Protein 7MSP (pdb70)

Radius of gyration: 28.39 Å; Cα contacts (8 Å, |Δi|>4): 1153; chains: 2; bounding box: 56×79×80 Å

Secondary structure (DSSP, 8-state):
-HHHHHHHHHS-TTSHHHHHHTTBS-GGG--S------HHHHHHHHHHS----EEEEEEESS-TTTHHHHHHHHTTS-SEEEEEE---SSSHHHHHHHH-TTSEEEE----S-HHHHHHHHHHH--SSEEEE--TTEEE-GGGTTHHHHHHHHHHHTT---EEEEEEEETT--EE-----EEE-SSSEEEE-SSS-EEEETTS----EEEEEEEEEE-TT-TTT--HHHHHHHHHHHHHHHHHHSTT-HHHHHHHHHHHHHTT-HHHHHHHHHHHHHHHTT-S--TTHHHHHHHHHHHHHHTT-HHHHHHHHHHHHHH-TT-TTHHHHHHTT-/-HHHHHHHHHTT-TTSHHHHHHTTBS-GGG-------S-HHHHHHHHHHSPPPPEEEEEEESS-TTTHHHHHHHHTTT-SEEEEEE---SSSHHHHHHHH-TTSEEEE-PPPS-HHHHHHHHHHH--SSEEEE--TTEEE-GGGTTHHHHHHHHHHHTT---EEEEEEEETT--EE-----EEE-SSSEEEE-SSS-EEEETTS----EEEEEEEEEE-TT-SSSSSHHHHHHHHHHHHHHHHHHSTT-HHHHHHHHHHHHHTT-HHHHHHHHHHHHHHHTT-S--TTHHHHHHHHHHHHHHTT-HHHHHHHHHHHHHH-TT-TTHHHHHHH-

GO terms:
  GO:0008194 UDP-glycosyltransferase activity (F, IDA)
  GO:0030152 bacteriocin biosynthetic process (P, IDA)

B-factor: mean 48.42, std 17.56, range [22.17, 143.44]

Foldseek 3Di:
DVVLLVCCVVVPVPQLLNVLVQQWDVPVPDDDDFPDDDVVCVSVVLVPFDQWAEEEEEEDAALVPFQVQACVQVVQAHPAYEYEYQPHPDCNVVVCVVPPVRHHYHYDHDPLAPLVSVVVVLVVDDTFKYFYDYSQKGWDPVCHPRVSSNVSSCVSRVAAAFEFEWEQEPVRDTDQPHRGMGGSPQFWGWDASAPIHIAGVVRHHGHYTGGHTYMYGDPCPPVVVCQLVVLVSVLVRLVVVCVVVVQALVSLQSNLVSCVSNVNNVVSLVSLVSSLVSLVPDDPCPCNLVSLVVNLVSCLVVVVVVVNVVSLVVNCVVCVPPPCSVVSVVSPD/DQVVLLVVCVPPVCPALLNVLVVQWDVSVPPDDDFDDPDSVCLRVVLVPFDFFAEEEEEEDAQLPVFQVQACVQVVPAHPAYEYEYQPHPDCNVVVCCVPPVRHHYHYDHDDLAPQVSVQVVLVVDDTFKYFYDYRQKHWDPVCHPNVRSNVSNCVSRVAAAFEFEWEQEPVGDTDQPHRGMGTSPPQWGWDFSAPIHIAGPVRHHGHYTYGHTYMYGDQCDDDPPNQLVVLVSRLVRLVVVCVVVVQALVSLQSNLVSCVSVVNNVVSLVSLVSSLVSLPPPDPCPCNLVSLLSNLVSCLVVVVVVVNVVSLVVNCVVPVPDPCSVVSVVSD

Solvent-accessible surface area: 32452 Å² total; per-residue (Å²): 16,30,95,0,51,102,84,0,119,169,20,94,34,146,13,58,1,41,62,0,0,41,17,8,62,19,14,164,108,16,148,102,148,32,129,91,119,43,16,106,61,31,21,60,32,0,86,181,29,92,74,3,45,1,0,0,0,0,18,5,116,56,31,38,152,28,0,92,51,1,0,33,8,0,109,90,31,24,100,23,16,0,0,1,1,12,120,24,112,52,67,0,19,86,29,0,120,102,65,18,110,140,16,75,32,68,88,38,148,81,114,89,22,29,5,58,5,7,20,37,0,35,129,85,16,113,12,72,4,0,2,1,2,46,4,11,9,5,1,2,84,115,3,131,38,49,2,26,73,0,0,30,0,0,36,55,19,87,10,89,12,0,0,0,2,51,22,48,23,102,67,38,98,92,81,41,64,15,12,31,0,1,89,43,57,62,90,22,106,2,51,16,76,5,56,24,27,0,20,44,146,114,114,48,72,11,38,19,0,27,0,73,3,58,2,16,27,26,2,63,33,90,54,33,105,46,62,77,75,27,4,141,109,18,20,96,13,0,100,87,20,17,150,99,78,74,107,19,1,41,8,2,7,17,17,0,85,4,7,47,59,26,118,105,38,123,84,0,25,100,68,0,76,78,0,2,96,32,1,81,202,64,154,35,61,75,56,1,51,57,0,0,31,26,0,0,40,1,4,16,95,98,92,53,80,118,45,0,52,100,21,0,65,52,0,66,109,80,55,76,202,17,135,51,10,35,53,5,67,1,5,52,53,89,0,12,83,6,44,91,88,0,126,165,70,62,54,132,10,90,0,40,60,5,0,40,20,4,65,19,15,144,109,20,126,133,124,29,143,58,190,46,20,100,54,22,26,58,32,0,68,170,34,130,76,5,47,3,0,0,0,0,19,6,112,52,26,29,173,57,0,94,54,1,0,32,10,1,88,116,43,25,101,22,12,2,0,4,1,12,118,22,116,55,71,0,19,90,30,0,123,102,66,13,107,131,16,88,31,79,96,30,134,92,98,98,20,28,6,66,6,7,20,40,0,38,126,87,18,109,13,87,3,0,2,0,2,43,5,12,9,4,4,3,68,118,2,163,34,49,1,24,88,0,0,37,0,1,40,60,19,88,11,89,13,0,0,0,2,48,21,50,20,111,77,39,102,92,81,38,66,14,11,30,1,1,88,41,60,75,95,20,113,2,53,16,80,5,58,24,22,0,25,41,172,104,124,48,77,9,52,18,0,28,0,66,4,60,2,11,29,34,1,74,37,69,77,148,56,29,66,63,63,29,4,140,108,17,23,84,8,0,97,69,26,16,153,100,82,74,106,24,2,34,8,4,2,12,21,0,66,7,12,46,80,24,110,103,40,101,92,0,18,95,73,0,78,80,0,11,109,29,1,146,188,63,151,36,63,80,48,4,52,50,0,0,34,24,0,0,39,1,5,15,79,116,91,49,80,119,45,0,53,102,24,0,62,66,0,68,111,76,55,76,205,14,133,52,10,36,52,4,67,2,3,69

Nearest PDB structures (foldseek):
  7msp-assembly2_B  TM=9.981E-01  e=2.864E-65  Bacillus subtilis subsp. subtilis str. 168
  7msn-assembly1_B  TM=9.906E-01  e=2.083E-60  Bacillus subtilis subsp. subtilis str. 168
  7msn-assembly1_A  TM=9.843E-01  e=7.993E-61  Bacillus subtilis subsp. subtilis str. 168
  7msk-assembly1_B  TM=9.210E-01  e=6.189E-41  Bacillus thuringiensis serovar andalousiensis BGSC 4AW1
  6egs-assembly2_B  TM=5.539E-01  e=5.080E-08  Homo sapiens

Structure (mmCIF, N/CA/C/O backbone):
data_7MSP
#
_entry.id   7MSP
#
_cell.length_a   58.850
_cell.length_b   101.920
_cell.length_c   135.830
_cell.angle_alpha   90.000
_cell.angle_beta   90.000
_cell.angle_gamma   90.000
#
_symmetry.space_group_name_H-M   'P 21 21 21'
#
loop_
_entity.id
_entity.type
_entity.pdbx_description
1 polymer 'SPbeta prophage-derived glycosyltransferase SunS'
2 non-polymer "URIDINE-5'-DIPHOSPHATE-GLUCOSE"
3 non-polymer 'MAGNESIUM ION'
4 water water
#
loop_
_atom_site.group_PDB
_atom_site.id
_atom_site.type_symbol
_atom_site.label_atom_id
_atom_site.label_alt_id
_atom_site.label_comp_id
_atom_site.label_asym_id
_atom_site.label_entity_id
_atom_site.label_seq_id
_atom_site.pdbx_PDB_ins_code
_atom_site.Cartn_x
_atom_site.Cartn_y
_atom_site.Cartn_z
_atom_site.occupancy
_atom_site.B_iso_or_equiv
_atom_site.auth_seq_id
_atom_site.auth_comp_id
_atom_site.auth_asym_id
_atom_site.auth_atom_id
_atom_site.pdbx_PDB_model_num
ATOM 1 N N . LEU A 1 3 ? -30.334 13.631 16.506 1.00 68.58 3 LEU A N 1
ATOM 2 C CA . LEU A 1 3 ? -28.910 13.503 16.191 1.00 67.73 3 LEU A CA 1
ATOM 3 C C . LEU A 1 3 ? -28.431 14.631 15.284 1.00 64.89 3 LEU A C 1
ATOM 4 O O . LEU A 1 3 ? -27.270 15.037 15.329 1.00 67.16 3 LEU A O 1
ATOM 9 N N . SER A 1 4 ? -29.320 15.133 14.431 1.00 66.00 4 SER A N 1
ATOM 10 C CA . SER A 1 4 ? -28.939 16.286 13.627 1.00 67.80 4 SER A CA 1
ATOM 11 C C . SER A 1 4 ? -28.695 17.498 14.521 1.00 73.49 4 SER A C 1
ATOM 12 O O . SER A 1 4 ? -27.772 18.282 14.271 1.00 73.12 4 SER A O 1
ATOM 15 N N . ASP A 1 5 ? -29.494 17.643 15.589 1.00 75.21 5 ASP A N 1
ATOM 16 C CA . ASP A 1 5 ? -29.233 18.679 16.586 1.00 75.55 5 ASP A CA 1
ATOM 17 C C . ASP A 1 5 ? -27.859 18.498 17.212 1.00 75.55 5 ASP A C 1
ATOM 18 O O . ASP A 1 5 ? -27.070 19.448 17.292 1.00 79.61 5 ASP A O 1
ATOM 23 N N . ILE A 1 6 ? -27.552 17.278 17.668 1.00 74.45 6 ILE A N 1
ATOM 24 C CA . ILE A 1 6 ? -26.248 17.047 18.285 1.00 71.49 6 ILE A CA 1
ATOM 25 C C . ILE A 1 6 ? -25.138 17.400 17.311 1.00 75.53 6 ILE A C 1
ATOM 26 O O . ILE A 1 6 ? -24.129 18.001 17.691 1.00 80.23 6 ILE A O 1
ATOM 31 N N . TYR A 1 7 ? -25.315 17.057 16.036 1.00 77.34 7 TYR A N 1
ATOM 32 C CA . TYR A 1 7 ? -24.292 17.362 15.040 1.00 74.66 7 TYR A CA 1
ATOM 33 C C . TYR A 1 7 ? -24.132 18.862 14.853 1.00 75.41 7 TYR A C 1
ATOM 34 O O . TYR A 1 7 ? -23.011 19.371 14.767 1.00 78.53 7 TYR A O 1
ATOM 43 N N . LEU A 1 8 ? -25.249 19.582 14.754 1.00 79.80 8 LEU A N 1
ATOM 44 C CA . LEU A 1 8 ? -25.185 21.022 14.528 1.00 82.64 8 LEU A CA 1
ATOM 45 C C . LEU A 1 8 ? -24.376 21.714 15.619 1.00 88.19 8 LEU A C 1
ATOM 46 O O . LEU A 1 8 ? -23.653 22.682 15.353 1.00 90.43 8 LEU A O 1
ATOM 51 N N . GLU A 1 9 ? -24.473 21.213 16.855 1.00 89.41 9 GLU A N 1
ATOM 52 C CA . GLU A 1 9 ? -23.722 21.778 17.974 1.00 92.81 9 GLU A CA 1
ATOM 53 C C . GLU A 1 9 ? -22.271 21.298 17.981 1.00 94.91 9 GLU A C 1
ATOM 54 O O . GLU A 1 9 ? -21.364 22.072 18.307 1.00 98.45 9 GLU A O 1
ATOM 60 N N . LEU A 1 10 ? -22.033 20.025 17.638 1.00 92.36 10 LEU A N 1
ATOM 61 C CA . LEU A 1 10 ? -20.662 19.540 17.500 1.00 89.76 10 LEU A CA 1
ATOM 62 C C . LEU A 1 10 ? -19.919 20.296 16.412 1.00 90.93 10 LEU A C 1
ATOM 63 O O . LEU A 1 10 ? -18.708 20.510 16.518 1.00 92.68 10 LEU A O 1
ATOM 68 N N . LYS A 1 11 ? -20.628 20.691 15.354 1.00 91.36 11 LYS A N 1
ATOM 69 C CA . LYS A 1 11 ? -20.041 21.552 14.334 1.00 91.76 11 LYS A CA 1
ATOM 70 C C . LYS A 1 11 ? -19.731 22.931 14.905 1.00 98.12 11 LYS A C 1
ATOM 71 O O . LYS A 1 11 ? -18.601 23.422 14.788 1.00 99.28 11 LYS A O 1
ATOM 77 N N . LYS A 1 12 ? -20.725 23.562 15.540 1.00 100.42 12 LYS A N 1
ATOM 78 C CA . LYS A 1 12 ? -20.550 24.860 16.191 1.00 104.02 12 LYS A CA 1
ATOM 79 C C . LYS A 1 12 ? -19.562 24.754 17.345 1.00 104.79 12 LYS A C 1
ATOM 80 O O . LYS A 1 12 ? -18.402 25.166 17.214 1.00 104.89 12 LYS A O 1
ATOM 86 N N . GLY A 1 13 ? -20.017 24.196 18.469 1.00 102.93 13 GLY A N 1
ATOM 87 C CA . GLY A 1 13 ? -19.190 24.025 19.649 1.00 105.76 13 GLY A CA 1
ATOM 88 C C . GLY A 1 13 ? -18.015 23.092 19.438 1.00 107.36 13 GLY A C 1
ATOM 89 O O . GLY A 1 13 ? -18.134 21.880 19.650 1.00 107.81 13 GLY A O 1
ATOM 90 N N . TYR A 1 14 ? -16.871 23.666 19.039 1.00 107.73 14 TYR A N 1
ATOM 91 C CA . TYR A 1 14 ? -15.616 22.965 18.752 1.00 104.71 14 TYR A CA 1
ATOM 92 C C . TYR A 1 14 ? -15.780 21.724 17.875 1.00 99.53 14 TYR A C 1
ATOM 93 O O . TYR A 1 14 ? -16.202 20.652 18.327 1.00 96.62 14 TYR A O 1
ATOM 102 N N . ALA A 1 15 ? -15.407 21.874 16.605 1.00 95.00 15 ALA A N 1
ATOM 103 C CA . ALA A 1 15 ? -15.566 20.848 15.582 1.00 90.51 15 ALA A CA 1
ATOM 104 C C . ALA A 1 15 ? -14.245 20.188 15.229 1.00 85.63 15 ALA A C 1
ATOM 105 O O . ALA A 1 15 ? -13.950 19.949 14.057 1.00 87.33 15 ALA A O 1
ATOM 107 N N . ASP A 1 16 ? -13.409 19.912 16.218 1.00 83.47 16 ASP A N 1
ATOM 108 C CA . ASP A 1 16 ? -12.231 19.085 16.003 1.00 83.79 16 ASP A CA 1
ATOM 109 C C . ASP A 1 16 ? -12.239 17.887 16.935 1.00 78.97 16 ASP A C 1
ATOM 110 O O . ASP A 1 16 ? -11.246 17.160 17.009 1.00 78.42 16 ASP A O 1
ATOM 115 N N . SER A 1 17 ? -13.338 17.664 17.642 1.00 76.58 17 SER A N 1
ATOM 116 C CA . SER A 1 17 ? -13.482 16.440 18.411 1.00 74.62 17 SER A CA 1
ATOM 117 C C . SER A 1 17 ? -13.501 15.222 17.494 1.00 73.70 17 SER A C 1
ATOM 118 O O . SER A 1 17 ? -14.115 15.234 16.420 1.00 70.16 17 SER A O 1
ATOM 121 N N . LEU A 1 18 ? -12.815 14.162 17.925 1.00 70.15 18 LEU A N 1
ATOM 122 C CA . LEU A 1 18 ? -12.954 12.880 17.243 1.00 71.79 18 LEU A CA 1
ATOM 123 C C . LEU A 1 18 ? -14.419 12.454 17.099 1.00 69.26 18 LEU A C 1
ATOM 124 O O . LEU A 1 18 ? -14.769 11.793 16.116 1.00 67.74 18 LEU A O 1
ATOM 129 N N . LEU A 1 19 ? -15.296 12.849 18.017 1.00 66.46 19 LEU A N 1
ATOM 130 C CA . LEU A 1 19 ? -16.715 12.601 17.773 1.00 69.37 19 LEU A CA 1
ATOM 131 C C . LEU A 1 19 ? -17.257 13.388 16.584 1.00 70.02 19 LEU A C 1
ATOM 132 O O . LEU A 1 19 ? -18.201 12.926 15.928 1.00 64.08 19 LEU A O 1
ATOM 137 N N . TYR A 1 20 ? -16.689 14.554 16.272 1.00 72.97 20 TYR A N 1
ATOM 138 C CA . TYR A 1 20 ? -17.196 15.308 15.126 1.00 70.09 20 TYR A CA 1
ATOM 139 C C . TYR A 1 20 ? -16.875 14.589 13.827 1.00 64.68 20 TYR A C 1
ATOM 140 O O . TYR A 1 20 ? -17.778 14.217 13.066 1.00 67.23 20 TYR A O 1
ATOM 149 N N . SER A 1 21 ? -15.585 14.406 13.552 1.00 66.00 21 SER A N 1
ATOM 150 C CA . SER A 1 21 ? -15.160 13.673 12.364 1.00 66.27 21 SER A CA 1
ATOM 151 C C . SER A 1 21 ? -15.978 12.404 12.171 1.00 60.02 21 SER A C 1
ATOM 152 O O . SER A 1 21 ? -16.623 12.216 11.133 1.00 61.70 21 SER A O 1
ATOM 155 N N . ASP A 1 22 ? -15.990 11.540 13.186 1.00 60.05 22 ASP A N 1
ATOM 156 C CA . ASP A 1 22 ? -16.531 10.201 13.003 1.00 57.83 22 ASP A CA 1
ATOM 157 C C . ASP A 1 22 ? -18.013 10.245 12.686 1.00 54.88 22 ASP A C 1
ATOM 158 O O . ASP A 1 22 ? -18.482 9.535 11.787 1.00 52.37 22 ASP A O 1
ATOM 163 N N . LEU A 1 23 ? -18.752 11.111 13.376 1.00 54.07 23 LEU A N 1
ATOM 164 C CA . LEU A 1 23 ? -20.151 11.331 13.037 1.00 55.58 23 LEU A CA 1
ATOM 165 C C . LEU A 1 23 ? -20.314 11.824 11.604 1.00 53.51 23 LEU A C 1
ATOM 166 O O . LEU A 1 23 ? -21.345 11.573 10.968 1.00 47.90 23 LEU A O 1
ATOM 171 N N . SER A 1 24 ? -19.326 12.540 11.083 1.00 52.85 24 SER A N 1
ATOM 172 C CA . SER A 1 24 ? -19.473 13.031 9.725 1.00 54.88 24 SER A CA 1
ATOM 173 C C . SER A 1 24 ? -19.335 11.922 8.680 1.00 52.95 24 SER A C 1
ATOM 174 O O . SER A 1 24 ? -19.539 12.189 7.488 1.00 52.05 24 SER A O 1
ATOM 177 N N . LEU A 1 25 ? -19.008 10.691 9.099 1.00 48.31 25 LEU A N 1
ATOM 178 C CA . LEU A 1 25 ? -19.048 9.573 8.175 1.00 47.11 25 LEU A CA 1
ATOM 179 C C . LEU A 1 25 ? -20.472 9.198 7.826 1.00 46.11 25 LEU A C 1
ATOM 180 O O . LEU A 1 25 ? -20.688 8.582 6.781 1.00 43.71 25 LEU A O 1
ATOM 185 N N . LEU A 1 26 ? -21.431 9.586 8.665 1.00 45.35 26 LEU A N 1
ATOM 186 C CA . LEU A 1 26 ? -22.840 9.319 8.459 1.00 45.31 26 LEU A CA 1
ATOM 187 C C . LEU A 1 26 ? -23.434 10.376 7.545 1.00 49.04 26 LEU A C 1
ATOM 188 O O . LEU A 1 26 ? -23.182 11.571 7.719 1.00 50.85 26 LEU A O 1
ATOM 193 N N . VAL A 1 27 ? -24.196 9.931 6.546 1.00 44.20 27 VAL A N 1
ATOM 194 C CA . VAL A 1 27 ? -24.680 10.812 5.489 1.00 45.62 27 VAL A CA 1
ATOM 195 C C . VAL A 1 27 ? -26.097 11.301 5.774 1.00 46.77 27 VAL A C 1
ATOM 196 O O . VAL A 1 27 ? -26.374 12.497 5.708 1.00 49.82 27 VAL A O 1
ATOM 200 N N . ASN A 1 28 ? -27.017 10.398 6.072 1.00 44.48 28 ASN A N 1
ATOM 201 C CA . ASN A 1 28 ? -28.412 10.816 6.159 1.00 48.23 28 ASN A CA 1
ATOM 202 C C . ASN A 1 28 ? -28.808 11.103 7.602 1.00 47.18 28 ASN A C 1
ATOM 203 O O . ASN A 1 28 ? -29.840 10.642 8.082 1.00 47.48 28 ASN A O 1
ATOM 208 N N . ILE A 1 29 ? -27.957 11.864 8.307 1.00 50.95 29 ILE A N 1
ATOM 209 C CA . ILE A 1 29 ? -28.198 12.183 9.719 1.00 50.01 29 ILE A CA 1
ATOM 210 C C . ILE A 1 29 ? -29.554 12.857 9.893 1.00 56.62 29 ILE A C 1
ATOM 211 O O . ILE A 1 29 ? -30.369 12.466 10.741 1.00 58.63 29 ILE A O 1
ATOM 216 N N . MET A 1 30 ? -29.814 13.877 9.079 1.00 55.53 30 MET A N 1
ATOM 217 C CA . MET A 1 30 ? -31.100 14.554 9.028 1.00 58.02 30 MET A CA 1
ATOM 218 C C . MET A 1 30 ? -32.280 13.588 9.069 1.00 57.64 30 MET A C 1
ATOM 219 O O . MET A 1 30 ? -33.368 13.966 9.510 1.00 59.58 30 MET A O 1
ATOM 224 N N . GLU A 1 31 ? -32.096 12.352 8.625 1.00 53.22 31 GLU A N 1
ATOM 225 C CA . GLU A 1 31 ? -33.204 11.420 8.503 1.00 51.65 31 GLU A CA 1
ATOM 226 C C . GLU A 1 31 ? -33.420 10.593 9.758 1.00 57.42 31 GLU A C 1
ATOM 227 O O . GLU A 1 31 ? -34.476 9.964 9.892 1.00 57.30 31 GLU A O 1
ATOM 233 N N . TYR A 1 32 ? -32.454 10.565 10.674 1.00 54.44 32 TYR A N 1
ATOM 234 C CA . TYR A 1 32 ? -32.568 9.729 11.862 1.00 56.70 32 TYR A CA 1
ATOM 235 C C . TYR A 1 32 ? -33.384 10.475 12.917 1.00 59.50 32 TYR A C 1
ATOM 236 O O . TYR A 1 32 ? -32.961 11.534 13.380 1.00 54.57 32 TYR A O 1
ATOM 245 N N . GLU A 1 33 ? -34.543 9.927 13.298 1.00 63.26 33 GLU A N 1
ATOM 246 C CA . GLU A 1 33 ? -35.530 10.663 14.085 1.00 70.48 33 GLU A CA 1
ATOM 247 C C . GLU A 1 33 ? -35.748 10.126 15.499 1.00 74.63 33 GLU A C 1
ATOM 248 O O . GLU A 1 33 ? -36.617 10.648 16.215 1.00 70.78 33 GLU A O 1
ATOM 254 N N . LYS A 1 34 ? -35.003 9.102 15.919 1.00 73.03 34 LYS A N 1
ATOM 255 C CA . LYS A 1 34 ? -35.109 8.603 17.286 1.00 73.89 34 LYS A CA 1
ATOM 256 C C . LYS A 1 34 ? -34.443 9.557 18.258 1.00 80.82 34 LYS A C 1
ATOM 257 O O . LYS A 1 34 ? -33.431 10.198 17.952 1.00 78.55 34 LYS A O 1
ATOM 263 N N . ASP A 1 35 ? -35.048 9.644 19.442 1.00 85.88 35 ASP A N 1
ATOM 264 C CA . ASP A 1 35 ? -34.723 10.668 20.426 1.00 88.12 35 ASP A CA 1
ATOM 265 C C . ASP A 1 35 ? -33.424 10.302 21.129 1.00 90.56 35 ASP A C 1
ATOM 266 O O . ASP A 1 35 ? -33.322 9.238 21.750 1.00 91.56 35 ASP A O 1
ATOM 271 N N . ILE A 1 36 ? -32.426 11.170 21.004 1.00 94.77 36 ILE A N 1
ATOM 272 C CA . ILE A 1 36 ? -31.166 11.037 21.723 1.00 97.56 36 ILE A CA 1
ATOM 273 C C . ILE A 1 36 ? -31.109 12.174 22.724 1.00 104.49 36 ILE A C 1
ATOM 274 O O . ILE A 1 36 ? -31.082 13.352 22.337 1.00 105.77 36 ILE A O 1
ATOM 279 N N . ASP A 1 37 ? -31.099 11.816 24.009 1.00 107.56 37 ASP A N 1
ATOM 280 C CA . ASP A 1 37 ? -31.155 12.795 25.089 1.00 112.04 37 ASP A CA 1
ATOM 281 C C . ASP A 1 37 ? -29.949 13.720 25.066 1.00 115.13 37 ASP A C 1
ATOM 282 O O . ASP A 1 37 ? -28.900 13.431 25.666 1.00 114.52 37 ASP A O 1
ATOM 287 N N . VAL A 1 38 ? -30.110 14.847 24.357 1.00 119.51 38 VAL A N 1
ATOM 288 C CA . VAL A 1 38 ? -29.087 15.893 24.304 1.00 120.07 38 VAL A CA 1
ATOM 289 C C . VAL A 1 38 ? -28.948 16.488 25.699 1.00 128.35 38 VAL A C 1
ATOM 290 O O . VAL A 1 38 ? -29.912 16.972 26.304 1.00 138.35 38 VAL A O 1
ATOM 294 N N . MET A 1 39 ? -27.742 16.416 26.224 1.00 127.64 39 MET A N 1
ATOM 295 C CA . MET A 1 39 ? -27.347 16.585 27.611 1.00 126.97 39 MET A CA 1
ATOM 296 C C . MET A 1 39 ? -26.302 17.690 27.793 1.00 125.64 39 MET A C 1
ATOM 297 O O . MET A 1 39 ? -26.536 18.666 28.518 1.00 126.16 39 MET A O 1
ATOM 302 N N . SER A 1 40 ? -25.168 17.559 27.099 1.00 122.62 40 SER A N 1
ATOM 303 C CA . SER A 1 40 ? -24.011 18.444 27.074 1.00 116.41 40 SER A CA 1
ATOM 304 C C . SER A 1 40 ? -22.970 17.859 26.130 1.00 111.23 40 SER A C 1
ATOM 305 O O . SER A 1 40 ? -22.445 16.775 26.421 1.00 108.56 40 SER A O 1
ATOM 308 N N . ILE A 1 41 ? -22.639 18.561 25.039 1.00 106.66 41 ILE A N 1
ATOM 309 C CA . ILE A 1 41 ? -21.685 18.040 24.068 1.00 105.52 41 ILE A CA 1
ATOM 310 C C . ILE A 1 41 ? -20.310 17.817 24.686 1.00 105.10 41 ILE A C 1
ATOM 311 O O . ILE A 1 41 ? -19.506 17.042 24.150 1.00 96.92 41 ILE A O 1
ATOM 316 N N . GLN A 1 42 ? -20.041 18.436 25.838 1.00 108.93 42 GLN A N 1
ATOM 317 C CA . GLN A 1 42 ? -18.746 18.270 26.485 1.00 107.50 42 GLN A CA 1
ATOM 318 C C . GLN A 1 42 ? -18.553 16.840 26.970 1.00 99.59 42 GLN A C 1
ATOM 319 O O . GLN A 1 42 ? -17.620 16.151 26.552 1.00 94.91 42 GLN A O 1
ATOM 325 N N . SER A 1 43 ? -19.421 16.372 27.853 1.00 99.30 43 SER A N 1
ATOM 326 C CA . SER A 1 43 ? -19.253 15.005 28.322 1.00 95.27 43 SER A CA 1
ATOM 327 C C . SER A 1 43 ? -19.502 13.993 27.205 1.00 92.61 43 SER A C 1
ATOM 328 O O . SER A 1 43 ? -19.024 12.853 27.279 1.00 87.73 43 SER A O 1
ATOM 331 N N . LEU A 1 44 ? -20.244 14.381 26.167 1.00 92.89 44 LEU A N 1
ATOM 332 C CA . LEU A 1 44 ? -20.376 13.494 25.020 1.00 86.12 44 LEU A CA 1
ATOM 333 C C . LEU A 1 44 ? -19.054 13.371 24.283 1.00 77.74 44 LEU A C 1
ATOM 334 O O . LEU A 1 44 ? -18.607 12.257 23.992 1.00 73.51 44 LEU A O 1
ATOM 339 N N . VAL A 1 45 ? -18.407 14.501 23.981 1.00 80.58 45 VAL A N 1
ATOM 340 C CA . VAL A 1 45 ? -17.104 14.448 23.318 1.00 79.34 45 VAL A CA 1
ATOM 341 C C . VAL A 1 45 ? -16.132 13.605 24.127 1.00 74.18 45 VAL A C 1
ATOM 342 O O . VAL A 1 45 ? -15.534 12.648 23.621 1.00 68.89 45 VAL A O 1
ATOM 346 N N . ALA A 1 46 ? -15.965 13.950 25.401 1.00 76.63 46 ALA A N 1
ATOM 347 C CA . ALA A 1 46 ? -15.010 13.242 26.240 1.00 72.46 46 ALA A CA 1
ATOM 348 C C . ALA A 1 46 ? -15.375 11.771 26.361 1.00 67.49 46 ALA A C 1
ATOM 349 O O . ALA A 1 46 ? -14.501 10.898 26.299 1.00 66.08 46 ALA A O 1
ATOM 351 N N . GLY A 1 47 ? -16.663 11.477 26.528 1.00 63.87 47 GLY A N 1
ATOM 352 C CA . GLY A 1 47 ? -17.079 10.092 26.675 1.00 67.70 47 GLY A CA 1
ATOM 353 C C . GLY A 1 47 ? -16.797 9.239 25.451 1.00 66.87 47 GLY A C 1
ATOM 354 O O . GLY A 1 47 ? -16.540 8.036 25.578 1.00 61.70 47 GLY A O 1
ATOM 355 N N . TYR A 1 48 ? -16.834 9.847 24.257 1.00 66.68 48 TYR A N 1
ATOM 356 C CA . TYR A 1 48 ? -16.549 9.109 23.028 1.00 63.81 48 TYR A CA 1
ATOM 357 C C . TYR A 1 48 ? -15.111 8.612 23.025 1.00 62.25 48 TYR A C 1
ATOM 358 O O . TYR A 1 48 ? -14.857 7.442 22.709 1.00 58.23 48 TYR A O 1
ATOM 367 N N . GLU A 1 49 ? -14.169 9.467 23.455 1.00 64.27 49 GLU A N 1
ATOM 368 C CA . GLU A 1 49 ? -12.744 9.130 23.480 1.00 59.36 49 GLU A CA 1
ATOM 369 C C . GLU A 1 49 ? -12.487 7.802 24.174 1.00 56.87 49 GLU A C 1
ATOM 370 O O . GLU A 1 49 ? -11.545 7.080 23.825 1.00 57.59 49 GLU A O 1
ATOM 376 N N . LYS A 1 50 ? -13.294 7.481 25.180 1.00 56.77 50 LYS A N 1
ATOM 377 C CA . LYS A 1 50 ? -13.135 6.244 25.930 1.00 57.22 50 LYS A CA 1
ATOM 378 C C . LYS A 1 50 ? -14.038 5.119 25.445 1.00 53.53 50 LYS A C 1
ATOM 379 O O . LYS A 1 50 ? -13.897 3.992 25.936 1.00 51.63 50 LYS A O 1
ATOM 385 N N . SER A 1 51 ? -14.939 5.374 24.489 1.00 53.12 51 SER A N 1
ATOM 386 C CA . SER A 1 51 ? -15.711 4.271 23.921 1.00 50.45 51 SER A CA 1
ATOM 387 C C . SER A 1 51 ? -14.782 3.261 23.253 1.00 42.49 51 SER A C 1
ATOM 388 O O . SER A 1 51 ? -13.691 3.591 22.791 1.00 43.10 51 SER A O 1
ATOM 391 N N . ASP A 1 52 ? -15.212 2.007 23.258 1.00 44.70 52 ASP A N 1
ATOM 392 C CA . ASP A 1 52 ? -14.502 0.921 22.596 1.00 47.61 52 ASP A CA 1
ATOM 393 C C . ASP A 1 52 ? -14.649 0.983 21.065 1.00 42.26 52 ASP A C 1
ATOM 394 O O . ASP A 1 52 ? -15.719 1.304 20.548 1.00 39.89 52 ASP A O 1
ATOM 399 N N . THR A 1 53 ? -13.562 0.672 20.345 1.00 43.85 53 THR A N 1
ATOM 400 C CA . THR A 1 53 ? -13.568 0.554 18.878 1.00 42.87 53 THR A CA 1
ATOM 401 C C . THR A 1 53 ? -13.980 -0.879 18.568 1.00 39.04 53 THR A C 1
ATOM 402 O O . THR A 1 53 ? -13.225 -1.823 18.835 1.00 36.07 53 THR A O 1
ATOM 406 N N . PRO A 1 54 ? -15.210 -1.077 18.101 1.00 37.11 54 PRO A N 1
ATOM 407 C CA . PRO A 1 54 ? -15.714 -2.433 17.852 1.00 37.57 54 PRO A CA 1
ATOM 408 C C . PRO A 1 54 ? -14.865 -3.182 16.842 1.00 34.46 54 PRO A C 1
ATOM 409 O O . PRO A 1 54 ? -14.252 -2.572 15.971 1.00 32.96 54 PRO A O 1
ATOM 413 N N . THR A 1 55 ? -14.871 -4.516 16.956 1.00 33.54 55 THR A N 1
ATOM 414 C CA . THR A 1 55 ? -14.312 -5.411 15.948 1.00 35.14 55 THR A CA 1
ATOM 415 C C . THR A 1 55 ? -15.346 -5.680 14.827 1.00 32.54 55 THR A C 1
ATOM 416 O O . THR A 1 55 ? -16.567 -5.658 15.051 1.00 28.79 55 THR A O 1
ATOM 420 N N . ILE A 1 56 ? -14.854 -5.939 13.610 1.00 33.11 56 ILE A N 1
ATOM 421 C CA . ILE A 1 56 ? -15.715 -6.096 12.418 1.00 27.59 56 ILE A CA 1
ATOM 422 C C . ILE A 1 56 ? -15.246 -7.356 11.717 1.00 29.87 56 ILE A C 1
ATOM 423 O O . ILE A 1 56 ? -14.061 -7.473 11.416 1.00 31.27 56 ILE A O 1
ATOM 428 N N . THR A 1 57 ? -16.141 -8.291 11.470 1.00 27.21 57 THR A N 1
ATOM 429 C CA . THR A 1 57 ? -15.861 -9.375 10.546 1.00 29.18 57 THR A CA 1
ATOM 430 C C . THR A 1 57 ? -16.287 -8.967 9.118 1.00 30.21 57 THR A C 1
ATOM 431 O O . THR A 1 57 ? -17.333 -8.336 8.918 1.00 26.18 57 THR A O 1
ATOM 435 N N . CYS A 1 58 ? -15.478 -9.319 8.118 1.00 26.86 58 CYS A N 1
ATOM 436 C CA . CYS A 1 58 ? -15.888 -9.165 6.726 1.00 30.60 58 CYS A CA 1
ATOM 437 C C . CYS A 1 58 ? -16.305 -10.540 6.235 1.00 30.80 58 CYS A C 1
ATOM 438 O O . CYS A 1 58 ? -15.539 -11.490 6.364 1.00 30.32 58 CYS A O 1
ATOM 441 N N . GLY A 1 59 ? -17.520 -10.663 5.695 1.00 29.73 59 GLY A N 1
ATOM 442 C CA . GLY A 1 59 ? -18.020 -11.944 5.194 1.00 29.72 59 GLY A CA 1
ATOM 443 C C . GLY A 1 59 ? -18.138 -11.945 3.676 1.00 29.55 59 GLY A C 1
ATOM 444 O O . GLY A 1 59 ? -18.646 -10.979 3.088 1.00 27.61 59 GLY A O 1
ATOM 445 N N . ILE A 1 60 ? -17.711 -13.046 3.044 1.00 31.14 60 ILE A N 1
ATOM 446 C CA . ILE A 1 60 ? -17.816 -13.202 1.589 1.00 30.53 60 ILE A CA 1
ATOM 447 C C . ILE A 1 60 ? -18.379 -14.582 1.298 1.00 34.98 60 ILE A C 1
ATOM 448 O O . ILE A 1 60 ? -17.737 -15.594 1.617 1.00 35.95 60 ILE A O 1
ATOM 453 N N . ILE A 1 61 ? -19.541 -14.642 0.661 1.00 31.42 61 ILE A N 1
ATOM 454 C CA . ILE A 1 61 ? -20.016 -15.915 0.131 1.00 33.53 61 ILE A CA 1
ATOM 455 C C . ILE A 1 61 ? -19.486 -16.074 -1.291 1.00 38.68 61 ILE A C 1
ATOM 456 O O . ILE A 1 61 ? -19.515 -15.121 -2.084 1.00 39.22 61 ILE A O 1
ATOM 461 N N . VAL A 1 62 ? -18.939 -17.253 -1.615 1.00 34.89 62 VAL A N 1
ATOM 462 C CA . VAL A 1 62 ? -18.287 -17.438 -2.907 1.00 35.78 62 VAL A CA 1
ATOM 463 C C . VAL A 1 62 ? -18.688 -18.744 -3.586 1.00 40.17 62 VAL A C 1
ATOM 464 O O . VAL A 1 62 ? -18.812 -19.792 -2.943 1.00 45.10 62 VAL A O 1
ATOM 468 N N . TYR A 1 63 ? -18.830 -18.690 -4.909 1.00 45.52 63 TYR A N 1
ATOM 469 C CA . TYR A 1 63 ? -18.881 -19.889 -5.739 1.00 45.92 63 TYR A CA 1
ATOM 470 C C . TYR A 1 63 ? -18.166 -19.593 -7.050 1.00 47.56 63 TYR A C 1
ATOM 471 O O . TYR A 1 63 ? -18.587 -18.711 -7.807 1.00 42.60 63 TYR A O 1
ATOM 480 N N . ASN A 1 64 ? -17.062 -20.304 -7.288 1.00 47.18 64 ASN A N 1
ATOM 481 C CA . ASN A 1 64 ? -16.321 -20.253 -8.549 1.00 48.05 64 ASN A CA 1
ATOM 482 C C . ASN A 1 64 ? -15.858 -18.837 -8.902 1.00 48.10 64 ASN A C 1
ATOM 483 O O . ASN A 1 64 ? -16.158 -18.289 -9.971 1.00 48.12 64 ASN A O 1
ATOM 488 N N . GLU A 1 65 ? -15.048 -18.279 -8.020 1.00 43.90 65 GLU A N 1
ATOM 489 C CA . GLU A 1 65 ? -14.606 -16.902 -8.160 1.00 43.06 65 GLU A CA 1
ATOM 490 C C . GLU A 1 65 ? -13.108 -16.819 -8.403 1.00 43.67 65 GLU A C 1
ATOM 491 O O . GLU A 1 65 ? -12.467 -15.835 -8.019 1.00 43.27 65 GLU A O 1
ATOM 497 N N . SER A 1 66 ? -12.549 -17.837 -9.069 1.00 48.32 66 SER A N 1
ATOM 498 C CA . SER A 1 66 ? -11.109 -17.877 -9.321 1.00 44.17 66 SER A CA 1
ATOM 499 C C . SER A 1 66 ? -10.615 -16.590 -9.948 1.00 42.64 66 SER A C 1
ATOM 500 O O . SER A 1 66 ? -9.556 -16.068 -9.582 1.00 44.24 66 SER A O 1
ATOM 503 N N . LYS A 1 67 ? -11.372 -16.054 -10.891 1.00 43.82 67 LYS A N 1
ATOM 504 C CA . LYS A 1 67 ? -10.897 -14.899 -11.629 1.00 41.08 67 LYS A CA 1
ATOM 505 C C . LYS A 1 67 ? -10.868 -13.612 -10.813 1.00 45.65 67 LYS A C 1
ATOM 506 O O . LYS A 1 67 ? -10.215 -12.653 -11.247 1.00 43.52 67 LYS A O 1
ATOM 512 N N . ARG A 1 68 ? -11.557 -13.553 -9.661 1.00 40.73 68 ARG A N 1
ATOM 513 C CA . ARG A 1 68 ? -11.837 -12.269 -9.019 1.00 42.00 68 ARG A CA 1
ATOM 514 C C . ARG A 1 68 ? -11.430 -12.223 -7.543 1.00 38.54 68 ARG A C 1
ATOM 515 O O . ARG A 1 68 ? -11.080 -11.159 -7.036 1.00 38.29 68 ARG A O 1
ATOM 523 N N . ILE A 1 69 ? -11.482 -13.370 -6.852 1.00 39.17 69 ILE A N 1
ATOM 524 C CA . ILE A 1 69 ? -11.332 -13.417 -5.393 1.00 39.65 69 ILE A CA 1
ATOM 525 C C . ILE A 1 69 ? -10.043 -12.750 -4.911 1.00 37.57 69 ILE A C 1
ATOM 526 O O . ILE A 1 69 ? -10.018 -12.184 -3.819 1.00 35.60 69 ILE A O 1
ATOM 531 N N . LYS A 1 70 ? -8.971 -12.742 -5.715 1.00 36.73 70 LYS A N 1
ATOM 532 C CA . LYS A 1 70 ? -7.698 -12.205 -5.204 1.00 38.03 70 LYS A CA 1
ATOM 533 C C . LYS A 1 70 ? -7.710 -10.679 -5.130 1.00 36.41 70 LYS A C 1
ATOM 534 O O . LYS A 1 70 ? -7.232 -10.093 -4.152 1.00 34.73 70 LYS A O 1
ATOM 540 N N . LYS A 1 71 ? -8.215 -10.023 -6.177 1.00 37.99 71 LYS A N 1
ATOM 541 C CA . LYS A 1 71 ? -8.436 -8.581 -6.132 1.00 39.19 71 LYS A CA 1
ATOM 542 C C . LYS A 1 71 ? -9.445 -8.224 -5.053 1.00 28.93 71 LYS A C 1
ATOM 543 O O . LYS A 1 71 ? -9.292 -7.212 -4.369 1.00 34.16 71 LYS A O 1
ATOM 549 N N . CYS A 1 72 ? -10.518 -9.002 -4.934 1.00 32.05 72 CYS A N 1
ATOM 550 C CA . CYS A 1 72 ? -11.479 -8.766 -3.855 1.00 33.59 72 CYS A CA 1
ATOM 551 C C . CYS A 1 72 ? -10.790 -8.802 -2.480 1.00 32.45 72 CYS A C 1
ATOM 552 O O . CYS A 1 72 ? -10.810 -7.815 -1.744 1.00 31.75 72 CYS A O 1
ATOM 555 N N . LEU A 1 73 ? -10.119 -9.901 -2.140 1.00 31.56 73 LEU A N 1
ATOM 556 C CA . LEU A 1 73 ? -9.514 -9.996 -0.793 1.00 35.62 73 LEU A CA 1
ATOM 557 C C . LEU A 1 73 ? -8.384 -8.987 -0.597 1.00 34.45 73 LEU A C 1
ATOM 558 O O . LEU A 1 73 ? -8.237 -8.429 0.494 1.00 33.91 73 LEU A O 1
ATOM 563 N N . ASN A 1 74 ? -7.606 -8.689 -1.655 1.00 34.38 74 ASN A N 1
ATOM 564 C CA . ASN A 1 74 ? -6.595 -7.633 -1.536 1.00 35.44 74 ASN A CA 1
ATOM 565 C C . ASN A 1 74 ? -7.221 -6.302 -1.149 1.00 33.79 74 ASN A C 1
ATOM 566 O O . ASN A 1 74 ? -6.600 -5.485 -0.446 1.00 32.62 74 ASN A O 1
ATOM 571 N N . SER A 1 75 ? -8.459 -6.077 -1.554 1.00 32.45 75 SER A N 1
ATOM 572 C CA . SER A 1 75 ? -9.088 -4.809 -1.218 1.00 32.19 75 SER A CA 1
ATOM 573 C C . SER A 1 75 ? -9.551 -4.734 0.235 1.00 31.45 75 SER A C 1
ATOM 574 O O . SER A 1 75 ? -9.686 -3.627 0.754 1.00 30.94 75 SER A O 1
ATOM 577 N N . VAL A 1 76 ? -9.783 -5.861 0.900 1.00 28.59 76 VAL A N 1
ATOM 578 C CA . VAL A 1 76 ? -10.247 -5.862 2.294 1.00 34.61 76 VAL A CA 1
ATOM 579 C C . VAL A 1 76 ? -9.194 -6.370 3.282 1.00 37.85 76 VAL A C 1
ATOM 580 O O . VAL A 1 76 ? -9.484 -6.466 4.487 1.00 33.16 76 VAL A O 1
ATOM 584 N N . LYS A 1 77 ? -7.996 -6.716 2.824 1.00 40.23 77 LYS A N 1
ATOM 585 C CA . LYS A 1 77 ? -7.099 -7.462 3.711 1.00 46.52 77 LYS A CA 1
ATOM 586 C C . LYS A 1 77 ? -6.612 -6.645 4.902 1.00 46.36 77 LYS A C 1
ATOM 587 O O . LYS A 1 77 ? -6.268 -7.224 5.933 1.00 49.94 77 LYS A O 1
ATOM 593 N N . ASP A 1 78 ? -6.637 -5.325 4.813 1.00 46.88 78 ASP A N 1
ATOM 594 C CA . ASP A 1 78 ? -6.068 -4.494 5.856 1.00 53.42 78 ASP A CA 1
ATOM 595 C C . ASP A 1 78 ? -7.076 -4.035 6.897 1.00 53.78 78 ASP A C 1
ATOM 596 O O . ASP A 1 78 ? -6.656 -3.621 7.982 1.00 60.88 78 ASP A O 1
ATOM 601 N N . ASP A 1 79 ? -8.383 -4.076 6.618 1.00 46.78 79 ASP A N 1
ATOM 602 C CA . ASP A 1 79 ? -9.312 -3.253 7.391 1.00 48.09 79 ASP A CA 1
ATOM 603 C C . ASP A 1 79 ? -10.272 -4.012 8.302 1.00 40.07 79 ASP A C 1
ATOM 604 O O . ASP A 1 79 ? -11.135 -3.372 8.898 1.00 42.27 79 ASP A O 1
ATOM 609 N N . PHE A 1 80 ? -10.101 -5.323 8.492 1.00 39.54 80 PHE A N 1
ATOM 610 C CA . PHE A 1 80 ? -11.030 -6.149 9.267 1.00 38.36 80 PHE A CA 1
ATOM 611 C C . PHE A 1 80 ? -10.322 -7.043 10.285 1.00 40.98 80 PHE A C 1
ATOM 612 O O . PHE A 1 80 ? -9.272 -7.621 9.996 1.00 36.21 80 PHE A O 1
ATOM 620 N N . ASN A 1 81 ? -10.953 -7.216 11.464 1.00 37.36 81 ASN A N 1
ATOM 621 C CA . ASN A 1 81 ? -10.397 -8.094 12.495 1.00 38.38 81 ASN A CA 1
ATOM 622 C C . ASN A 1 81 ? -10.408 -9.548 12.087 1.00 40.56 81 ASN A C 1
ATOM 623 O O . ASN A 1 81 ? -9.649 -10.340 12.659 1.00 40.70 81 ASN A O 1
ATOM 628 N N . GLU A 1 82 ? -11.246 -9.898 11.106 1.00 35.63 82 GLU A N 1
ATOM 629 C CA . GLU A 1 82 ? -11.569 -11.269 10.743 1.00 35.59 82 GLU A CA 1
ATOM 630 C C . GLU A 1 82 ? -12.247 -11.261 9.369 1.00 35.71 82 GLU A C 1
ATOM 631 O O . GLU A 1 82 ? -13.093 -10.403 9.077 1.00 31.41 82 GLU A O 1
ATOM 637 N N . ILE A 1 83 ? -11.856 -12.199 8.528 1.00 34.39 83 ILE A N 1
ATOM 638 C CA . ILE A 1 83 ? -12.434 -12.355 7.212 1.00 36.12 83 ILE A CA 1
ATOM 639 C C . ILE A 1 83 ? -12.878 -13.798 7.104 1.00 38.03 83 ILE A C 1
ATOM 640 O O . ILE A 1 83 ? -12.062 -14.708 7.264 1.00 39.76 83 ILE A O 1
ATOM 645 N N . ILE A 1 84 ? -14.166 -14.013 6.851 1.00 33.80 84 ILE A N 1
ATOM 646 C CA . ILE A 1 84 ? -14.716 -15.350 6.657 1.00 32.36 84 ILE A CA 1
ATOM 647 C C . ILE A 1 84 ? -15.207 -15.470 5.218 1.00 38.03 84 ILE A C 1
ATOM 648 O O . ILE A 1 84 ? -16.089 -14.709 4.784 1.00 31.35 84 ILE A O 1
ATOM 653 N N . VAL A 1 85 ? -14.650 -16.433 4.490 1.00 35.24 85 VAL A N 1
ATOM 654 C CA . VAL A 1 85 ? -15.129 -16.802 3.176 1.00 34.73 85 VAL A CA 1
ATOM 655 C C . VAL A 1 85 ? -15.927 -18.090 3.302 1.00 40.58 85 VAL A C 1
ATOM 656 O O . VAL A 1 85 ? -15.433 -19.081 3.844 1.00 41.28 85 VAL A O 1
ATOM 660 N N . LEU A 1 86 ? -17.170 -18.073 2.826 1.00 35.31 86 LEU A N 1
ATOM 661 C CA . LEU A 1 86 ? -18.033 -19.246 2.835 1.00 36.40 86 LEU A CA 1
ATOM 662 C C . LEU A 1 86 ? -18.164 -19.770 1.413 1.00 42.39 86 LEU A C 1
ATOM 663 O O . LEU A 1 86 ? -18.865 -19.168 0.585 1.00 40.47 86 LEU A O 1
ATOM 668 N N . ASP A 1 87 ? -17.490 -20.891 1.130 1.00 44.34 87 ASP A N 1
ATOM 669 C CA . ASP A 1 87 ? -17.463 -21.485 -0.208 1.00 45.43 87 ASP A CA 1
ATOM 670 C C . ASP A 1 87 ? -18.571 -22.522 -0.363 1.00 48.94 87 ASP A C 1
ATOM 671 O O . ASP A 1 87 ? -18.840 -23.299 0.556 1.00 52.72 87 ASP A O 1
ATOM 676 N N . SER A 1 88 ? -19.226 -22.513 -1.528 1.00 55.25 88 SER A N 1
ATOM 677 C CA . SER A 1 88 ? -20.293 -23.452 -1.886 1.00 52.40 88 SER A CA 1
ATOM 678 C C . SER A 1 88 ? -19.772 -24.572 -2.763 1.00 57.44 88 SER A C 1
ATOM 679 O O . SER A 1 88 ? -20.410 -24.939 -3.760 1.00 58.34 88 SER A O 1
ATOM 682 N N . TYR A 1 89 ? -18.587 -25.081 -2.431 1.00 55.18 89 TYR A N 1
ATOM 683 C CA . TYR A 1 89 ? -17.953 -26.183 -3.140 1.00 57.64 89 TYR A CA 1
ATOM 684 C C . TYR A 1 89 ? -17.695 -25.790 -4.593 1.00 58.49 89 TYR A C 1
ATOM 685 O O . TYR A 1 89 ? -18.207 -26.384 -5.543 1.00 57.81 89 TYR A O 1
ATOM 694 N N . SER A 1 90 ? -16.885 -24.743 -4.738 1.00 56.07 90 SER A N 1
ATOM 695 C CA . SER A 1 90 ? -16.416 -24.327 -6.051 1.00 56.28 90 SER A CA 1
ATOM 696 C C . SER A 1 90 ? -15.672 -25.457 -6.750 1.00 54.86 90 SER A C 1
ATOM 697 O O . SER A 1 90 ? -15.012 -26.284 -6.125 1.00 54.82 90 SER A O 1
ATOM 700 N N . THR A 1 91 ? -15.791 -25.484 -8.066 1.00 54.58 91 THR A N 1
ATOM 701 C CA . THR A 1 91 ? -15.095 -26.451 -8.890 1.00 53.93 91 THR A CA 1
ATOM 702 C C . THR A 1 91 ? -13.833 -25.876 -9.504 1.00 53.26 91 THR A C 1
ATOM 703 O O . THR A 1 91 ? -13.035 -26.630 -10.065 1.00 56.03 91 THR A O 1
ATOM 707 N N . ASP A 1 92 ? -13.627 -24.569 -9.394 1.00 52.55 92 ASP A N 1
ATOM 708 C CA . ASP A 1 92 ? -12.404 -23.942 -9.851 1.00 54.37 92 ASP A CA 1
ATOM 709 C C . ASP A 1 92 ? -11.399 -23.930 -8.696 1.00 52.00 92 ASP A C 1
ATOM 710 O O . ASP A 1 92 ? -11.586 -24.593 -7.677 1.00 53.42 92 ASP A O 1
ATOM 715 N N . ASP A 1 93 ? -10.327 -23.162 -8.826 1.00 51.33 93 ASP A N 1
ATOM 716 C CA . ASP A 1 93 ? -9.277 -23.167 -7.807 1.00 57.31 93 ASP A CA 1
ATOM 717 C C . ASP A 1 93 ? -9.468 -22.070 -6.763 1.00 59.05 93 ASP A C 1
ATOM 718 O O . ASP A 1 93 ? -8.483 -21.489 -6.282 1.00 57.63 93 ASP A O 1
ATOM 723 N N . THR A 1 94 ? -10.719 -21.775 -6.380 1.00 57.49 94 THR A N 1
ATOM 724 C CA . THR A 1 94 ? -10.978 -20.627 -5.504 1.00 54.25 94 THR A CA 1
ATOM 725 C C . THR A 1 94 ? -10.351 -20.816 -4.129 1.00 51.08 94 THR A C 1
ATOM 726 O O . THR A 1 94 ? -9.656 -19.933 -3.627 1.00 52.62 94 THR A O 1
ATOM 730 N N . VAL A 1 95 ? -10.603 -21.957 -3.496 1.00 56.88 95 VAL A N 1
ATOM 731 C CA . VAL A 1 95 ? -10.085 -22.202 -2.152 1.00 51.85 95 VAL A CA 1
ATOM 732 C C . VAL A 1 95 ? -8.563 -22.171 -2.135 1.00 52.95 95 VAL A C 1
ATOM 733 O O . VAL A 1 95 ? -7.942 -21.668 -1.187 1.00 53.38 95 VAL A O 1
ATOM 737 N N . ASP A 1 96 ? -7.937 -22.680 -3.191 1.00 54.82 96 ASP A N 1
ATOM 738 C CA . ASP A 1 96 ? -6.486 -22.791 -3.192 1.00 55.97 96 ASP A CA 1
ATOM 739 C C . ASP A 1 96 ? -5.828 -21.424 -3.338 1.00 55.28 96 ASP A C 1
ATOM 740 O O . ASP A 1 96 ? -4.781 -21.168 -2.733 1.00 59.81 96 ASP A O 1
ATOM 745 N N . ILE A 1 97 ? -6.436 -20.528 -4.116 1.00 54.01 97 ILE A N 1
ATOM 746 C CA . ILE A 1 97 ? -5.948 -19.158 -4.196 1.00 51.82 97 ILE A CA 1
ATOM 747 C C . ILE A 1 97 ? -6.000 -18.511 -2.817 1.00 54.17 97 ILE A C 1
ATOM 748 O O . ILE A 1 97 ? -5.041 -17.863 -2.376 1.00 54.01 97 ILE A O 1
ATOM 753 N N . ILE A 1 98 ? -7.107 -18.696 -2.102 1.00 48.33 98 ILE A N 1
ATOM 754 C CA . ILE A 1 98 ? -7.228 -18.076 -0.784 1.00 50.20 98 ILE A CA 1
ATOM 755 C C . ILE A 1 98 ? -6.236 -18.693 0.202 1.00 52.78 98 ILE A C 1
ATOM 756 O O . ILE A 1 98 ? -5.569 -17.979 0.960 1.00 51.74 98 ILE A O 1
ATOM 761 N N . LYS A 1 99 ? -6.169 -20.028 0.244 1.00 56.02 99 LYS A N 1
ATOM 762 C CA . LYS A 1 99 ? -5.190 -20.722 1.089 1.00 55.24 99 LYS A CA 1
ATOM 763 C C . LYS A 1 99 ? -3.780 -20.230 0.821 1.00 53.68 99 LYS A C 1
ATOM 764 O O . LYS A 1 99 ? -2.990 -20.003 1.748 1.00 61.41 99 LYS A O 1
ATOM 770 N N . CYS A 1 100 ? -3.450 -20.048 -0.449 1.00 57.50 100 CYS A N 1
ATOM 771 C CA . CYS A 1 100 ? -2.097 -19.681 -0.815 1.00 58.06 100 CYS A CA 1
ATOM 772 C C . CYS A 1 100 ? -1.797 -18.226 -0.481 1.00 60.88 100 CYS A C 1
ATOM 773 O O . CYS A 1 100 ? -0.784 -17.920 0.159 1.00 58.51 100 CYS A O 1
ATOM 776 N N . ASP A 1 101 ? -2.654 -17.303 -0.912 1.00 58.47 101 ASP A N 1
ATOM 777 C CA . ASP A 1 101 ? -2.294 -15.895 -0.804 1.00 54.66 101 ASP A CA 1
ATOM 778 C C . ASP A 1 101 ? -2.889 -15.193 0.406 1.00 47.90 101 ASP A C 1
ATOM 779 O O . ASP A 1 101 ? -2.485 -14.068 0.703 1.00 46.94 101 ASP A O 1
ATOM 784 N N . PHE A 1 102 ? -3.823 -15.814 1.114 1.00 49.53 102 PHE A N 1
ATOM 785 C CA . PHE A 1 102 ? -4.534 -15.163 2.217 1.00 48.78 102 PHE A CA 1
ATOM 786 C C . PHE A 1 102 ? -4.713 -16.173 3.332 1.00 52.35 102 PHE A C 1
ATOM 787 O O . PHE A 1 102 ? -5.835 -16.570 3.676 1.00 47.45 102 PHE A O 1
ATOM 795 N N . PRO A 1 103 ? -3.606 -16.619 3.928 1.00 54.88 103 PRO A N 1
ATOM 796 C CA . PRO A 1 103 ? -3.698 -17.667 4.951 1.00 51.46 103 PRO A CA 1
ATOM 797 C C . PRO A 1 103 ? -4.438 -17.224 6.206 1.00 50.11 103 PRO A C 1
ATOM 798 O O . PRO A 1 103 ? -4.989 -18.079 6.908 1.00 52.38 103 PRO A O 1
ATOM 802 N N . ASP A 1 104 ? -4.528 -15.929 6.494 1.00 50.05 104 ASP A N 1
ATOM 803 C CA . ASP A 1 104 ? -5.321 -15.512 7.652 1.00 50.85 104 ASP A CA 1
ATOM 804 C C . ASP A 1 104 ? -6.836 -15.504 7.403 1.00 47.66 104 ASP A C 1
ATOM 805 O O . ASP A 1 104 ? -7.602 -15.240 8.336 1.00 44.81 104 ASP A O 1
ATOM 810 N N . VAL A 1 105 ? -7.301 -15.778 6.187 1.00 46.53 105 VAL A N 1
ATOM 811 C CA . VAL A 1 105 ? -8.740 -15.838 5.931 1.00 44.67 105 VAL A CA 1
ATOM 812 C C . VAL A 1 105 ? -9.261 -17.185 6.407 1.00 48.05 105 VAL A C 1
ATOM 813 O O . VAL A 1 105 ? -8.663 -18.219 6.091 1.00 49.93 105 VAL A O 1
ATOM 817 N N . GLU A 1 106 ? -10.392 -17.199 7.131 1.00 43.27 106 GLU A N 1
ATOM 818 C CA . GLU A 1 106 ? -10.959 -18.492 7.496 1.00 46.68 106 GLU A CA 1
ATOM 819 C C . GLU A 1 106 ? -11.875 -18.914 6.367 1.00 47.39 106 GLU A C 1
ATOM 820 O O . GLU A 1 106 ? -12.741 -18.136 5.940 1.00 45.01 106 GLU A O 1
ATOM 826 N N . ILE A 1 107 ? -11.702 -20.147 5.920 1.00 44.85 107 ILE A N 1
ATOM 827 C CA . ILE A 1 107 ? -12.502 -20.760 4.872 1.00 45.57 107 ILE A CA 1
ATOM 828 C C . ILE A 1 107 ? -13.444 -21.731 5.545 1.00 51.75 107 ILE A C 1
ATOM 829 O O . ILE A 1 107 ? -13.000 -22.556 6.346 1.00 53.92 107 ILE A O 1
ATOM 834 N N . LYS A 1 108 ? -14.746 -21.579 5.292 1.00 47.86 108 LYS A N 1
ATOM 835 C CA . LYS A 1 108 ? -15.773 -22.515 5.706 1.00 46.84 108 LYS A CA 1
ATOM 836 C C . LYS A 1 108 ? -16.511 -23.009 4.471 1.00 50.15 108 LYS A C 1
ATOM 837 O O . LYS A 1 108 ? -16.488 -22.374 3.419 1.00 47.37 108 LYS A O 1
ATOM 843 N N . TYR A 1 109 ? -17.179 -24.146 4.605 1.00 54.51 109 TYR A N 1
ATOM 844 C CA . TYR A 1 109 ? -17.840 -24.792 3.480 1.00 55.20 109 TYR A CA 1
ATOM 845 C C . TYR A 1 109 ? -19.316 -25.002 3.775 1.00 56.58 109 TYR A C 1
ATOM 846 O O . TYR A 1 109 ? -19.717 -25.187 4.925 1.00 56.48 109 TYR A O 1
ATOM 855 N N . GLU A 1 110 ? -20.131 -24.960 2.724 1.00 54.79 110 GLU A N 1
ATOM 856 C CA . GLU A 1 110 ? -21.567 -25.129 2.907 1.00 53.08 110 GLU A CA 1
ATOM 857 C C . GLU A 1 110 ? -22.241 -25.344 1.558 1.00 57.95 110 GLU A C 1
ATOM 858 O O . GLU A 1 110 ? -22.059 -24.540 0.638 1.00 49.79 110 GLU A O 1
ATOM 864 N N . LYS A 1 111 ? -22.966 -26.456 1.420 1.00 58.63 111 LYS A N 1
ATOM 865 C CA . LYS A 1 111 ? -23.797 -26.685 0.247 1.00 60.26 111 LYS A CA 1
ATOM 866 C C . LYS A 1 111 ? -24.651 -25.469 -0.067 1.00 53.97 111 LYS A C 1
ATOM 867 O O . LYS A 1 111 ? -25.234 -24.843 0.823 1.00 54.21 111 LYS A O 1
ATOM 873 N N . TRP A 1 112 ? -24.688 -25.130 -1.349 1.00 53.82 112 TRP A N 1
ATOM 874 C CA . TRP A 1 112 ? -25.676 -24.177 -1.836 1.00 50.90 112 TRP A CA 1
ATOM 875 C C . TRP A 1 112 ? -27.067 -24.777 -1.696 1.00 48.00 112 TRP A C 1
ATOM 876 O O . TRP A 1 112 ? -27.310 -25.906 -2.127 1.00 52.41 112 TRP A O 1
ATOM 887 N N . LYS A 1 113 ? -27.976 -24.015 -1.085 1.00 50.12 113 LYS A N 1
ATOM 888 C CA . LYS A 1 113 ? -29.383 -24.378 -0.922 1.00 46.79 113 LYS A CA 1
ATOM 889 C C . LYS A 1 113 ? -30.322 -23.451 -1.701 1.00 47.91 113 LYS A C 1
ATOM 890 O O . LYS A 1 113 ? -31.508 -23.354 -1.377 1.00 46.55 113 LYS A O 1
ATOM 896 N N . ASN A 1 114 ? -29.810 -22.735 -2.698 1.00 47.52 114 ASN A N 1
ATOM 897 C CA . ASN A 1 114 ? -30.631 -21.808 -3.475 1.00 47.84 114 ASN A CA 1
ATOM 898 C C . ASN A 1 114 ? -31.337 -20.798 -2.572 1.00 47.90 114 ASN A C 1
ATOM 899 O O . ASN A 1 114 ? -32.518 -20.500 -2.751 1.00 49.19 114 ASN A O 1
ATOM 904 N N . ASP A 1 115 ? -30.601 -20.294 -1.565 1.00 47.18 115 ASP A N 1
ATOM 905 C CA . ASP A 1 115 ? -31.099 -19.298 -0.615 1.00 39.56 115 ASP A CA 1
ATOM 906 C C . ASP A 1 115 ? -29.894 -18.438 -0.225 1.00 45.37 115 ASP A C 1
ATOM 907 O O . ASP A 1 115 ? -29.070 -18.854 0.609 1.00 43.20 115 ASP A O 1
ATOM 912 N N . PHE A 1 116 ? -29.774 -17.261 -0.864 1.00 43.12 116 PHE A N 1
ATOM 913 C CA . PHE A 1 116 ? -28.700 -16.328 -0.519 1.00 42.04 116 PHE A CA 1
ATOM 914 C C . PHE A 1 116 ? -28.772 -15.912 0.957 1.00 36.29 116 PHE A C 1
ATOM 915 O O . PHE A 1 116 ? -27.725 -15.727 1.587 1.00 39.33 116 PHE A O 1
ATOM 923 N N . SER A 1 117 ? -29.976 -15.766 1.526 1.00 35.05 117 SER A N 1
ATOM 924 C CA . SER A 1 117 ? -30.080 -15.410 2.950 1.00 39.72 117 SER A CA 1
ATOM 925 C C . SER A 1 117 ? -29.574 -16.519 3.861 1.00 42.20 117 SER A C 1
ATOM 926 O O . SER A 1 117 ? -29.084 -16.228 4.956 1.00 39.75 117 SER A O 1
ATOM 929 N N . TYR A 1 118 ? -29.698 -17.785 3.437 1.00 44.77 118 TYR A N 1
ATOM 930 C CA . TYR A 1 118 ? -29.190 -18.885 4.246 1.00 46.01 118 TYR A CA 1
ATOM 931 C C . TYR A 1 118 ? -27.665 -18.873 4.280 1.00 46.64 118 TYR A C 1
ATOM 932 O O . TYR A 1 118 ? -27.073 -19.022 5.350 1.00 44.36 118 TYR A O 1
ATOM 941 N N . ALA A 1 119 ? -27.017 -18.694 3.120 1.00 40.23 119 ALA A N 1
ATOM 942 C CA . ALA A 1 119 ? -25.567 -18.607 3.072 1.00 41.10 119 ALA A CA 1
ATOM 943 C C . ALA A 1 119 ? -25.042 -17.431 3.895 1.00 39.89 119 ALA A C 1
ATOM 944 O O . ALA A 1 119 ? -24.087 -17.591 4.662 1.00 43.67 119 ALA A O 1
ATOM 946 N N . ARG A 1 120 ? -25.672 -16.255 3.802 1.00 37.40 120 ARG A N 1
ATOM 947 C CA . ARG A 1 120 ? -25.170 -15.119 4.571 1.00 35.22 120 ARG A CA 1
ATOM 948 C C . ARG A 1 120 ? -25.354 -15.344 6.062 1.00 38.70 120 ARG A C 1
ATOM 949 O O . ARG A 1 120 ? -24.495 -14.967 6.863 1.00 37.37 120 ARG A O 1
ATOM 957 N N . ASN A 1 121 ? -26.508 -15.867 6.455 1.00 38.93 121 ASN A N 1
ATOM 958 C CA . ASN A 1 121 ? -26.773 -16.069 7.867 1.00 39.35 121 ASN A CA 1
ATOM 959 C C . ASN A 1 121 ? -25.808 -17.087 8.450 1.00 39.36 121 ASN A C 1
ATOM 960 O O . ASN A 1 121 ? -25.440 -16.971 9.613 1.00 41.30 121 ASN A O 1
ATOM 965 N N . LYS A 1 122 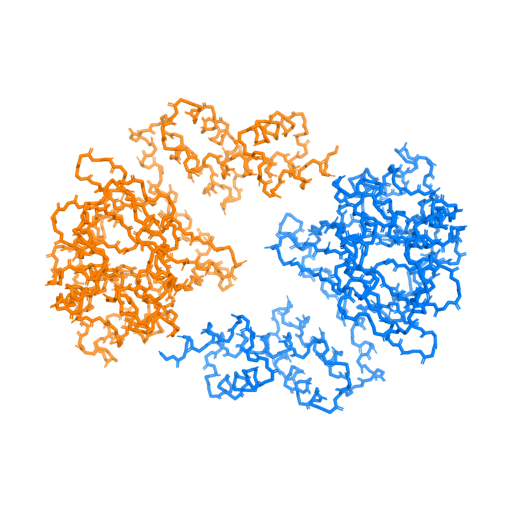? -25.337 -18.027 7.620 1.00 42.70 122 LYS A N 1
ATOM 966 C CA . LYS A 1 122 ? -24.336 -18.994 8.036 1.00 44.58 122 LYS A CA 1
ATOM 967 C C . LYS A 1 122 ? -23.055 -18.291 8.455 1.00 46.58 122 LYS A C 1
ATOM 968 O O . LYS A 1 122 ? -22.530 -18.536 9.554 1.00 45.46 122 LYS A O 1
ATOM 974 N N . ILE A 1 123 ? -22.568 -17.358 7.624 1.00 38.96 123 ILE A N 1
ATOM 975 C CA . ILE A 1 123 ? -21.451 -16.522 8.054 1.00 39.02 123 ILE A CA 1
ATOM 976 C C . ILE A 1 123 ? -21.758 -15.814 9.387 1.00 42.80 123 ILE A C 1
ATOM 977 O O . ILE A 1 123 ? -20.875 -15.681 10.250 1.00 38.38 123 ILE A O 1
ATOM 982 N N . ILE A 1 124 ? -22.980 -15.295 9.562 1.00 37.20 124 ILE A N 1
ATOM 983 C CA . ILE A 1 124 ? -23.251 -14.571 10.810 1.00 42.58 124 ILE A CA 1
ATOM 984 C C . ILE A 1 124 ? -23.043 -15.489 12.013 1.00 43.63 124 ILE A C 1
ATOM 985 O O . ILE A 1 124 ? -22.487 -15.076 13.039 1.00 43.16 124 ILE A O 1
ATOM 990 N N . GLU A 1 125 ? -23.404 -16.766 11.864 1.00 43.47 125 GLU A N 1
ATOM 991 C CA . GLU A 1 125 ? -23.215 -17.744 12.933 1.00 46.58 125 GLU A CA 1
ATOM 992 C C . GLU A 1 125 ? -21.739 -17.948 13.229 1.00 47.21 125 GLU A C 1
ATOM 993 O O . GLU A 1 125 ? -21.337 -18.049 14.393 1.00 49.58 125 GLU A O 1
ATOM 999 N N . TYR A 1 126 ? -20.912 -17.976 12.190 1.00 46.70 126 TYR A N 1
ATOM 1000 C CA . TYR A 1 126 ? -19.489 -18.219 12.347 1.00 45.95 126 TYR A CA 1
ATOM 1001 C C . TYR A 1 126 ? -18.715 -17.003 12.835 1.00 44.81 126 TYR A C 1
ATOM 1002 O O . TYR A 1 126 ? -17.567 -17.157 13.279 1.00 44.55 126 TYR A O 1
ATOM 1011 N N . ALA A 1 127 ? -19.277 -15.803 12.733 1.00 41.79 127 ALA A N 1
ATOM 1012 C CA . ALA A 1 127 ? -18.470 -14.616 12.974 1.00 41.40 127 ALA A CA 1
ATOM 1013 C C . ALA A 1 127 ? -18.256 -14.401 14.465 1.00 40.36 127 ALA A C 1
ATOM 1014 O O . ALA A 1 127 ? -19.146 -14.656 15.261 1.00 40.72 127 ALA A O 1
ATOM 1016 N N . THR A 1 128 ? -17.093 -13.857 14.829 1.00 40.07 128 THR A N 1
ATOM 1017 C CA . THR A 1 128 ? -16.742 -13.617 16.234 1.00 40.66 128 THR A CA 1
ATOM 1018 C C . THR A 1 128 ? -16.596 -12.139 16.558 1.00 40.45 128 THR A C 1
ATOM 1019 O O . THR A 1 128 ? -16.324 -11.798 17.710 1.00 42.69 128 THR A O 1
ATOM 1023 N N . SER A 1 129 ? -16.785 -11.247 15.583 1.00 36.95 129 SER A N 1
ATOM 1024 C CA . SER A 1 129 ? -16.608 -9.834 15.849 1.00 34.12 129 SER A CA 1
ATOM 1025 C C . SER A 1 129 ? -17.907 -9.279 16.392 1.00 34.85 129 SER A C 1
ATOM 1026 O O . SER A 1 129 ? -18.918 -9.969 16.483 1.00 39.26 129 SER A O 1
ATOM 1029 N N . GLU A 1 130 ? -17.883 -8.004 16.725 1.00 35.06 130 GLU A N 1
ATOM 1030 C CA . GLU A 1 130 ? -19.058 -7.309 17.220 1.00 32.38 130 GLU A CA 1
ATOM 1031 C C . GLU A 1 130 ? -19.990 -6.820 16.110 1.00 32.55 130 GLU A C 1
ATOM 1032 O O . GLU A 1 130 ? -21.173 -6.573 16.380 1.00 32.34 130 GLU A O 1
ATOM 1038 N N . TRP A 1 131 ? -19.472 -6.678 14.879 1.00 37.12 131 TRP A N 1
ATOM 1039 C CA . TRP A 1 131 ? -20.172 -6.141 13.713 1.00 31.26 131 TRP A CA 1
ATOM 1040 C C . TRP A 1 131 ? -19.801 -6.975 12.506 1.00 31.10 131 TRP A C 1
ATOM 1041 O O . TRP A 1 131 ? -18.735 -7.578 12.456 1.00 31.58 131 TRP A O 1
ATOM 1052 N N . ILE A 1 132 ? -20.679 -7.006 11.512 1.00 30.68 132 ILE A N 1
ATOM 1053 C CA . ILE A 1 132 ? -20.340 -7.703 10.274 1.00 31.15 132 ILE A CA 1
ATOM 1054 C C . ILE A 1 132 ? -20.487 -6.766 9.071 1.00 27.66 132 ILE A C 1
ATOM 1055 O O . ILE A 1 132 ? -21.284 -5.820 9.059 1.00 27.62 132 ILE A O 1
ATOM 1060 N N . TYR A 1 133 ? -19.696 -7.028 8.044 1.00 31.75 133 TYR A N 1
ATOM 1061 C CA . TYR A 1 133 ? -19.783 -6.272 6.809 1.00 26.71 133 TYR A CA 1
ATOM 1062 C C . TYR A 1 133 ? -19.646 -7.278 5.688 1.00 30.07 133 TYR A C 1
ATOM 1063 O O . TYR A 1 133 ? -18.692 -8.060 5.684 1.00 30.05 133 TYR A O 1
ATOM 1072 N N . PHE A 1 134 ? -20.601 -7.285 4.750 1.00 25.12 134 PHE A N 1
ATOM 1073 C CA . PHE A 1 134 ? -20.581 -8.246 3.670 1.00 25.83 134 PHE A CA 1
ATOM 1074 C C . PHE A 1 134 ? -20.068 -7.569 2.400 1.00 28.15 134 PHE A C 1
ATOM 1075 O O . PHE A 1 134 ? -20.452 -6.439 2.084 1.00 29.10 134 PHE A O 1
ATOM 1083 N N . ILE A 1 135 ? -19.229 -8.283 1.654 1.00 28.74 135 ILE A N 1
ATOM 1084 C CA . ILE A 1 135 ? -18.789 -7.862 0.329 1.00 25.20 135 ILE A CA 1
ATOM 1085 C C . ILE A 1 135 ? -18.807 -9.092 -0.567 1.00 26.93 135 ILE A C 1
ATOM 1086 O O . ILE A 1 135 ? -18.663 -10.225 -0.094 1.00 29.00 135 ILE A O 1
ATOM 1091 N N . ASP A 1 136 ? -19.086 -8.886 -1.856 1.00 28.86 136 ASP A N 1
ATOM 1092 C CA . ASP A 1 136 ? -19.152 -9.969 -2.841 1.00 30.34 136 ASP A CA 1
ATOM 1093 C C . ASP A 1 136 ? -17.840 -10.084 -3.617 1.00 30.52 136 ASP A C 1
ATOM 1094 O O . ASP A 1 136 ? -17.035 -9.145 -3.698 1.00 29.45 136 ASP A O 1
ATOM 1099 N N . ALA A 1 137 ? -17.613 -11.274 -4.174 1.00 31.66 137 ALA A N 1
ATOM 1100 C CA . ALA A 1 137 ? -16.356 -11.502 -4.898 1.00 32.31 137 ALA A CA 1
ATOM 1101 C C . ALA A 1 137 ? -16.162 -10.559 -6.093 1.00 35.78 137 ALA A C 1
ATOM 1102 O O . ALA A 1 137 ? -15.010 -10.251 -6.451 1.00 37.94 137 ALA A O 1
ATOM 1104 N N . ASP A 1 138 ? -17.238 -10.053 -6.710 1.00 31.64 138 ASP A N 1
ATOM 1105 C CA . ASP A 1 138 ? -17.063 -9.095 -7.803 1.00 38.43 138 ASP A CA 1
ATOM 1106 C C . ASP A 1 138 ? -17.125 -7.637 -7.341 1.00 35.47 138 ASP A C 1
ATOM 1107 O O . ASP A 1 138 ? -17.343 -6.745 -8.173 1.00 36.72 138 ASP A O 1
ATOM 1112 N N . ASN A 1 139 ? -16.903 -7.370 -6.053 1.00 29.97 139 ASN A N 1
ATOM 1113 C CA . ASN A 1 139 ? -16.745 -6.014 -5.541 1.00 30.12 139 ASN A CA 1
ATOM 1114 C C . ASN A 1 139 ? -15.265 -5.724 -5.263 1.00 31.49 139 ASN A C 1
ATOM 1115 O O . ASN A 1 139 ? -14.456 -6.636 -5.056 1.00 29.39 139 ASN A O 1
ATOM 1120 N N . LEU A 1 140 ? -14.930 -4.430 -5.242 1.00 27.63 140 LEU A N 1
ATOM 1121 C CA . LEU A 1 140 ? -13.663 -3.935 -4.716 1.00 31.21 140 LEU A CA 1
ATOM 1122 C C . LEU A 1 140 ? -13.974 -2.922 -3.638 1.00 29.62 140 LEU A C 1
ATOM 1123 O O . LEU A 1 140 ? -14.720 -1.968 -3.883 1.00 28.93 140 LEU A O 1
ATOM 1128 N N . TYR A 1 141 ? -13.376 -3.111 -2.472 1.00 29.24 141 TYR A N 1
ATOM 1129 C CA . TYR A 1 141 ? -13.471 -2.157 -1.381 1.00 28.63 141 TYR A CA 1
ATOM 1130 C C . TYR A 1 141 ? -12.515 -0.998 -1.662 1.00 28.05 141 TYR A C 1
ATOM 1131 O O . TYR A 1 141 ? -11.316 -1.219 -1.825 1.00 33.05 141 TYR A O 1
ATOM 1140 N N . SER A 1 142 ? -13.031 0.230 -1.717 1.00 28.73 142 SER A N 1
ATOM 1141 C CA . SER A 1 142 ? -12.202 1.373 -2.085 1.00 32.95 142 SER A CA 1
ATOM 1142 C C . SER A 1 142 ? -11.045 1.582 -1.103 1.00 33.88 142 SER A C 1
ATOM 1143 O O . SER A 1 142 ? -11.269 1.610 0.110 1.00 34.87 142 SER A O 1
ATOM 1146 N N . LYS A 1 143 ? -9.816 1.775 -1.621 1.00 32.81 143 LYS A N 1
ATOM 1147 C CA . LYS A 1 143 ? -8.701 2.151 -0.731 1.00 33.92 143 LYS A CA 1
ATOM 1148 C C . LYS A 1 143 ? -9.011 3.399 0.053 1.00 36.25 143 LYS A C 1
ATOM 1149 O O . LYS A 1 143 ? -8.477 3.563 1.159 1.00 37.14 143 LYS A O 1
ATOM 1155 N N . GLU A 1 144 ? -9.764 4.334 -0.516 1.00 36.30 144 GLU A N 1
ATOM 1156 C CA . GLU A 1 144 ? -10.097 5.525 0.241 1.00 40.43 144 GLU A CA 1
ATOM 1157 C C . GLU A 1 144 ? -10.898 5.218 1.507 1.00 41.29 144 GLU A C 1
ATOM 1158 O O . GLU A 1 144 ? -11.048 6.115 2.344 1.00 40.95 144 GLU A O 1
ATOM 1164 N N . ASN A 1 145 ? -11.368 3.970 1.704 1.00 38.54 145 ASN A N 1
ATOM 1165 C CA . ASN A 1 145 ? -12.115 3.637 2.922 1.00 39.66 145 ASN A CA 1
ATOM 1166 C C . ASN A 1 145 ? -11.233 3.425 4.148 1.00 40.66 145 ASN A C 1
ATOM 1167 O O . ASN A 1 145 ? -11.779 3.193 5.240 1.00 39.44 145 ASN A O 1
ATOM 1172 N N . LYS A 1 146 ? -9.911 3.450 3.988 1.00 39.85 146 LYS A N 1
ATOM 1173 C CA . LYS A 1 146 ? -8.972 2.985 5.006 1.00 41.89 146 LYS A CA 1
ATOM 1174 C C . LYS A 1 146 ? -9.299 3.546 6.396 1.00 43.51 146 LYS A C 1
ATOM 1175 O O . LYS A 1 146 ? -9.442 4.759 6.575 1.00 42.21 146 LYS A O 1
ATOM 1181 N N . GLY A 1 147 ? -9.478 2.656 7.372 1.00 43.19 147 GLY A N 1
ATOM 1182 C CA . GLY A 1 147 ? -9.755 3.058 8.746 1.00 42.24 147 GLY A CA 1
ATOM 1183 C C . GLY A 1 147 ? -11.182 3.505 9.050 1.00 47.34 147 GLY A C 1
ATOM 1184 O O . GLY A 1 147 ? -11.506 3.736 10.220 1.00 43.87 147 GLY A O 1
ATOM 1185 N N . LYS A 1 148 ? -12.058 3.649 8.059 1.00 39.62 148 LYS A N 1
ATOM 1186 C CA . LYS A 1 148 ? -13.318 4.314 8.365 1.00 37.70 148 LYS A CA 1
ATOM 1187 C C . LYS A 1 148 ? -14.387 3.372 8.903 1.00 39.87 148 LYS A C 1
ATOM 1188 O O . LYS A 1 148 ? -15.177 3.780 9.767 1.00 38.09 148 LYS A O 1
ATOM 1194 N N . ILE A 1 149 ? -14.415 2.113 8.462 1.00 34.38 149 ILE A N 1
ATOM 1195 C CA . ILE A 1 149 ? -15.576 1.302 8.781 1.00 35.10 149 ILE A CA 1
ATOM 1196 C C . ILE A 1 149 ? -15.679 1.080 10.303 1.00 34.94 149 ILE A C 1
ATOM 1197 O O . ILE A 1 149 ? -16.783 1.024 10.847 1.00 31.99 149 ILE A O 1
ATOM 1202 N N . ALA A 1 150 ? -14.546 1.033 11.016 1.00 35.56 150 ALA A N 1
ATOM 1203 C CA . ALA A 1 150 ? -14.565 0.878 12.480 1.00 35.57 150 ALA A CA 1
ATOM 1204 C C . ALA A 1 150 ? -15.040 2.151 13.181 1.00 34.97 150 ALA A C 1
ATOM 1205 O O . ALA A 1 150 ? -15.713 2.079 14.213 1.00 37.43 150 ALA A O 1
ATOM 1207 N N . LYS A 1 151 ? -14.712 3.315 12.631 1.00 32.93 151 LYS A N 1
ATOM 1208 C CA . LYS A 1 151 ? -15.248 4.559 13.157 1.00 40.04 151 LYS A CA 1
ATOM 1209 C C . LYS A 1 151 ? -16.767 4.615 13.021 1.00 39.45 151 LYS A C 1
ATOM 1210 O O . LYS A 1 151 ? -17.461 4.982 13.980 1.00 37.89 151 LYS A O 1
ATOM 1216 N N . VAL A 1 152 ? -17.305 4.208 11.858 1.00 32.55 152 VAL A N 1
ATOM 1217 C CA . VAL A 1 152 ? -18.755 4.111 11.684 1.00 31.39 152 VAL A CA 1
ATOM 1218 C C . VAL A 1 152 ? -19.363 3.289 12.811 1.00 31.93 152 VAL A C 1
ATOM 1219 O O . VAL A 1 152 ? -20.287 3.733 13.513 1.00 34.96 152 VAL A O 1
ATOM 1223 N N . ALA A 1 153 ? -18.853 2.070 13.003 1.00 28.60 153 ALA A N 1
ATOM 1224 C CA . ALA A 1 153 ? -19.441 1.207 14.012 1.00 33.83 153 ALA A CA 1
ATOM 1225 C C . ALA A 1 153 ? -19.280 1.806 15.422 1.00 36.80 153 ALA A C 1
ATOM 1226 O O . ALA A 1 153 ? -20.167 1.647 16.270 1.00 33.06 153 ALA A O 1
ATOM 1228 N N . ARG A 1 154 ? -18.173 2.512 15.672 1.00 36.12 154 ARG A N 1
ATOM 1229 C CA . ARG A 1 154 ? -17.954 3.145 16.972 1.00 42.82 154 ARG A CA 1
ATOM 1230 C C . ARG A 1 154 ? -19.028 4.192 17.263 1.00 44.32 154 ARG A C 1
ATOM 1231 O O . ARG A 1 154 ? -19.605 4.224 18.358 1.00 42.22 154 ARG A O 1
ATOM 1239 N N . VAL A 1 155 ? -19.332 5.044 16.282 1.00 41.55 155 VAL A N 1
ATOM 1240 C CA . VAL A 1 155 ? -20.288 6.108 16.564 1.00 44.98 155 VAL A CA 1
ATOM 1241 C C . VAL A 1 155 ? -21.683 5.549 16.709 1.00 43.72 155 VAL A C 1
ATOM 1242 O O . VAL A 1 155 ? -22.513 6.113 17.423 1.00 44.02 155 VAL A O 1
ATOM 1246 N N . LEU A 1 156 ? -21.990 4.482 15.981 1.00 43.03 156 LEU A N 1
ATOM 1247 C CA . LEU A 1 156 ? -23.317 3.902 16.052 1.00 39.81 156 LEU A CA 1
ATOM 1248 C C . LEU A 1 156 ? -23.524 3.183 17.384 1.00 42.18 156 LEU A C 1
ATOM 1249 O O . LEU A 1 156 ? -24.622 3.221 17.943 1.00 41.31 156 LEU A O 1
ATOM 1254 N N . GLU A 1 157 ? -22.504 2.468 17.872 1.00 42.42 157 GLU A N 1
ATOM 1255 C CA . GLU A 1 157 ? -22.578 1.869 19.208 1.00 43.44 157 GLU A CA 1
ATOM 1256 C C . GLU A 1 157 ? -22.705 2.943 20.290 1.00 46.14 157 GLU A C 1
ATOM 1257 O O . GLU A 1 157 ? -23.493 2.802 21.238 1.00 43.28 157 GLU A O 1
ATOM 1263 N N . PHE A 1 158 ? -21.962 4.038 20.131 1.00 44.99 158 PHE A N 1
ATOM 1264 C CA . PHE A 1 158 ? -22.004 5.137 21.085 1.00 46.03 158 PHE A CA 1
ATOM 1265 C C . PHE A 1 158 ? -23.431 5.604 21.332 1.00 49.01 158 PHE A C 1
ATOM 1266 O O . PHE A 1 158 ? -23.890 5.657 22.479 1.00 50.67 158 PHE A O 1
ATOM 1274 N N . PHE A 1 159 ? -24.153 5.941 20.273 1.00 43.59 159 PHE A N 1
ATOM 1275 C CA . PHE A 1 159 ? -25.500 6.457 20.415 1.00 42.57 159 PHE A CA 1
ATOM 1276 C C . PHE A 1 159 ? -26.548 5.360 20.448 1.00 44.40 159 PHE A C 1
ATOM 1277 O O . PHE A 1 159 ? -27.747 5.656 20.405 1.00 48.94 159 PHE A O 1
ATOM 1285 N N . SER A 1 160 ? -26.140 4.102 20.519 1.00 41.33 160 SER A N 1
ATOM 1286 C CA . SER A 1 160 ? -27.092 2.992 20.588 1.00 43.45 160 SER A CA 1
ATOM 1287 C C . SER A 1 160 ? -28.091 3.039 19.424 1.00 48.33 160 SER A C 1
ATOM 1288 O O . SER A 1 160 ? -29.287 2.749 19.583 1.00 47.32 160 SER A O 1
ATOM 1291 N N . ILE A 1 161 ? -27.601 3.420 18.241 1.00 49.35 161 ILE A N 1
ATOM 1292 C CA . ILE A 1 161 ? -28.438 3.491 17.043 1.00 44.39 161 ILE A CA 1
ATOM 1293 C C . ILE A 1 161 ? -28.632 2.081 16.511 1.00 43.72 161 ILE A C 1
ATOM 1294 O O . ILE A 1 161 ? -27.655 1.390 16.201 1.00 43.12 161 ILE A O 1
ATOM 1299 N N . ASP A 1 162 ? -29.882 1.628 16.465 1.00 42.69 162 ASP A N 1
ATOM 1300 C CA . ASP A 1 162 ? -30.212 0.356 15.837 1.00 42.28 162 ASP A CA 1
ATOM 1301 C C . ASP A 1 162 ? -30.487 0.681 14.377 1.00 42.66 162 ASP A C 1
ATOM 1302 O O . ASP A 1 162 ? -31.297 1.566 14.080 1.00 42.26 162 ASP A O 1
ATOM 1307 N N . CYS A 1 163 ? -29.776 0.023 13.474 1.00 42.69 163 CYS A N 1
ATOM 1308 C CA . CYS A 1 163 ? -29.846 0.328 12.036 1.00 36.58 163 CYS A CA 1
ATOM 1309 C C . CYS A 1 163 ? -29.150 -0.785 11.273 1.00 32.23 163 CYS A C 1
ATOM 1310 O O . CYS A 1 163 ? -28.547 -1.692 11.862 1.00 34.06 163 CYS A O 1
ATOM 1313 N N . VAL A 1 164 ? -29.246 -0.709 9.941 1.00 34.28 164 VAL A N 1
ATOM 1314 C CA . VAL A 1 164 ? -28.252 -1.293 9.066 1.00 31.07 164 VAL A CA 1
ATOM 1315 C C . VAL A 1 164 ? -27.459 -0.151 8.420 1.00 31.69 164 VAL A C 1
ATOM 1316 O O . VAL A 1 164 ? -27.823 1.025 8.515 1.00 34.60 164 VAL A O 1
ATOM 1320 N N . VAL A 1 165 ? -26.345 -0.508 7.786 1.00 26.40 165 VAL A N 1
ATOM 1321 C CA . VAL A 1 165 ? -25.367 0.450 7.286 1.00 28.83 165 VAL A CA 1
ATOM 1322 C C . VAL A 1 165 ? -25.137 0.181 5.802 1.00 28.81 165 VAL A C 1
ATOM 1323 O O . VAL A 1 165 ? -24.959 -0.978 5.404 1.00 25.63 165 VAL A O 1
ATOM 1327 N N . SER A 1 166 ? -25.183 1.242 4.996 1.00 28.07 166 SER A N 1
ATOM 1328 C CA . SER A 1 166 ? -25.041 1.146 3.545 1.00 30.12 166 SER A CA 1
ATOM 1329 C C . SER A 1 166 ? -23.823 1.935 3.097 1.00 25.82 166 SER A C 1
ATOM 1330 O O . SER A 1 166 ? -23.839 3.175 3.168 1.00 28.64 166 SER A O 1
ATOM 1333 N N . PRO A 1 167 ? -22.762 1.304 2.619 1.00 26.05 167 PRO A N 1
ATOM 1334 C CA . PRO A 1 167 ? -21.821 2.025 1.771 1.00 30.60 167 PRO A CA 1
ATOM 1335 C C . PRO A 1 167 ? -22.469 2.319 0.429 1.00 31.42 167 PRO A C 1
ATOM 1336 O O . PRO A 1 167 ? -23.410 1.646 0.003 1.00 29.76 167 PRO A O 1
ATOM 1340 N N . TYR A 1 168 ? -21.919 3.314 -0.254 1.00 31.40 168 TYR A N 1
ATOM 1341 C CA . TYR A 1 168 ? -22.276 3.529 -1.650 1.00 34.59 168 TYR A CA 1
ATOM 1342 C C . TYR A 1 168 ? -21.684 2.409 -2.491 1.00 33.99 168 TYR A C 1
ATOM 1343 O O . TYR A 1 168 ? -20.493 2.095 -2.378 1.00 33.04 168 TYR A O 1
ATOM 1352 N N . ILE A 1 169 ? -22.505 1.775 -3.310 1.00 31.09 169 ILE A N 1
ATOM 1353 C CA . ILE A 1 169 ? -21.999 0.791 -4.243 1.00 32.00 169 ILE A CA 1
ATOM 1354 C C . ILE A 1 169 ? -22.139 1.352 -5.666 1.00 40.13 169 ILE A C 1
ATOM 1355 O O . ILE A 1 169 ? -23.225 1.787 -6.094 1.00 38.35 169 ILE A O 1
ATOM 1360 N N . GLU A 1 170 ? -21.024 1.373 -6.380 1.00 36.69 170 GLU A N 1
ATOM 1361 C CA . GLU A 1 170 ? -20.967 1.915 -7.730 1.00 46.01 170 GLU A CA 1
ATOM 1362 C C . GLU A 1 170 ? -20.933 0.758 -8.718 1.00 44.08 170 GLU A C 1
ATOM 1363 O O . GLU A 1 170 ? -19.992 -0.037 -8.704 1.00 43.76 170 GLU A O 1
ATOM 1369 N N . GLU A 1 171 ? -21.973 0.638 -9.537 1.00 47.56 171 GLU A N 1
ATOM 1370 C CA . GLU A 1 171 ? -21.912 -0.252 -10.687 1.00 52.80 171 GLU A CA 1
ATOM 1371 C C . GLU A 1 171 ? -20.849 0.227 -11.674 1.00 56.04 171 GLU A C 1
ATOM 1372 O O . GLU A 1 171 ? -20.393 1.375 -11.634 1.00 52.58 171 GLU A O 1
ATOM 1378 N N . TYR A 1 172 ? -20.446 -0.674 -12.573 1.00 56.72 172 TYR A N 1
ATOM 1379 C CA . TYR A 1 172 ? -19.580 -0.260 -13.678 1.00 65.90 172 TYR A CA 1
ATOM 1380 C C . TYR A 1 172 ? -20.204 0.886 -14.469 1.00 64.96 172 TYR A C 1
ATOM 1381 O O . TYR A 1 172 ? -19.495 1.803 -14.898 1.00 64.28 172 TYR A O 1
ATOM 1390 N N . THR A 1 173 ? -21.538 0.855 -14.656 1.00 66.81 173 THR A N 1
ATOM 1391 C CA . THR A 1 173 ? -22.245 1.924 -15.363 1.00 70.29 173 THR A CA 1
ATOM 1392 C C . THR A 1 173 ? -21.997 3.283 -14.746 1.00 66.54 173 THR A C 1
ATOM 1393 O O . THR A 1 173 ? -22.137 4.301 -15.436 1.00 67.82 173 THR A O 1
ATOM 1397 N N . GLY A 1 174 ? -21.620 3.315 -13.470 1.00 64.23 174 GLY A N 1
ATOM 1398 C CA . GLY A 1 174 ? -21.596 4.527 -12.691 1.00 61.42 174 GLY A CA 1
ATOM 1399 C C . GLY A 1 174 ? -22.837 4.721 -11.861 1.00 55.98 174 GLY A C 1
ATOM 1400 O O . GLY A 1 174 ? -22.848 5.603 -10.995 1.00 57.67 174 GLY A O 1
ATOM 1401 N N . HIS A 1 175 ? -23.885 3.935 -12.113 1.00 53.37 175 HIS A N 1
ATOM 1402 C CA . HIS A 1 175 ? -25.011 3.853 -11.193 1.00 56.39 175 HIS A CA 1
ATOM 1403 C C . HIS A 1 175 ? -24.514 3.675 -9.757 1.00 56.55 175 HIS A C 1
ATOM 1404 O O . HIS A 1 175 ? -23.752 2.748 -9.459 1.00 48.75 175 HIS A O 1
ATOM 1411 N N . LEU A 1 176 ? -24.950 4.581 -8.880 1.00 51.88 176 LEU A N 1
ATOM 1412 C CA . LEU A 1 176 ? -24.569 4.626 -7.480 1.00 48.11 176 LEU A CA 1
ATOM 1413 C C . LEU A 1 176 ? -25.778 4.222 -6.648 1.00 48.28 176 LEU A C 1
ATOM 1414 O O . LEU A 1 176 ? -26.828 4.869 -6.727 1.00 48.64 176 LEU A O 1
ATOM 1419 N N . TYR A 1 177 ? -25.646 3.138 -5.889 1.00 41.07 177 TYR A N 1
ATOM 1420 C CA . TYR A 1 177 ? -26.685 2.684 -4.969 1.00 35.66 177 TYR A CA 1
ATOM 1421 C C . TYR A 1 177 ? -26.326 3.116 -3.553 1.00 39.10 177 TYR A C 1
ATOM 1422 O O . TYR A 1 177 ? -25.159 3.032 -3.160 1.00 35.56 177 TYR A O 1
ATOM 1431 N N . SER A 1 178 ? -27.332 3.521 -2.775 1.00 34.87 178 SER A N 1
ATOM 1432 C CA . SER A 1 178 ? -27.146 3.818 -1.367 1.00 36.65 178 SER A CA 1
ATOM 1433 C C . SER A 1 178 ? -28.069 3.012 -0.462 1.00 34.88 178 SER A C 1
ATOM 1434 O O . SER A 1 178 ? -27.960 3.152 0.740 1.00 31.73 178 SER A O 1
ATOM 1437 N N . ASP A 1 179 ? -28.995 2.202 -0.991 1.00 36.18 179 ASP A N 1
ATOM 1438 C CA . ASP A 1 179 ? -29.747 1.243 -0.176 1.00 35.92 179 ASP A CA 1
ATOM 1439 C C . ASP A 1 179 ? -29.055 -0.077 -0.447 1.00 33.88 179 ASP A C 1
ATOM 1440 O O . ASP A 1 179 ? -29.383 -0.777 -1.383 1.00 32.75 179 ASP A O 1
ATOM 1445 N N . THR A 1 180 ? -28.042 -0.392 0.359 1.00 34.61 180 THR A N 1
ATOM 1446 C CA . THR A 1 180 ? -27.224 -1.559 0.078 1.00 28.75 180 THR A CA 1
ATOM 1447 C C . THR A 1 180 ? -27.143 -2.455 1.296 1.00 29.61 180 THR A C 1
ATOM 1448 O O . THR A 1 180 ? -26.972 -3.667 1.158 1.00 30.38 180 THR A O 1
ATOM 1452 N N . ARG A 1 181 ? -27.190 -1.863 2.494 1.00 29.86 181 ARG A N 1
ATOM 1453 C CA . ARG A 1 181 ? -27.464 -2.627 3.720 1.00 30.90 181 ARG A CA 1
ATOM 1454 C C . ARG A 1 181 ? -26.475 -3.785 3.902 1.00 29.90 181 ARG A C 1
ATOM 1455 O O . ARG A 1 181 ? -26.857 -4.940 4.079 1.00 33.60 181 ARG A O 1
ATOM 1463 N N . ARG A 1 182 ? -25.193 -3.470 3.800 1.00 25.22 182 ARG A N 1
ATOM 1464 C CA . ARG A 1 182 ? -24.145 -4.479 3.879 1.00 27.24 182 ARG A CA 1
ATOM 1465 C C . ARG A 1 182 ? -23.601 -4.710 5.293 1.00 27.62 182 ARG A C 1
ATOM 1466 O O . ARG A 1 182 ? -22.954 -5.737 5.527 1.00 28.65 182 ARG A O 1
ATOM 1474 N N . MET A 1 183 ? -23.812 -3.790 6.228 1.00 27.56 183 MET A N 1
ATOM 1475 C CA . MET A 1 183 ? -23.143 -3.897 7.529 1.00 29.24 183 MET A CA 1
ATOM 1476 C C . MET A 1 183 ? -24.131 -3.765 8.664 1.00 27.58 183 MET A C 1
ATOM 1477 O O . MET A 1 183 ? -25.060 -2.973 8.561 1.00 27.72 183 MET A O 1
ATOM 1482 N N . PHE A 1 184 ? -23.936 -4.544 9.746 1.00 27.76 184 PHE A N 1
ATOM 1483 C CA . PHE A 1 184 ? -24.756 -4.335 10.945 1.00 31.93 184 PHE A CA 1
ATOM 1484 C C . PHE A 1 184 ? -24.111 -5.007 12.154 1.0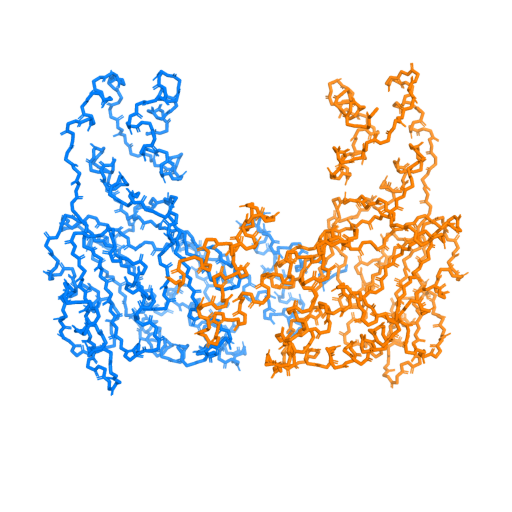0 31.94 184 PHE A C 1
ATOM 1485 O O . PHE A 1 184 ? -23.211 -5.852 12.037 1.00 30.61 184 PHE A O 1
ATOM 1493 N N . ARG A 1 185 ? -24.611 -4.615 13.323 1.00 31.95 185 ARG A N 1
ATOM 1494 C CA . ARG A 1 185 ? -24.114 -5.137 14.583 1.00 32.63 185 ARG A CA 1
ATOM 1495 C C . ARG A 1 185 ? -24.565 -6.575 14.807 1.00 35.61 185 ARG A C 1
ATOM 1496 O O . ARG A 1 185 ? -25.719 -6.932 14.548 1.00 32.01 185 ARG A O 1
ATOM 1504 N N . LEU A 1 186 ? -23.639 -7.414 15.272 1.00 31.05 186 LEU A N 1
ATOM 1505 C CA . LEU A 1 186 ? -23.978 -8.801 15.598 1.00 31.63 186 LEU A CA 1
ATOM 1506 C C . LEU A 1 186 ? -24.516 -8.891 17.038 1.00 37.30 186 LEU A C 1
ATOM 1507 O O . LEU A 1 186 ? -23.914 -9.509 17.922 1.00 34.02 186 LEU A O 1
ATOM 1512 N N . ASN A 1 187 ? -25.681 -8.282 17.274 1.00 37.09 187 ASN A N 1
ATOM 1513 C CA . ASN A 1 187 ? -26.290 -8.323 18.615 1.00 42.59 187 ASN A CA 1
ATOM 1514 C C . ASN A 1 187 ? -27.659 -8.999 18.598 1.00 41.56 187 ASN A C 1
ATOM 1515 O O . ASN A 1 187 ? -28.597 -8.533 19.227 1.00 46.07 187 ASN A O 1
ATOM 1520 N N . GLY A 1 188 ? -27.777 -10.094 17.862 1.00 45.05 188 GLY A N 1
ATOM 1521 C CA . GLY A 1 188 ? -29.022 -10.841 17.774 1.00 49.68 188 GLY A CA 1
ATOM 1522 C C . GLY A 1 188 ? -30.261 -10.019 17.489 1.00 55.82 188 GLY A C 1
ATOM 1523 O O . GLY A 1 188 ? -31.288 -10.216 18.151 1.00 60.54 188 GLY A O 1
ATOM 1524 N N . LYS A 1 189 ? -30.188 -9.078 16.547 1.00 45.78 189 LYS A N 1
ATOM 1525 C CA . LYS A 1 189 ? -31.355 -8.293 16.167 1.00 48.46 189 LYS A CA 1
ATOM 1526 C C . LYS A 1 189 ? -31.706 -8.408 14.696 1.00 54.51 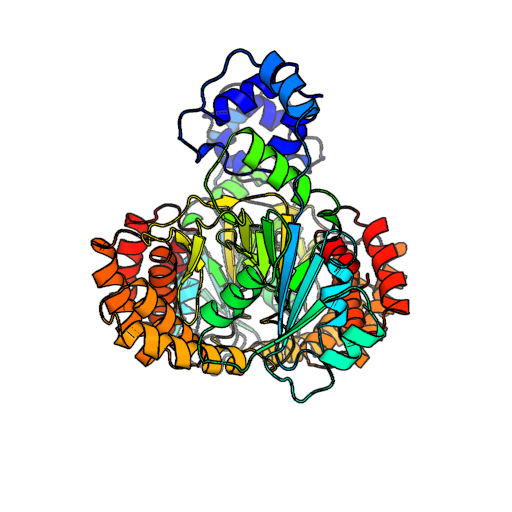189 LYS A C 1
ATOM 1527 O O . LYS A 1 189 ? -32.881 -8.267 14.326 1.00 52.84 189 LYS A O 1
ATOM 1533 N N . VAL A 1 190 ? -30.726 -8.703 13.858 1.00 46.51 190 VAL A N 1
ATOM 1534 C CA . VAL A 1 190 ? -30.834 -8.543 12.423 1.00 46.01 190 VAL A CA 1
ATOM 1535 C C . VAL A 1 190 ? -30.384 -9.836 11.763 1.00 43.36 190 VAL A C 1
ATOM 1536 O O . VAL A 1 190 ? -29.365 -10.420 12.140 1.00 45.10 190 VAL A O 1
ATOM 1540 N N . LYS A 1 191 ? -31.165 -10.290 10.809 1.00 43.09 191 LYS A N 1
ATOM 1541 C CA . LYS A 1 191 ? -30.953 -11.506 10.043 1.00 43.10 191 LYS A CA 1
ATOM 1542 C C . LYS A 1 191 ? -31.275 -11.193 8.579 1.00 41.73 191 LYS A C 1
ATOM 1543 O O . LYS A 1 191 ? -32.093 -10.308 8.292 1.00 41.14 191 LYS A O 1
ATOM 1549 N N . PHE A 1 192 ? -30.640 -11.913 7.646 1.00 40.28 192 PHE A N 1
ATOM 1550 C CA . PHE A 1 192 ? -31.028 -11.776 6.246 1.00 39.34 192 PHE A CA 1
ATOM 1551 C C . PHE A 1 192 ? -32.318 -12.547 5.947 1.00 42.12 192 PHE A C 1
ATOM 1552 O O . PHE A 1 192 ? -32.556 -13.628 6.494 1.00 44.17 192 PHE A O 1
ATOM 1560 N N . HIS A 1 193 ? -33.150 -11.984 5.076 1.00 40.36 193 HIS A N 1
ATOM 1561 C CA . HIS A 1 193 ? -34.435 -12.582 4.697 1.00 43.21 193 HIS A CA 1
ATOM 1562 C C . HIS A 1 193 ? -34.577 -12.479 3.186 1.00 38.37 193 HIS A C 1
ATOM 1563 O O . HIS A 1 193 ? -34.310 -11.417 2.616 1.00 35.02 193 HIS A O 1
ATOM 1570 N N . GLY A 1 194 ? -34.959 -13.589 2.542 1.00 38.64 194 GLY A N 1
ATOM 1571 C CA . GLY A 1 194 ? -35.137 -13.619 1.101 1.00 43.04 194 GLY A CA 1
ATOM 1572 C C . GLY A 1 194 ? -34.229 -14.608 0.404 1.00 40.34 194 GLY A C 1
ATOM 1573 O O . GLY A 1 194 ? -33.022 -14.625 0.667 1.00 39.09 194 GLY A O 1
ATOM 1574 N N . LYS A 1 195 ? -34.782 -15.398 -0.530 1.00 43.22 195 LYS A N 1
ATOM 1575 C CA . LYS A 1 195 ? -33.943 -16.300 -1.324 1.00 41.91 195 LYS A CA 1
ATOM 1576 C C . LYS A 1 195 ? -32.979 -15.548 -2.234 1.00 38.38 195 LYS A C 1
ATOM 1577 O O . LYS A 1 195 ? -31.881 -16.044 -2.514 1.00 39.90 195 LYS A O 1
ATOM 1583 N N . VAL A 1 196 ? -33.381 -14.375 -2.724 1.00 35.96 196 VAL A N 1
ATOM 1584 C CA . VAL A 1 196 ? -32.618 -13.582 -3.681 1.00 32.67 196 VAL A CA 1
ATOM 1585 C C . VAL A 1 196 ? -33.021 -12.150 -3.393 1.00 34.17 196 VAL A C 1
ATOM 1586 O O . VAL A 1 196 ? -34.042 -11.909 -2.746 1.00 36.31 196 VAL A O 1
ATOM 1590 N N . HIS A 1 197 ? -32.240 -11.186 -3.869 1.00 31.81 197 HIS A N 1
ATOM 1591 C CA . HIS A 1 197 ? -32.538 -9.788 -3.522 1.00 36.16 197 HIS A CA 1
ATOM 1592 C C . HIS A 1 197 ? -32.727 -9.640 -2.011 1.00 34.17 197 HIS A C 1
ATOM 1593 O O . HIS A 1 197 ? -33.532 -8.841 -1.542 1.00 31.81 197 HIS A O 1
ATOM 1600 N N . GLU A 1 198 ? -31.983 -10.434 -1.250 1.00 35.33 198 GLU A N 1
ATOM 1601 C CA . GLU A 1 198 ? -32.128 -10.542 0.191 1.00 35.72 198 GLU A CA 1
ATOM 1602 C C . GLU A 1 198 ? -31.710 -9.246 0.881 1.00 36.35 198 GLU A C 1
ATOM 1603 O O . GLU A 1 198 ? -30.966 -8.430 0.335 1.00 36.41 198 GLU A O 1
ATOM 1609 N N . GLU A 1 199 ? -32.217 -9.030 2.089 1.00 37.30 199 GLU A N 1
ATOM 1610 C CA . GLU A 1 199 ? -31.722 -7.896 2.849 1.00 36.33 199 GLU A CA 1
ATOM 1611 C C . GLU A 1 199 ? -31.892 -8.175 4.337 1.00 39.53 199 GLU A C 1
ATOM 1612 O O . GLU A 1 199 ? -32.632 -9.088 4.731 1.00 34.90 199 GLU A O 1
ATOM 1618 N N . PRO A 1 200 ? -31.169 -7.450 5.187 1.00 38.55 200 PRO A N 1
ATOM 1619 C CA . PRO A 1 200 ? -31.203 -7.771 6.610 1.00 38.09 200 PRO A CA 1
ATOM 1620 C C . PRO A 1 200 ? -32.399 -7.091 7.256 1.00 43.26 200 PRO A C 1
ATOM 1621 O O . PRO A 1 200 ? -32.616 -5.889 7.096 1.00 44.14 200 PRO A O 1
ATOM 1625 N N . MET A 1 201 ? -33.199 -7.896 7.947 1.00 42.05 201 MET A N 1
ATOM 1626 C CA . MET A 1 201 ? -34.445 -7.491 8.570 1.00 45.97 201 MET A CA 1
ATOM 1627 C C . MET A 1 201 ? -34.352 -7.764 10.060 1.00 46.08 201 MET A C 1
ATOM 1628 O O . MET A 1 201 ? -33.711 -8.731 10.484 1.00 43.56 201 MET A O 1
ATOM 1633 N N . ASN A 1 202 ? -35.009 -6.918 10.847 1.00 49.20 202 ASN A N 1
ATOM 1634 C CA . ASN A 1 202 ? -35.334 -7.305 12.215 1.00 54.88 202 ASN A CA 1
ATOM 1635 C C . ASN A 1 202 ? -36.109 -8.621 12.199 1.00 60.65 202 ASN A C 1
ATOM 1636 O O . ASN A 1 202 ? -36.912 -8.871 11.301 1.00 58.26 202 ASN A O 1
ATOM 1641 N N . TYR A 1 203 ? -35.856 -9.497 13.176 1.00 63.74 203 TYR A N 1
ATOM 1642 C CA . TYR A 1 203 ? -36.577 -10.772 13.116 1.00 68.53 203 TYR A CA 1
ATOM 1643 C C . TYR A 1 203 ? -38.089 -10.694 13.314 1.00 69.54 203 TYR A C 1
ATOM 1644 O O . TYR A 1 203 ? -38.756 -11.687 13.008 1.00 71.72 203 TYR A O 1
ATOM 1653 N N . ASN A 1 204 ? -38.665 -9.566 13.741 1.00 65.81 204 ASN A N 1
ATOM 1654 C CA . ASN A 1 204 ? -40.112 -9.399 13.575 1.00 67.57 204 ASN A CA 1
ATOM 1655 C C . ASN A 1 204 ? -40.494 -9.079 12.138 1.00 69.88 204 ASN A C 1
ATOM 1656 O O . ASN A 1 204 ? -41.676 -8.866 11.850 1.00 70.90 204 ASN A O 1
ATOM 1661 N N . HIS A 1 205 ? -39.501 -8.945 11.273 1.00 61.84 205 HIS A N 1
ATOM 1662 C CA . HIS A 1 205 ? -39.610 -8.810 9.837 1.00 68.43 205 HIS A CA 1
ATOM 1663 C C . HIS A 1 205 ? -39.884 -7.342 9.485 1.00 61.29 205 HIS A C 1
ATOM 1664 O O . HIS A 1 205 ? -40.264 -7.052 8.362 1.00 63.53 205 HIS A O 1
ATOM 1671 N N . SER A 1 206 ? -39.742 -6.401 10.430 1.00 50.45 206 SER A N 1
ATOM 1672 C CA . SER A 1 206 ? -39.720 -4.971 10.113 1.00 48.48 206 SER A CA 1
ATOM 1673 C C . SER A 1 206 ? -38.386 -4.556 9.446 1.00 51.62 206 SER A C 1
ATOM 1674 O O . SER A 1 206 ? -37.413 -5.310 9.399 1.00 43.77 206 SER A O 1
ATOM 1677 N N . LEU A 1 207 ? -38.350 -3.321 8.947 1.00 44.33 207 LEU A N 1
ATOM 1678 C CA . LEU A 1 207 ? -37.310 -2.871 8.040 1.00 46.16 207 LEU A CA 1
ATOM 1679 C C . LEU A 1 207 ? -36.403 -1.893 8.763 1.00 41.92 207 LEU A C 1
ATOM 1680 O O . LEU A 1 207 ? -36.810 -0.748 9.008 1.00 39.53 207 LEU A O 1
ATOM 1685 N N . PRO A 1 208 ? -35.167 -2.276 9.070 1.00 41.63 208 PRO A N 1
ATOM 1686 C CA . PRO A 1 208 ? -34.305 -1.427 9.907 1.00 42.52 208 PRO A CA 1
ATOM 1687 C C . PRO A 1 208 ? -34.045 -0.086 9.249 1.00 39.14 208 PRO A C 1
ATOM 1688 O O . PRO A 1 208 ? -34.050 0.027 8.027 1.00 38.92 208 PRO A O 1
ATOM 1692 N N . PHE A 1 209 ? -33.830 0.938 10.073 1.00 31.60 209 PHE A N 1
ATOM 1693 C CA . PHE A 1 209 ? -33.341 2.204 9.559 1.00 34.59 209 PHE A CA 1
ATOM 1694 C C . PHE A 1 209 ? -32.023 1.964 8.811 1.00 41.41 209 PHE A C 1
ATOM 1695 O O . PHE A 1 209 ? -31.229 1.087 9.184 1.00 33.95 209 PHE A O 1
ATOM 1703 N N . ASN A 1 210 ? -31.801 2.734 7.735 1.00 37.01 210 ASN A N 1
ATOM 1704 C CA . ASN A 1 210 ? -30.625 2.578 6.873 1.00 36.45 210 ASN A CA 1
ATOM 1705 C C . ASN A 1 210 ? -29.748 3.812 6.994 1.00 33.77 210 ASN A C 1
ATOM 1706 O O . ASN A 1 210 ? -30.129 4.886 6.528 1.00 33.97 210 ASN A O 1
ATOM 1711 N N . PHE A 1 211 ? -28.594 3.671 7.663 1.00 34.64 211 PHE A N 1
ATOM 1712 C CA . PHE A 1 211 ? -27.564 4.707 7.622 1.00 32.62 211 PHE A CA 1
ATOM 1713 C C . PHE A 1 211 ? -26.654 4.549 6.423 1.00 34.95 211 PHE A C 1
ATOM 1714 O O . PHE A 1 211 ? -25.976 3.528 6.270 1.00 31.56 211 PHE A O 1
ATOM 1722 N N . ILE A 1 212 ? -26.634 5.596 5.616 1.00 34.31 212 ILE A N 1
ATOM 1723 C CA . ILE A 1 212 ? -25.770 5.723 4.474 1.00 33.81 212 ILE A CA 1
ATOM 1724 C C . ILE A 1 212 ? -24.479 6.359 4.956 1.00 37.57 212 ILE A C 1
ATOM 1725 O O . ILE A 1 212 ? -24.508 7.380 5.650 1.00 36.19 212 ILE A O 1
ATOM 1730 N N . VAL A 1 213 ? -23.347 5.753 4.602 1.00 32.70 213 VAL A N 1
ATOM 1731 C CA . VAL A 1 213 ? -22.070 6.184 5.133 1.00 34.41 213 VAL A CA 1
ATOM 1732 C C . VAL A 1 213 ? -21.117 6.453 3.979 1.00 36.71 213 VAL A C 1
ATOM 1733 O O . VAL A 1 213 ? -21.310 5.976 2.860 1.00 35.20 213 VAL A O 1
ATOM 1737 N N . ASN A 1 214 ? -20.095 7.258 4.260 1.00 36.12 214 ASN A N 1
ATOM 1738 C CA . ASN A 1 214 ? -19.125 7.669 3.243 1.00 39.26 214 ASN A CA 1
ATOM 1739 C C . ASN A 1 214 ? -18.059 6.595 3.039 1.00 36.57 214 ASN A C 1
ATOM 1740 O O . ASN A 1 214 ? -16.857 6.827 3.130 1.00 38.68 214 ASN A O 1
ATOM 1745 N N . LEU A 1 215 ? -18.534 5.395 2.744 1.00 35.66 215 LEU A N 1
ATOM 1746 C CA . LEU A 1 215 ? -17.704 4.308 2.258 1.00 31.27 215 LEU A CA 1
ATOM 1747 C C . LEU A 1 215 ? -18.080 4.013 0.809 1.00 31.72 215 LEU A C 1
ATOM 1748 O O . LEU A 1 215 ? -19.220 4.226 0.400 1.00 34.30 215 LEU A O 1
ATOM 1753 N N . LYS A 1 216 ? -17.126 3.536 0.014 1.00 34.17 216 LYS A N 1
ATOM 1754 C CA . LYS A 1 216 ? -17.414 3.256 -1.376 1.00 30.31 216 LYS A CA 1
ATOM 1755 C C . LYS A 1 216 ? -16.948 1.853 -1.737 1.00 29.46 216 LYS A C 1
ATOM 1756 O O . LYS A 1 216 ? -15.861 1.409 -1.346 1.00 29.00 216 LYS A O 1
ATOM 1762 N N . VAL A 1 217 ? -17.790 1.163 -2.484 1.00 29.04 217 VAL A N 1
ATOM 1763 C CA . VAL A 1 217 ? -17.518 -0.182 -2.957 1.00 30.01 217 VAL A CA 1
ATOM 1764 C C . VAL A 1 217 ? -17.767 -0.206 -4.459 1.00 32.17 217 VAL A C 1
ATOM 1765 O O . VAL A 1 217 ? -18.841 0.192 -4.918 1.00 34.22 217 VAL A O 1
ATOM 1769 N N . TYR A 1 218 ? -16.777 -0.663 -5.220 1.00 29.66 218 TYR A N 1
ATOM 1770 C CA . TYR A 1 218 ? -16.911 -0.780 -6.666 1.00 31.41 218 TYR A CA 1
ATOM 1771 C C . TYR A 1 218 ? -17.492 -2.138 -6.995 1.00 38.47 218 TYR A C 1
ATOM 1772 O O . TYR A 1 218 ? -17.150 -3.140 -6.363 1.00 34.94 218 TYR A O 1
ATOM 1781 N N . HIS A 1 219 ? -18.412 -2.159 -7.957 1.00 41.93 219 HIS A N 1
ATOM 1782 C CA . HIS A 1 219 ? -19.080 -3.391 -8.383 1.00 46.42 219 HIS A CA 1
ATOM 1783 C C . HIS A 1 219 ? -18.845 -3.574 -9.876 1.00 49.74 219 HIS A C 1
ATOM 1784 O O . HIS A 1 219 ? -19.391 -2.828 -10.690 1.00 47.07 219 HIS A O 1
ATOM 1791 N N . ASN A 1 220 ? -18.043 -4.566 -10.208 1.00 51.67 220 ASN A N 1
ATOM 1792 C CA . ASN A 1 220 ? -17.652 -4.928 -11.555 1.00 56.49 220 ASN A CA 1
ATOM 1793 C C . ASN A 1 220 ? -18.601 -5.954 -12.171 1.00 58.35 220 ASN A C 1
ATOM 1794 O O . ASN A 1 220 ? -18.494 -6.222 -13.364 1.00 62.32 220 ASN A O 1
ATOM 1799 N N . GLY A 1 221 ? -19.538 -6.515 -11.392 1.00 54.77 221 GLY A N 1
ATOM 1800 C CA . GLY A 1 221 ? -20.199 -7.777 -11.726 1.00 52.42 221 GLY A CA 1
ATOM 1801 C C . GLY A 1 221 ? -21.173 -7.729 -12.894 1.00 65.71 221 GLY A C 1
ATOM 1802 O O . GLY A 1 221 ? -21.687 -8.789 -13.280 1.00 65.76 221 GLY A O 1
ATOM 1803 N N . TYR A 1 222 ? -21.459 -6.540 -13.449 1.00 66.29 222 TYR A N 1
ATOM 1804 C CA . TYR A 1 222 ? -22.248 -6.435 -14.675 1.00 74.12 222 TYR A CA 1
ATOM 1805 C C . TYR A 1 222 ? -21.496 -5.673 -15.772 1.00 76.22 222 TYR A C 1
ATOM 1806 O O . TYR A 1 222 ? -22.115 -5.234 -16.752 1.00 75.92 222 TYR A O 1
ATOM 1815 N N . ASN A 1 223 ? -20.167 -5.536 -15.622 1.00 76.42 223 ASN A N 1
ATOM 1816 C CA . ASN A 1 223 ? -19.272 -5.025 -16.664 1.00 82.16 223 ASN A CA 1
ATOM 1817 C C . ASN A 1 223 ? -19.268 -5.960 -17.877 1.00 89.45 223 ASN A C 1
ATOM 1818 O O . ASN A 1 223 ? -19.219 -7.190 -17.704 1.00 89.96 223 ASN A O 1
ATOM 1823 N N . PRO A 1 224 ? -19.320 -5.429 -19.108 1.00 95.99 224 PRO A N 1
ATOM 1824 C CA . PRO A 1 224 ? -19.120 -6.270 -20.310 1.00 100.15 224 PRO A CA 1
ATOM 1825 C C . PRO A 1 224 ? -17.713 -6.850 -20.476 1.00 102.16 224 PRO A C 1
ATOM 1826 O O . PRO A 1 224 ? -17.483 -7.576 -21.453 1.00 103.77 224 PRO A O 1
ATOM 1830 N N . SER A 1 225 ? -16.758 -6.532 -19.592 1.00 101.89 225 SER A N 1
ATOM 1831 C CA . SER A 1 225 ? -15.511 -7.295 -19.538 1.00 100.22 225 SER A CA 1
ATOM 1832 C C . SER A 1 225 ? -15.820 -8.788 -19.486 1.00 106.11 225 SER A C 1
ATOM 1833 O O . SER A 1 225 ? -15.380 -9.559 -20.347 1.00 106.54 225 SER A O 1
ATOM 1836 N N . GLU A 1 226 ? -16.621 -9.194 -18.493 1.00 106.63 226 GLU A N 1
ATOM 1837 C CA . GLU A 1 226 ? -16.983 -10.589 -18.264 1.00 109.43 226 GLU A CA 1
ATOM 1838 C C . GLU A 1 226 ? -18.327 -10.982 -18.871 1.00 111.95 226 GLU A C 1
ATOM 1839 O O . GLU A 1 226 ? -18.666 -12.171 -18.838 1.00 112.65 226 GLU A O 1
ATOM 1845 N N . ASN A 1 227 ? -19.086 -10.021 -19.415 1.00 113.90 227 ASN A N 1
ATOM 1846 C CA . ASN A 1 227 ? -20.444 -10.175 -19.952 1.00 113.29 227 ASN A CA 1
ATOM 1847 C C . ASN A 1 227 ? -21.250 -11.305 -19.313 1.00 108.23 227 ASN A C 1
ATOM 1848 O O . ASN A 1 227 ? -21.986 -12.022 -20.003 1.00 109.37 227 ASN A O 1
ATOM 1853 N N . ASN A 1 228 ? -21.132 -11.455 -17.987 1.00 103.51 228 ASN A N 1
ATOM 1854 C CA . ASN A 1 228 ? -21.888 -12.406 -17.167 1.00 96.23 228 ASN A CA 1
ATOM 1855 C C . ASN A 1 228 ? -23.371 -12.029 -17.027 1.00 81.80 228 ASN A C 1
ATOM 1856 O O . ASN A 1 228 ? -24.055 -12.724 -16.264 1.00 74.83 228 ASN A O 1
ATOM 1861 N N . ILE A 1 229 ? -23.837 -10.981 -17.712 1.00 81.37 229 ILE A N 1
ATOM 1862 C CA . ILE A 1 229 ? -25.114 -10.361 -17.363 1.00 76.72 229 ILE A CA 1
ATOM 1863 C C . ILE A 1 229 ? -26.242 -11.383 -17.422 1.00 68.91 229 ILE A C 1
ATOM 1864 O O . ILE A 1 229 ? -26.917 -11.638 -16.417 1.00 62.86 229 ILE A O 1
ATOM 1869 N N . LYS A 1 230 ? -26.444 -12.007 -18.593 1.00 68.94 230 LYS A N 1
ATOM 1870 C CA . LYS A 1 230 ? -27.581 -12.915 -18.753 1.00 64.28 230 LYS A CA 1
ATOM 1871 C C . LYS A 1 230 ? -27.439 -14.138 -17.876 1.00 59.06 230 LYS A C 1
ATOM 1872 O O . LYS A 1 230 ? -28.443 -14.719 -17.455 1.00 55.53 230 LYS A O 1
ATOM 1878 N N . SER A 1 231 ? -26.203 -14.542 -17.605 1.00 57.05 231 SER A N 1
ATOM 1879 C CA . SER A 1 231 ? -25.958 -15.720 -16.787 1.00 59.50 231 SER A CA 1
ATOM 1880 C C . SER A 1 231 ? -26.397 -15.490 -15.340 1.00 55.73 231 SER A C 1
ATOM 1881 O O . SER A 1 231 ? -27.193 -16.259 -14.786 1.00 49.39 231 SER A O 1
ATOM 1884 N N . LYS A 1 232 ? -25.882 -14.432 -14.707 1.00 55.46 232 LYS A N 1
ATOM 1885 C CA . LYS A 1 232 ? -26.324 -14.116 -13.352 1.00 56.23 232 LYS A CA 1
ATOM 1886 C C . LYS A 1 232 ? -27.828 -13.896 -13.324 1.00 53.95 232 LYS A C 1
ATOM 1887 O O . LYS A 1 232 ? -28.500 -14.298 -12.366 1.00 50.79 232 LYS A O 1
ATOM 1893 N N . THR A 1 233 ? -28.389 -13.328 -14.400 1.00 53.81 233 THR A N 1
ATOM 1894 C CA . THR A 1 233 ? -29.823 -13.047 -14.411 1.00 50.36 233 THR A CA 1
ATOM 1895 C C . THR A 1 233 ? -30.656 -14.321 -14.414 1.00 49.21 233 THR A C 1
ATOM 1896 O O . THR A 1 233 ? -31.658 -14.395 -13.683 1.00 44.66 233 THR A O 1
ATOM 1900 N N . ARG A 1 234 ? -30.298 -15.336 -15.223 1.00 50.97 234 ARG A N 1
ATOM 1901 C CA . ARG A 1 234 ? -31.154 -16.522 -15.224 1.00 52.89 234 ARG A CA 1
ATOM 1902 C C . ARG A 1 234 ? -31.107 -17.192 -13.867 1.00 48.01 234 ARG A C 1
ATOM 1903 O O . ARG A 1 234 ? -32.114 -17.748 -13.416 1.00 53.82 234 ARG A O 1
ATOM 1911 N N . ARG A 1 235 ? -29.937 -17.191 -13.221 1.00 53.24 235 ARG A N 1
ATOM 1912 C CA . ARG A 1 235 ? -29.882 -17.751 -11.868 1.00 52.21 235 ARG A CA 1
ATOM 1913 C C . ARG A 1 235 ? -30.880 -17.047 -10.960 1.00 50.66 235 ARG A C 1
ATOM 1914 O O . ARG A 1 235 ? -31.666 -17.699 -10.266 1.00 49.76 235 ARG A O 1
ATOM 1922 N N . ASN A 1 236 ? -30.886 -15.706 -10.969 1.00 52.01 236 ASN A N 1
ATOM 1923 C CA . ASN A 1 236 ? -31.718 -14.985 -9.999 1.00 47.75 236 ASN A CA 1
ATOM 1924 C C . ASN A 1 236 ? -33.200 -15.117 -10.298 1.00 47.03 236 ASN A C 1
ATOM 1925 O O . ASN A 1 236 ? -34.025 -15.069 -9.367 1.00 44.37 236 ASN A O 1
ATOM 1930 N N . ILE A 1 237 ? -33.577 -15.261 -11.577 1.00 46.21 237 ILE A N 1
ATOM 1931 C CA . ILE A 1 237 ? -35.010 -15.239 -11.865 1.00 47.61 237 ILE A CA 1
ATOM 1932 C C . ILE A 1 237 ? -35.678 -16.500 -11.328 1.00 46.85 237 ILE A C 1
ATOM 1933 O O . ILE A 1 237 ? -36.790 -16.444 -10.787 1.00 46.66 237 ILE A O 1
ATOM 1938 N N . ASN A 1 238 ? -34.980 -17.637 -11.385 1.00 49.52 238 ASN A N 1
ATOM 1939 C CA . ASN A 1 238 ? -35.518 -18.844 -10.765 1.00 50.85 238 ASN A CA 1
ATOM 1940 C C . ASN A 1 238 ? -35.782 -18.622 -9.292 1.00 49.49 238 ASN A C 1
ATOM 1941 O O . ASN A 1 238 ? -36.791 -19.093 -8.756 1.00 53.11 238 ASN A O 1
ATOM 1946 N N . LEU A 1 239 ? -34.914 -17.858 -8.624 1.00 47.80 239 LEU A N 1
ATOM 1947 C CA . LEU A 1 239 ? -35.154 -17.567 -7.211 1.00 46.75 239 LEU A CA 1
ATOM 1948 C C . LEU A 1 239 ? -36.249 -16.523 -7.040 1.00 44.02 239 LEU A C 1
ATOM 1949 O O . LEU A 1 239 ? -37.102 -16.648 -6.152 1.00 42.97 239 LEU A O 1
ATOM 1954 N N . THR A 1 240 ? -36.232 -15.468 -7.856 1.00 45.58 240 THR A N 1
ATOM 1955 C CA . THR A 1 240 ? -37.301 -14.476 -7.762 1.00 43.18 240 THR A CA 1
ATOM 1956 C C . THR A 1 240 ? -38.661 -15.130 -7.950 1.00 42.52 240 THR A C 1
ATOM 1957 O O . THR A 1 240 ? -39.639 -14.731 -7.304 1.00 43.08 240 THR A O 1
ATOM 1961 N N . GLU A 1 241 ? -38.730 -16.175 -8.784 1.00 46.12 241 GLU A N 1
ATOM 1962 C CA . GLU A 1 241 ? -40.019 -16.833 -9.031 1.00 51.72 241 GLU A CA 1
ATOM 1963 C C . GLU A 1 241 ? -40.541 -17.520 -7.784 1.00 50.19 241 GLU A C 1
ATOM 1964 O O . GLU A 1 241 ? -41.750 -17.506 -7.523 1.00 51.86 241 GLU A O 1
ATOM 1970 N N . GLU A 1 242 ? -39.639 -18.121 -6.994 1.00 51.84 242 GLU A N 1
ATOM 1971 C CA . GLU A 1 242 ? -40.034 -18.717 -5.718 1.00 51.14 242 GLU A CA 1
ATOM 1972 C C . GLU A 1 242 ? -40.547 -17.660 -4.757 1.00 50.14 242 GLU A C 1
ATOM 1973 O O . GLU A 1 242 ? -41.547 -17.875 -4.062 1.00 47.68 242 GLU A O 1
ATOM 1979 N N . MET A 1 243 ? -39.849 -16.521 -4.676 1.00 47.70 243 MET A N 1
ATOM 1980 C CA . MET A 1 243 ? -40.304 -15.444 -3.804 1.00 44.82 243 MET A CA 1
ATOM 1981 C C . MET A 1 243 ? -41.684 -14.967 -4.222 1.00 50.53 243 MET A C 1
ATOM 1982 O O . MET A 1 243 ? -42.535 -14.666 -3.378 1.00 52.33 243 MET A O 1
ATOM 1987 N N . LEU A 1 244 ? -41.923 -14.897 -5.527 1.00 51.19 244 LEU A N 1
ATOM 1988 C CA . LEU A 1 244 ? -43.209 -14.408 -6.010 1.00 52.62 244 LEU A CA 1
ATOM 1989 C C . LEU A 1 244 ? -44.328 -15.393 -5.674 1.00 54.37 244 LEU A C 1
ATOM 1990 O O . LEU A 1 244 ? -45.398 -14.978 -5.222 1.00 57.01 244 LEU A O 1
ATOM 1995 N N . ARG A 1 245 ? -44.079 -16.703 -5.824 1.00 55.96 245 ARG A N 1
ATOM 1996 C CA . ARG A 1 245 ? -45.075 -17.699 -5.422 1.00 56.76 245 ARG A CA 1
ATOM 1997 C C . ARG A 1 245 ? -45.530 -17.501 -3.985 1.00 56.13 245 ARG A C 1
ATOM 1998 O O . ARG A 1 245 ? -46.707 -17.682 -3.662 1.00 59.65 245 ARG A O 1
ATOM 2006 N N . LEU A 1 246 ? -44.628 -17.124 -3.107 1.00 55.36 246 LEU A N 1
ATOM 2007 C CA . LEU A 1 246 ? -45.024 -16.981 -1.714 1.00 54.45 246 LEU A CA 1
ATOM 2008 C C . LEU A 1 246 ? -45.737 -15.674 -1.445 1.00 56.32 246 LEU A C 1
ATOM 2009 O O . LEU A 1 246 ? -46.417 -15.565 -0.426 1.00 56.82 246 LEU A O 1
ATOM 2014 N N . GLU A 1 247 ? -45.584 -14.666 -2.304 1.00 57.38 247 GLU A N 1
ATOM 2015 C CA . GLU A 1 247 ? -46.268 -13.380 -2.132 1.00 55.18 247 GLU A CA 1
ATOM 2016 C C . GLU A 1 247 ? -46.683 -12.867 -3.499 1.00 53.71 247 GLU A C 1
ATOM 2017 O O . GLU A 1 247 ? -46.140 -11.875 -4.000 1.00 52.54 247 GLU A O 1
ATOM 2023 N N . PRO A 1 248 ? -47.662 -13.523 -4.135 1.00 55.72 248 PRO A N 1
ATOM 2024 C CA . PRO A 1 248 ? -47.950 -13.247 -5.564 1.00 52.74 248 PRO A CA 1
ATOM 2025 C C . PRO A 1 248 ? -48.522 -11.864 -5.830 1.00 51.48 248 PRO A C 1
ATOM 2026 O O . PRO A 1 248 ? -48.641 -11.480 -7.004 1.00 49.95 248 PRO A O 1
ATOM 2030 N N . GLU A 1 249 ? -48.873 -11.119 -4.783 1.00 49.22 249 GLU A N 1
ATOM 2031 C CA . GLU A 1 249 ? -49.377 -9.759 -4.887 1.00 51.78 249 GLU A CA 1
ATOM 2032 C C . GLU A 1 249 ? -48.346 -8.724 -4.436 1.00 50.94 249 GLU A C 1
ATOM 2033 O O . GLU A 1 249 ? -48.654 -7.517 -4.393 1.00 47.37 249 GLU A O 1
ATOM 2039 N N . ASN A 1 250 ? -47.138 -9.158 -4.101 1.00 48.48 250 ASN A N 1
ATOM 2040 C CA . ASN A 1 250 ? -46.145 -8.227 -3.566 1.00 44.97 250 ASN A CA 1
ATOM 2041 C C . ASN A 1 250 ? -45.558 -7.429 -4.712 1.00 33.07 250 ASN A C 1
ATOM 2042 O O . ASN A 1 250 ? -44.952 -8.016 -5.618 1.00 37.35 250 ASN A O 1
ATOM 2047 N N . PRO A 1 251 ? -45.721 -6.114 -4.733 1.00 34.18 251 PRO A N 1
ATOM 2048 C CA . PRO A 1 251 ? -45.285 -5.350 -5.909 1.00 32.57 251 PRO A CA 1
ATOM 2049 C C . PRO A 1 251 ? -43.770 -5.273 -6.037 1.00 31.96 251 PRO A C 1
ATOM 2050 O O . PRO A 1 251 ? -43.266 -5.052 -7.149 1.00 34.57 251 PRO A O 1
ATOM 2054 N N . LYS A 1 252 ? -43.028 -5.481 -4.941 1.00 33.28 252 LYS A N 1
ATOM 2055 C CA . LYS A 1 252 ? -41.576 -5.489 -5.017 1.00 33.53 252 LYS A CA 1
ATOM 2056 C C . LYS A 1 252 ? -41.093 -6.704 -5.788 1.00 30.90 252 LYS A C 1
ATOM 2057 O O . LYS A 1 252 ? -40.276 -6.578 -6.708 1.00 32.67 252 LYS A O 1
ATOM 2063 N N . TRP A 1 253 ? -41.637 -7.883 -5.473 1.00 31.41 253 TRP A N 1
ATOM 2064 C CA . TRP A 1 253 ? -41.280 -9.098 -6.209 1.00 33.07 253 TRP A CA 1
ATOM 2065 C C . TRP A 1 253 ? -41.798 -9.079 -7.647 1.00 32.68 253 TRP A C 1
ATOM 2066 O O . TRP A 1 253 ? -41.167 -9.641 -8.557 1.00 35.61 253 TRP A O 1
ATOM 2077 N N . LEU A 1 254 ? -42.960 -8.471 -7.863 1.00 31.03 254 LEU A N 1
ATOM 2078 C CA . LEU A 1 254 ? -43.469 -8.344 -9.224 1.00 34.53 254 LEU A CA 1
ATOM 2079 C C . LEU A 1 254 ? -42.511 -7.509 -10.043 1.00 34.40 254 LEU A C 1
ATOM 2080 O O . LEU A 1 254 ? -42.139 -7.898 -11.161 1.00 35.41 254 LEU A O 1
ATOM 2085 N N . PHE A 1 255 ? -42.011 -6.415 -9.443 1.00 35.16 255 PHE A N 1
ATOM 2086 C CA . PHE A 1 255 ? -41.041 -5.569 -10.120 1.00 32.97 255 PHE A CA 1
ATOM 2087 C C . PHE A 1 255 ? -39.764 -6.346 -10.443 1.00 34.60 255 PHE A C 1
ATOM 2088 O O . PHE A 1 255 ? -39.306 -6.334 -11.591 1.00 36.40 255 PHE A O 1
ATOM 2096 N N . PHE A 1 256 ? -39.175 -7.037 -9.454 1.00 34.60 256 PHE A N 1
ATOM 2097 C CA . PHE A 1 256 ? -37.903 -7.741 -9.716 1.00 32.81 256 PHE A CA 1
ATOM 2098 C C . PHE A 1 256 ? -38.061 -8.807 -10.792 1.00 35.18 256 PHE A C 1
ATOM 2099 O O . PHE A 1 256 ? -37.148 -9.029 -11.602 1.00 42.82 256 PHE A O 1
ATOM 2107 N N . PHE A 1 257 ? -39.201 -9.494 -10.802 1.00 38.40 257 PHE A N 1
ATOM 2108 C CA . PHE A 1 257 ? -39.480 -10.481 -11.849 1.00 39.63 257 PHE A CA 1
ATOM 2109 C C . PHE A 1 257 ? -39.612 -9.812 -13.219 1.00 41.06 257 PHE A C 1
ATOM 2110 O O . PHE A 1 257 ? -39.038 -10.274 -14.211 1.00 41.64 257 PHE A O 1
ATOM 2118 N N . GLY A 1 258 ? -40.359 -8.708 -13.282 1.00 37.92 258 GLY A N 1
ATOM 2119 C CA . GLY A 1 258 ? -40.438 -7.960 -14.513 1.00 39.82 258 GLY A CA 1
ATOM 2120 C C . GLY A 1 258 ? -39.087 -7.485 -14.980 1.00 41.64 258 GLY A C 1
ATOM 2121 O O . GLY A 1 258 ? -38.751 -7.617 -16.158 1.00 42.17 258 GLY A O 1
ATOM 2122 N N . ARG A 1 259 ? -38.289 -6.945 -14.055 1.00 38.58 259 ARG A N 1
ATOM 2123 C CA . ARG A 1 259 ? -36.953 -6.473 -14.386 1.00 39.75 259 ARG A CA 1
ATOM 2124 C C . ARG A 1 259 ? -36.106 -7.582 -14.998 1.00 43.32 259 ARG A C 1
ATOM 2125 O O . ARG A 1 259 ? -35.436 -7.383 -16.022 1.00 44.95 259 ARG A O 1
ATOM 2133 N N . GLU A 1 260 ? -36.137 -8.765 -14.393 1.00 42.17 260 GLU A N 1
ATOM 2134 C CA . GLU A 1 260 ? -35.313 -9.869 -14.878 1.00 45.09 260 GLU A CA 1
ATOM 2135 C C . GLU A 1 260 ? -35.863 -10.476 -16.177 1.00 43.97 260 GLU A C 1
ATOM 2136 O O . GLU A 1 260 ? -35.080 -10.869 -17.052 1.00 44.89 260 GLU A O 1
ATOM 2142 N N . LEU A 1 261 ? -37.184 -10.535 -16.347 1.00 42.15 261 LEU A N 1
ATOM 2143 C CA . LEU A 1 261 ? -37.713 -10.847 -17.682 1.00 45.26 261 LEU A CA 1
ATOM 2144 C C . LEU A 1 261 ? -37.143 -9.890 -18.721 1.00 47.38 261 LEU A C 1
ATOM 2145 O O . LEU A 1 261 ? -36.623 -10.314 -19.757 1.00 53.61 261 LEU A O 1
ATOM 2150 N N . HIS A 1 262 ? -37.142 -8.593 -18.414 1.00 46.18 262 HIS A N 1
ATOM 2151 C CA . HIS A 1 262 ? -36.616 -7.612 -19.355 1.00 48.44 262 HIS A CA 1
ATOM 2152 C C . HIS A 1 262 ? -35.135 -7.845 -19.644 1.00 50.00 262 HIS A C 1
ATOM 2153 O O . HIS A 1 262 ? -34.700 -7.759 -20.803 1.00 49.10 262 HIS A O 1
ATOM 2160 N N . LEU A 1 263 ? -34.333 -8.083 -18.594 1.00 46.27 263 LEU A N 1
ATOM 2161 C CA . LEU A 1 263 ? -32.904 -8.324 -18.766 1.00 48.59 263 LEU A CA 1
ATOM 2162 C C . LEU A 1 263 ? -32.623 -9.555 -19.638 1.00 52.85 263 LEU A C 1
ATOM 2163 O O . LEU A 1 263 ? -31.533 -9.663 -20.216 1.00 53.52 263 LEU A O 1
ATOM 2168 N N . LEU A 1 264 ? -33.569 -10.491 -19.704 1.00 51.56 264 LEU A N 1
ATOM 2169 C CA . LEU A 1 264 ? -33.484 -11.699 -20.509 1.00 54.29 264 LEU A CA 1
ATOM 2170 C C . LEU A 1 264 ? -34.177 -11.530 -21.865 1.00 55.30 264 LEU A C 1
ATOM 2171 O O . LEU A 1 264 ? -34.722 -12.493 -22.404 1.00 57.58 264 LEU A O 1
ATOM 2176 N N . ASP A 1 265 ? -34.188 -10.313 -22.408 1.00 54.24 265 ASP A N 1
ATOM 2177 C CA . ASP A 1 265 ? -34.777 -10.018 -23.718 1.00 61.88 265 ASP A CA 1
ATOM 2178 C C . ASP A 1 265 ? -36.167 -10.625 -23.882 1.00 61.29 265 ASP A C 1
ATOM 2179 O O . ASP A 1 265 ? -36.489 -11.224 -24.912 1.00 62.71 265 ASP A O 1
ATOM 2184 N N . LYS A 1 266 ? -36.995 -10.464 -22.850 1.00 56.93 266 LYS A N 1
ATOM 2185 C CA . LYS A 1 266 ? -38.380 -10.920 -22.830 1.00 54.97 266 LYS A CA 1
ATOM 2186 C C . LYS A 1 266 ? -39.307 -9.766 -22.480 1.00 57.50 266 LYS A C 1
ATOM 2187 O O . LYS A 1 266 ? -40.182 -9.877 -21.620 1.00 53.76 266 LYS A O 1
ATOM 2193 N N . ASP A 1 267 ? -39.138 -8.642 -23.189 1.00 60.77 267 ASP A N 1
ATOM 2194 C CA . ASP A 1 267 ? -39.840 -7.410 -22.840 1.00 53.94 267 ASP A CA 1
ATOM 2195 C C . ASP A 1 267 ? -41.347 -7.588 -22.774 1.00 51.15 267 ASP A C 1
ATOM 2196 O O . ASP A 1 267 ? -41.993 -6.984 -21.912 1.00 50.29 267 ASP A O 1
ATOM 2201 N N . GLU A 1 268 ? -41.922 -8.414 -23.646 1.00 57.08 268 GLU A N 1
ATOM 2202 C CA . GLU A 1 268 ? -43.368 -8.633 -23.698 1.00 53.58 268 GLU A CA 1
ATOM 2203 C C . GLU A 1 268 ? -43.814 -8.997 -22.333 1.00 50.08 268 GLU A C 1
ATOM 2204 O O . GLU A 1 268 ? -44.799 -8.523 -21.759 1.00 50.77 268 GLU A O 1
ATOM 2210 N N . GLU A 1 269 ? -43.063 -9.948 -21.853 1.00 57.06 269 GLU A N 1
ATOM 2211 C CA . GLU A 1 269 ? -43.548 -10.721 -20.764 1.00 53.11 269 GLU A CA 1
ATOM 2212 C C . GLU A 1 269 ? -43.405 -9.877 -19.494 1.00 51.16 269 GLU A C 1
ATOM 2213 O O . GLU A 1 269 ? -44.289 -9.850 -18.619 1.00 49.58 269 GLU A O 1
ATOM 2219 N N . ALA A 1 270 ? -42.356 -9.017 -19.501 1.00 52.39 270 ALA A N 1
ATOM 2220 C CA . ALA A 1 270 ? -42.054 -8.057 -18.434 1.00 48.13 270 ALA A CA 1
ATOM 2221 C C . ALA A 1 270 ? -43.179 -7.043 -18.199 1.00 44.87 270 ALA A C 1
ATOM 2222 O O . ALA A 1 270 ? -43.500 -6.716 -17.046 1.00 40.24 270 ALA A O 1
ATOM 2224 N N . ILE A 1 271 ? -43.749 -6.495 -19.284 1.00 48.66 271 ILE A N 1
ATOM 2225 C CA . ILE A 1 271 ? -44.747 -5.420 -19.208 1.00 40.02 271 ILE A CA 1
ATOM 2226 C C . ILE A 1 271 ? -45.923 -5.808 -18.329 1.00 40.02 271 ILE A C 1
ATOM 2227 O O . ILE A 1 271 ? -46.437 -4.984 -17.554 1.00 39.14 271 ILE A O 1
ATOM 2232 N N . ASP A 1 272 ? -46.376 -7.058 -18.412 1.00 42.13 272 ASP A N 1
ATOM 2233 C CA . ASP A 1 272 ? -47.539 -7.426 -17.600 1.00 35.95 272 ASP A CA 1
ATOM 2234 C C . ASP A 1 272 ? -47.202 -7.455 -16.119 1.00 37.62 272 ASP A C 1
ATOM 2235 O O . ASP 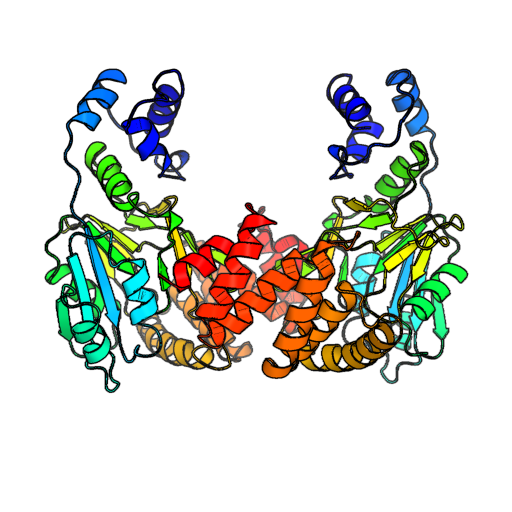A 1 272 ? -48.016 -7.047 -15.276 1.00 39.56 272 ASP A O 1
ATOM 2240 N N . TYR A 1 273 ? -46.011 -7.942 -15.769 1.00 37.95 273 TYR A N 1
ATOM 2241 C CA . TYR A 1 273 ? -45.653 -7.968 -14.348 1.00 39.43 273 TYR A CA 1
ATOM 2242 C C . TYR A 1 273 ? -45.454 -6.566 -13.811 1.00 32.97 273 TYR A C 1
ATOM 2243 O O . TYR A 1 273 ? -45.850 -6.273 -12.683 1.00 38.01 273 TYR A O 1
ATOM 2252 N N . LEU A 1 274 ? -44.817 -5.689 -14.597 1.00 34.69 274 LEU A N 1
ATOM 2253 C CA . LEU A 1 274 ? -44.575 -4.312 -14.150 1.00 32.40 274 LEU A CA 1
ATOM 2254 C C . LEU A 1 274 ? -45.880 -3.547 -13.977 1.00 32.87 274 LEU A C 1
ATOM 2255 O O . LEU A 1 274 ? -46.040 -2.796 -13.014 1.00 33.56 274 LEU A O 1
ATOM 2260 N N . LYS A 1 275 ? -46.829 -3.713 -14.919 1.00 33.28 275 LYS A N 1
ATOM 2261 C CA . LYS A 1 275 ? -48.145 -3.104 -14.747 1.00 32.60 275 LYS A CA 1
ATOM 2262 C C . LYS A 1 275 ? -48.806 -3.560 -13.451 1.00 31.68 275 LYS A C 1
ATOM 2263 O O . LYS A 1 275 ? -49.402 -2.756 -12.724 1.00 31.69 275 LYS A O 1
ATOM 2269 N N . LYS A 1 276 ? -48.733 -4.847 -13.145 1.00 31.27 276 LYS A N 1
ATOM 2270 C CA . LYS A 1 276 ? -49.357 -5.299 -11.905 1.00 31.88 276 LYS A CA 1
ATOM 2271 C C . LYS A 1 276 ? -48.589 -4.794 -10.687 1.00 33.05 276 LYS A C 1
ATOM 2272 O O . LYS A 1 276 ? -49.194 -4.392 -9.688 1.00 34.34 276 LYS A O 1
ATOM 2278 N N . SER A 1 277 ? -47.250 -4.776 -10.755 1.00 34.72 277 SER A N 1
ATOM 2279 C CA . SER A 1 277 ? -46.464 -4.199 -9.659 1.00 31.62 277 SER A CA 1
ATOM 2280 C C . SER A 1 277 ? -46.880 -2.759 -9.408 1.00 32.20 277 SER A C 1
ATOM 2281 O O . SER A 1 277 ? -47.178 -2.365 -8.270 1.00 31.55 277 SER A O 1
ATOM 2284 N N . ILE A 1 278 ? -46.924 -1.954 -10.472 1.00 30.70 278 ILE A N 1
ATOM 2285 C CA . ILE A 1 278 ? -47.281 -0.548 -10.311 1.00 29.72 278 ILE A CA 1
ATOM 2286 C C . ILE A 1 278 ? -48.678 -0.422 -9.728 1.00 32.80 278 ILE A C 1
ATOM 2287 O O . ILE A 1 278 ? -48.920 0.406 -8.848 1.00 32.37 278 ILE A O 1
ATOM 2292 N N . ASN A 1 279 ? -49.605 -1.273 -10.174 1.00 31.53 279 ASN A N 1
ATOM 2293 C CA . ASN A 1 279 ? -50.966 -1.254 -9.628 1.00 34.71 279 ASN A CA 1
ATOM 2294 C C . ASN A 1 279 ? -50.958 -1.547 -8.126 1.00 36.21 279 ASN A C 1
ATOM 2295 O O . ASN A 1 279 ? -51.626 -0.861 -7.342 1.00 30.45 279 ASN A O 1
ATOM 2300 N N . ASN A 1 280 ? -50.170 -2.536 -7.705 1.00 32.43 280 ASN A N 1
ATOM 2301 C CA . ASN A 1 280 ? -50.181 -2.906 -6.295 1.00 37.98 280 ASN A CA 1
ATOM 2302 C C . ASN A 1 280 ? -49.345 -1.986 -5.425 1.00 35.59 280 ASN A C 1
ATOM 2303 O O . ASN A 1 280 ? -49.514 -2.051 -4.217 1.00 34.36 280 ASN A O 1
ATOM 2308 N N . TYR A 1 281 ? -48.476 -1.125 -6.001 1.00 36.70 281 TYR A N 1
ATOM 2309 C CA . TYR A 1 281 ? -47.651 -0.257 -5.167 1.00 37.06 281 TYR A CA 1
ATOM 2310 C C . TYR A 1 281 ? -48.414 0.875 -4.507 1.00 42.49 281 TYR A C 1
ATOM 2311 O O . TYR A 1 281 ? -47.915 1.448 -3.526 1.00 41.35 281 TYR A O 1
ATOM 2320 N N . LYS A 1 282 ? -49.590 1.240 -5.029 1.00 40.39 282 LYS A N 1
ATOM 2321 C CA . LYS A 1 282 ? -50.295 2.408 -4.497 1.00 43.53 282 LYS A CA 1
ATOM 2322 C C . LYS A 1 282 ? -50.615 2.246 -3.023 1.00 43.09 282 LYS A C 1
ATOM 2323 O O . LYS A 1 282 ? -50.494 3.201 -2.250 1.00 45.50 282 LYS A O 1
ATOM 2329 N N . LYS A 1 283 ? -51.068 1.059 -2.627 1.00 45.11 283 LYS A N 1
ATOM 2330 C CA . LYS A 1 283 ? -51.484 0.793 -1.257 1.00 48.75 283 LYS A CA 1
ATOM 2331 C C . LYS A 1 283 ? -50.485 -0.105 -0.525 1.00 52.63 283 LYS A C 1
ATOM 2332 O O . LYS A 1 283 ? -50.864 -0.872 0.367 1.00 55.78 283 LYS A O 1
ATOM 2338 N N . PHE A 1 284 ? -49.207 -0.027 -0.906 1.00 49.82 284 PHE A N 1
ATOM 2339 C CA . PHE A 1 284 ? -48.130 -0.797 -0.295 1.00 43.38 284 PHE A CA 1
ATOM 2340 C C . PHE A 1 284 ? -47.267 0.130 0.543 1.00 44.75 284 PHE A C 1
ATOM 2341 O O . PHE A 1 284 ? -47.060 1.303 0.203 1.00 39.11 284 PHE A O 1
ATOM 2349 N N . ASN A 1 285 ? -46.764 -0.405 1.651 1.00 43.11 285 ASN A N 1
ATOM 2350 C CA . ASN A 1 285 ? -46.030 0.433 2.586 1.00 47.92 285 ASN A CA 1
ATOM 2351 C C . ASN A 1 285 ? -44.589 0.671 2.126 1.00 42.05 285 ASN A C 1
ATOM 2352 O O . ASN A 1 285 ? -44.040 1.757 2.333 1.00 44.74 285 ASN A O 1
ATOM 2357 N N . ASP A 1 286 ? -43.944 -0.328 1.540 1.00 41.51 286 ASP A N 1
ATOM 2358 C CA . ASP A 1 286 ? -42.517 -0.219 1.179 1.00 38.01 286 ASP A CA 1
ATOM 2359 C C . ASP A 1 286 ? -42.441 0.127 -0.301 1.00 33.09 286 ASP A C 1
ATOM 2360 O O . ASP A 1 286 ? -42.395 -0.754 -1.163 1.00 34.81 286 ASP A O 1
ATOM 2365 N N . GLN A 1 287 ? -42.427 1.420 -0.597 1.00 30.40 287 GLN A N 1
ATOM 2366 C CA . GLN A 1 287 ? -42.449 1.870 -1.979 1.00 35.53 287 GLN A CA 1
ATOM 2367 C C . GLN A 1 287 ? -41.061 2.100 -2.562 1.00 33.76 287 GLN A C 1
ATOM 2368 O O . GLN A 1 287 ? -40.945 2.779 -3.595 1.00 29.85 287 GLN A O 1
ATOM 2374 N N . ARG A 1 288 ? -40.024 1.473 -1.995 1.00 32.82 288 ARG A N 1
ATOM 2375 C CA . ARG A 1 288 ? -38.664 1.803 -2.429 1.00 32.25 288 ARG A CA 1
ATOM 2376 C C . ARG A 1 288 ? -38.494 1.662 -3.931 1.00 29.49 288 ARG A C 1
ATOM 2377 O O . ARG A 1 288 ? -37.922 2.541 -4.570 1.00 34.70 288 ARG A O 1
ATOM 2385 N N . HIS A 1 289 ? -38.954 0.551 -4.511 1.00 30.05 289 HIS A N 1
ATOM 2386 C CA . HIS A 1 289 ? -38.749 0.290 -5.931 1.00 30.54 289 HIS A CA 1
ATOM 2387 C C . HIS A 1 289 ? -39.922 0.742 -6.824 1.00 32.37 289 HIS A C 1
ATOM 2388 O O . HIS A 1 289 ? -39.952 0.428 -8.033 1.00 34.90 289 HIS A O 1
ATOM 2395 N N . PHE A 1 290 ? -40.865 1.505 -6.274 1.00 31.73 290 PHE A N 1
ATOM 2396 C CA . PHE A 1 290 ? -41.984 1.986 -7.075 1.00 27.18 290 PHE A CA 1
ATOM 2397 C C . PHE A 1 290 ? -41.477 2.863 -8.214 1.00 28.66 290 PHE A C 1
ATOM 2398 O O . PHE A 1 290 ? -41.885 2.686 -9.350 1.00 27.52 290 PHE A O 1
ATOM 2406 N N . ILE A 1 291 ? -40.488 3.714 -7.950 1.00 32.09 291 ILE A N 1
ATOM 2407 C CA . ILE A 1 291 ? -39.962 4.593 -8.983 1.00 29.95 291 ILE A CA 1
ATOM 2408 C C . ILE A 1 291 ? -39.212 3.801 -10.061 1.00 31.06 291 ILE A C 1
ATOM 2409 O O . ILE A 1 291 ? -39.313 4.134 -11.238 1.00 32.63 291 ILE A O 1
ATOM 2414 N N . ASP A 1 292 ? -38.533 2.708 -9.699 1.00 30.76 292 ASP A N 1
ATOM 2415 C CA . ASP A 1 292 ? -37.827 1.891 -10.678 1.00 31.08 292 ASP A CA 1
ATOM 2416 C C . ASP A 1 292 ? -38.794 1.096 -11.548 1.00 29.85 292 ASP A C 1
ATOM 2417 O O . ASP A 1 292 ? -38.561 0.925 -12.752 1.00 34.65 292 ASP A O 1
ATOM 2422 N N . ALA A 1 293 ? -39.874 0.594 -10.963 1.00 32.26 293 ALA A N 1
ATOM 2423 C CA . ALA A 1 293 ? -40.943 -0.044 -11.736 1.00 30.21 293 ALA A CA 1
ATOM 2424 C C . ALA A 1 293 ? -41.520 0.907 -12.770 1.00 29.14 293 ALA A C 1
ATOM 2425 O O . ALA A 1 293 ? -41.665 0.550 -13.941 1.00 28.99 293 ALA A O 1
ATOM 2427 N N . LEU A 1 294 ? -41.832 2.139 -12.357 1.00 30.81 294 LEU A N 1
ATOM 2428 C CA . LEU A 1 294 ? -42.401 3.122 -13.288 1.00 27.60 294 LEU A CA 1
ATOM 2429 C C . LEU A 1 294 ? -41.415 3.467 -14.413 1.00 31.84 294 LEU A C 1
ATOM 2430 O O . LEU A 1 294 ? -41.770 3.470 -15.607 1.00 31.49 294 LEU A O 1
ATOM 2435 N N . VAL A 1 295 ? -40.164 3.762 -14.046 1.00 29.84 295 VAL A N 1
ATOM 2436 C CA . VAL A 1 295 ? -39.148 4.139 -15.041 1.00 33.97 295 VAL A CA 1
ATOM 2437 C C . VAL A 1 295 ? -38.876 3.002 -16.019 1.00 31.59 295 VAL A C 1
ATOM 2438 O O . VAL A 1 295 ? -38.785 3.222 -17.235 1.00 34.67 295 VAL A O 1
ATOM 2442 N N . LEU A 1 296 ? -38.722 1.772 -15.524 1.00 31.85 296 LEU A N 1
ATOM 2443 C CA . LEU A 1 296 ? -38.514 0.654 -16.446 1.00 31.06 296 LEU A CA 1
ATOM 2444 C C . LEU A 1 296 ? -39.709 0.471 -17.381 1.00 31.74 296 LEU A C 1
ATOM 2445 O O . LEU A 1 296 ? -39.537 0.274 -18.586 1.00 37.14 296 LEU A O 1
ATOM 2450 N N . LEU A 1 297 ? -40.933 0.530 -16.852 1.00 31.40 297 LEU A N 1
ATOM 2451 C CA . LEU A 1 297 ? -42.111 0.318 -17.706 1.00 31.72 297 LEU A CA 1
ATOM 2452 C C . LEU A 1 297 ? -42.207 1.410 -18.761 1.00 33.77 297 LEU A C 1
ATOM 2453 O O . LEU A 1 297 ? -42.437 1.132 -19.945 1.00 33.86 297 LEU A O 1
ATOM 2458 N N . CYS A 1 298 ? -41.936 2.649 -18.376 1.00 30.92 298 CYS A N 1
ATOM 2459 C CA . CYS A 1 298 ? -41.947 3.712 -19.365 1.00 31.57 298 CYS A CA 1
ATOM 2460 C C . CYS A 1 298 ? -40.868 3.488 -20.428 1.00 33.63 298 CYS A C 1
ATOM 2461 O O . CYS A 1 298 ? -41.075 3.836 -21.588 1.00 32.21 298 CYS A O 1
ATOM 2464 N N . THR A 1 299 ? -39.704 2.945 -20.040 1.00 31.89 299 THR A N 1
ATOM 2465 C CA . THR A 1 299 ? -38.657 2.656 -21.018 1.00 37.43 299 THR A CA 1
ATOM 2466 C C . THR A 1 299 ? -39.131 1.628 -22.023 1.00 35.86 299 THR A C 1
ATOM 2467 O O . THR A 1 299 ? -38.959 1.803 -23.228 1.00 37.73 299 THR A O 1
ATOM 2471 N N . LEU A 1 300 ? -39.764 0.563 -21.542 1.00 35.59 300 LEU A N 1
ATOM 2472 C CA . LEU A 1 300 ? -40.235 -0.498 -22.427 1.00 34.67 300 LEU A CA 1
ATOM 2473 C C . LEU A 1 300 ? -41.331 0.003 -23.356 1.00 39.07 300 LEU A C 1
ATOM 2474 O O . LEU A 1 300 ? -41.314 -0.295 -24.552 1.00 37.37 300 LEU A O 1
ATOM 2479 N N . LEU A 1 301 ? -42.324 0.727 -22.812 1.00 37.42 301 LEU A N 1
ATOM 2480 C CA . LEU A 1 301 ? -43.417 1.247 -23.641 1.00 37.60 301 LEU A CA 1
ATOM 2481 C C . LEU A 1 301 ? -42.903 2.225 -24.692 1.00 36.50 301 LEU A C 1
ATOM 2482 O O . LEU A 1 301 ? -43.375 2.227 -25.837 1.00 39.53 301 LEU A O 1
ATOM 2487 N N . LEU A 1 302 ? -41.968 3.090 -24.308 1.00 34.55 302 LEU A N 1
ATOM 2488 C CA . LEU A 1 302 ? -41.377 4.015 -25.259 1.00 38.85 302 LEU A CA 1
ATOM 2489 C C . LEU A 1 302 ? -40.707 3.258 -26.407 1.00 40.04 302 LEU A C 1
ATOM 2490 O O . LEU A 1 302 ? -40.976 3.529 -27.580 1.00 39.97 302 LEU A O 1
ATOM 2495 N N . GLN A 1 303 ? -39.873 2.266 -26.075 1.00 40.39 303 GLN A N 1
ATOM 2496 C CA . GLN A 1 303 ? -39.139 1.514 -27.086 1.00 44.30 303 GLN A CA 1
ATOM 2497 C C . GLN A 1 303 ? -40.075 0.778 -28.036 1.00 43.31 303 GLN A C 1
ATOM 2498 O O . GLN A 1 303 ? -39.733 0.607 -29.203 1.00 43.79 303 GLN A O 1
ATOM 2504 N N . ARG A 1 304 ? -41.267 0.374 -27.571 1.00 41.02 304 ARG A N 1
ATOM 2505 C CA . ARG A 1 304 ? -42.275 -0.288 -28.397 1.00 42.13 304 ARG A CA 1
ATOM 2506 C C . ARG A 1 304 ? -43.253 0.678 -29.042 1.00 38.40 304 ARG A C 1
ATOM 2507 O O . ARG A 1 304 ? -44.263 0.227 -29.577 1.00 39.82 304 ARG A O 1
ATOM 2515 N N . ASN A 1 305 ? -42.993 1.982 -28.990 1.00 38.34 305 ASN A N 1
ATOM 2516 C CA . ASN A 1 305 ? -43.871 2.989 -29.598 1.00 41.55 305 ASN A CA 1
ATOM 2517 C C . ASN A 1 305 ? -45.317 2.868 -29.117 1.00 43.34 305 ASN A C 1
ATOM 2518 O O . ASN A 1 305 ? -46.264 3.155 -29.858 1.00 40.21 305 ASN A O 1
ATOM 2523 N N . ASN A 1 306 ? -45.525 2.455 -27.860 1.00 41.94 306 ASN A N 1
ATOM 2524 C CA . ASN A 1 306 ? -46.873 2.411 -27.293 1.00 38.70 306 ASN A CA 1
ATOM 2525 C C . ASN A 1 306 ? -47.070 3.710 -26.506 1.00 40.04 306 ASN A C 1
ATOM 2526 O O . ASN A 1 306 ? -46.990 3.764 -25.269 1.00 36.54 306 ASN A O 1
ATOM 2531 N N . TYR A 1 307 ? -47.354 4.777 -27.257 1.00 38.33 307 TYR A N 1
ATOM 2532 C CA . TYR A 1 307 ? -47.334 6.122 -26.698 1.00 37.34 307 TYR A CA 1
ATOM 2533 C C . TYR A 1 307 ? -48.527 6.371 -25.788 1.00 35.78 307 TYR A C 1
ATOM 2534 O O . TYR A 1 307 ? -48.432 7.153 -24.826 1.00 32.65 307 TYR A O 1
ATOM 2543 N N . VAL A 1 308 ? -49.656 5.749 -26.116 1.00 34.87 308 VAL A N 1
ATOM 2544 C CA . VAL A 1 308 ? -50.891 5.955 -25.376 1.00 36.13 308 VAL A CA 1
ATOM 2545 C C . VAL A 1 308 ? -50.737 5.408 -23.962 1.00 35.17 308 VAL A C 1
ATOM 2546 O O . VAL A 1 308 ? -51.077 6.081 -22.987 1.00 32.30 308 VAL A O 1
ATOM 2550 N N . ASP A 1 309 ? -50.167 4.199 -23.833 1.00 35.34 309 ASP A N 1
ATOM 2551 C CA . ASP A 1 309 ? -49.939 3.608 -22.513 1.00 35.35 309 ASP A CA 1
ATOM 2552 C C . ASP A 1 309 ? -48.759 4.255 -21.812 1.00 33.16 309 ASP A C 1
ATOM 2553 O O . ASP A 1 309 ? -48.785 4.413 -20.583 1.00 32.57 309 ASP A O 1
ATOM 2558 N N . LEU A 1 310 ? -47.749 4.666 -22.585 1.00 33.53 310 LEU A N 1
ATOM 2559 C CA . LEU A 1 310 ? -46.625 5.401 -22.030 1.00 30.86 310 LEU A CA 1
ATOM 2560 C C . LEU A 1 310 ? -47.097 6.686 -21.394 1.00 30.95 310 LEU A C 1
ATOM 2561 O O . LEU A 1 310 ? -46.662 7.053 -20.284 1.00 31.40 310 LEU A O 1
ATOM 2566 N N . THR A 1 311 ? -48.023 7.364 -22.052 1.00 28.93 311 THR A N 1
ATOM 2567 C CA . THR A 1 311 ? -48.566 8.567 -21.444 1.00 32.48 311 THR A CA 1
ATOM 2568 C C . THR A 1 311 ? -49.199 8.258 -20.092 1.00 27.05 311 THR A C 1
ATOM 2569 O O . THR A 1 311 ? -48.964 8.979 -19.128 1.00 32.15 311 THR A O 1
ATOM 2573 N N . LEU A 1 312 ? -49.888 7.128 -19.963 1.00 30.67 312 LEU A N 1
ATOM 2574 C CA . LEU A 1 312 ? -50.582 6.872 -18.695 1.00 31.40 312 LEU A CA 1
ATOM 2575 C C . LEU A 1 312 ? -49.595 6.750 -17.537 1.00 31.60 312 LEU A C 1
ATOM 2576 O O . LEU A 1 312 ? -49.793 7.337 -16.467 1.00 29.63 312 LEU A O 1
ATOM 2581 N N . TYR A 1 313 ? -48.506 6.026 -17.765 1.00 27.98 313 TYR A N 1
ATOM 2582 C CA . TYR A 1 313 ? -47.550 5.698 -16.723 1.00 28.96 313 TYR A CA 1
ATOM 2583 C C . TYR A 1 313 ? -46.582 6.831 -16.492 1.00 32.42 313 TYR A C 1
ATOM 2584 O O . TYR A 1 313 ? -46.099 7.034 -15.360 1.00 31.12 313 TYR A O 1
ATOM 2593 N N . LEU A 1 314 ? -46.332 7.614 -17.526 1.00 31.62 314 LEU A N 1
ATOM 2594 C CA . LEU A 1 314 ? -45.502 8.792 -17.326 1.00 31.51 314 LEU A CA 1
ATOM 2595 C C . LEU A 1 314 ? -46.218 9.807 -16.460 1.00 28.24 314 LEU A C 1
ATOM 2596 O O . LEU A 1 314 ? -45.589 10.461 -15.626 1.00 29.36 314 LEU A O 1
ATOM 2601 N N . ASP A 1 315 ? -47.535 9.976 -16.667 1.00 32.46 315 ASP A N 1
ATOM 2602 C CA . ASP A 1 315 ? -48.307 10.845 -15.786 1.00 28.87 315 ASP A CA 1
ATOM 2603 C C . ASP A 1 315 ? -48.246 10.347 -14.339 1.00 29.54 315 ASP A C 1
ATOM 2604 O O . ASP A 1 315 ? -48.066 11.135 -13.415 1.00 30.70 315 ASP A O 1
ATOM 2609 N N . ILE A 1 316 ? -48.399 9.042 -14.123 1.00 28.40 316 ILE A N 1
ATOM 2610 C CA . ILE A 1 316 ? -48.276 8.518 -12.767 1.00 33.51 316 ILE A CA 1
ATOM 2611 C C . ILE A 1 316 ? -46.872 8.788 -12.232 1.00 32.43 316 ILE A C 1
ATOM 2612 O O . ILE A 1 316 ? -46.715 9.289 -11.122 1.00 31.83 316 ILE A O 1
ATOM 2617 N N . LEU A 1 317 ? -45.838 8.536 -13.053 1.00 27.14 317 LEU A N 1
ATOM 2618 C CA . LEU A 1 317 ? -44.457 8.771 -12.633 1.00 29.61 317 LEU A CA 1
ATOM 2619 C C . LEU A 1 317 ? -44.273 10.201 -12.148 1.00 31.86 317 LEU A C 1
ATOM 2620 O O . LEU A 1 317 ? -43.754 10.440 -11.049 1.00 29.18 317 LEU A O 1
ATOM 2625 N N . GLU A 1 318 ? -44.724 11.166 -12.946 1.00 30.28 318 GLU A N 1
ATOM 2626 C CA . GLU A 1 318 ? -44.495 12.560 -12.588 1.00 35.09 318 GLU A CA 1
ATOM 2627 C C . GLU A 1 318 ? -45.317 12.972 -11.381 1.00 34.27 318 GLU A C 1
ATOM 2628 O O . GLU A 1 318 ? -44.895 13.849 -10.622 1.00 36.03 318 GLU A O 1
ATOM 2634 N N . THR A 1 319 ? -46.507 12.386 -11.208 1.00 35.67 319 THR A N 1
ATOM 2635 C CA . THR A 1 319 ? -47.317 12.716 -10.041 1.00 35.43 319 THR A CA 1
ATOM 2636 C C . THR A 1 319 ? -46.651 12.242 -8.762 1.00 36.75 319 THR A C 1
ATOM 2637 O O . THR A 1 319 ? -46.554 12.997 -7.785 1.00 38.66 319 THR A O 1
ATOM 2641 N N . GLU A 1 320 ? -46.215 10.975 -8.737 1.00 37.43 320 GLU A N 1
ATOM 2642 C CA . GLU A 1 320 ? -45.652 10.377 -7.526 1.00 32.38 320 GLU A CA 1
ATOM 2643 C C . GLU A 1 320 ? -44.244 10.875 -7.230 1.00 38.70 320 GLU A C 1
ATOM 2644 O O . GLU A 1 320 ? -43.826 10.915 -6.063 1.00 37.79 320 GLU A O 1
ATOM 2650 N N . TYR A 1 321 ? -43.485 11.205 -8.265 1.00 36.38 321 TYR A N 1
ATOM 2651 C CA . TYR A 1 321 ? -42.059 11.510 -8.145 1.00 36.87 321 TYR A CA 1
ATOM 2652 C C . TYR A 1 321 ? -41.751 12.716 -9.021 1.00 39.47 321 TYR A C 1
ATOM 2653 O O . TYR A 1 321 ? -41.106 12.599 -10.065 1.00 36.40 321 TYR A O 1
ATOM 2662 N N . PRO A 1 322 ? -42.231 13.899 -8.627 1.00 40.34 322 PRO A N 1
ATOM 2663 C CA . PRO A 1 322 ? -42.011 15.101 -9.445 1.00 41.19 322 PRO A CA 1
ATOM 2664 C C . PRO A 1 322 ? -40.556 15.475 -9.639 1.00 46.21 322 PRO A C 1
ATOM 2665 O O . PRO A 1 322 ? -40.258 16.256 -10.541 1.00 47.73 322 PRO A O 1
ATOM 2669 N N . ARG A 1 323 ? -39.640 14.974 -8.821 1.00 43.87 323 ARG A N 1
ATOM 2670 C CA . ARG A 1 323 ? -38.222 15.183 -9.061 1.00 46.28 323 ARG A CA 1
ATOM 2671 C C . ARG A 1 323 ? -37.561 14.079 -9.862 1.00 45.65 323 ARG A C 1
ATOM 2672 O O . ARG A 1 323 ? -36.364 14.187 -10.118 1.00 43.87 323 ARG A O 1
ATOM 2680 N N . CYS A 1 324 ? -38.279 13.039 -10.272 1.00 40.85 324 CYS A N 1
ATOM 2681 C CA . CYS A 1 324 ? -37.639 11.984 -11.048 1.00 43.95 324 CYS A CA 1
ATOM 2682 C C . CYS A 1 324 ? -36.826 12.592 -12.195 1.00 42.62 324 CYS A C 1
ATOM 2683 O O . CYS A 1 324 ? -37.333 13.418 -12.957 1.00 39.70 324 CYS A O 1
ATOM 2686 N N . VAL A 1 325 ? -35.544 12.222 -12.282 1.00 44.99 325 VAL A N 1
ATOM 2687 C CA . VAL A 1 325 ? -34.680 12.791 -13.324 1.00 46.36 325 VAL A CA 1
ATOM 2688 C C . VAL A 1 325 ? -34.998 12.265 -14.717 1.00 44.83 325 VAL A C 1
ATOM 2689 O O . VAL A 1 325 ? -34.546 12.856 -15.702 1.00 50.07 325 VAL A O 1
ATOM 2693 N N . ASP A 1 326 ? -35.805 11.205 -14.839 1.00 44.56 326 ASP A N 1
ATOM 2694 C CA . ASP A 1 326 ? -36.122 10.611 -16.136 1.00 40.19 326 ASP A CA 1
ATOM 2695 C C . ASP A 1 326 ? -37.394 11.159 -16.782 1.00 40.89 326 ASP A C 1
ATOM 2696 O O . ASP A 1 326 ? -37.641 10.873 -17.972 1.00 36.27 326 ASP A O 1
ATOM 2701 N N . VAL A 1 327 ? -38.210 11.917 -16.040 1.00 36.12 327 VAL A N 1
ATOM 2702 C CA . VAL A 1 327 ? -39.499 12.361 -16.575 1.00 36.96 327 VAL A CA 1
ATOM 2703 C C . VAL A 1 327 ? -39.317 13.221 -17.828 1.00 35.62 327 VAL A C 1
ATOM 2704 O O . VAL A 1 327 ? -40.060 13.090 -18.804 1.00 35.16 327 VAL A O 1
ATOM 2708 N N . ASP A 1 328 ? -38.386 14.171 -17.778 1.00 39.39 328 ASP A N 1
ATOM 2709 C CA . ASP A 1 328 ? -38.188 15.099 -18.881 1.00 39.07 328 ASP A CA 1
ATOM 2710 C C . ASP A 1 328 ? -37.803 14.352 -20.154 1.00 34.43 328 ASP A C 1
ATOM 2711 O O . ASP A 1 328 ? -38.340 14.626 -21.230 1.00 34.49 328 ASP A O 1
ATOM 2716 N N . TYR A 1 329 ? -36.941 13.340 -20.036 1.00 37.66 329 TYR A N 1
ATOM 2717 C CA . TYR A 1 329 ? -36.595 12.514 -21.193 1.00 33.33 329 TYR A CA 1
ATOM 2718 C C . TYR A 1 329 ? -37.839 11.909 -21.842 1.00 38.28 329 TYR A C 1
ATOM 2719 O O . TYR A 1 329 ? -38.061 12.054 -23.064 1.00 34.09 329 TYR A O 1
ATOM 2728 N N . PHE A 1 330 ? -38.656 11.196 -21.053 1.00 33.32 330 PHE A N 1
ATOM 2729 C CA . PHE A 1 330 ? -39.856 10.608 -21.642 1.00 35.68 330 PHE A CA 1
ATOM 2730 C C . PHE A 1 330 ? -40.745 11.690 -22.256 1.00 32.96 330 PHE A C 1
ATOM 2731 O O . PHE A 1 330 ? -41.285 11.495 -23.342 1.00 35.84 330 PHE A O 1
ATOM 2739 N N . ARG A 1 331 ? -40.887 12.845 -21.592 1.00 33.71 331 ARG A N 1
ATOM 2740 C CA . ARG A 1 331 ? -41.760 13.894 -22.128 1.00 35.22 331 ARG A CA 1
ATOM 2741 C C . ARG A 1 331 ? -41.209 14.417 -23.454 1.00 40.86 331 ARG A C 1
ATOM 2742 O O . ARG A 1 331 ? -41.961 14.669 -24.416 1.00 39.06 331 ARG A O 1
ATOM 2750 N N . SER A 1 332 ? -39.884 14.556 -23.533 1.00 35.00 332 SER A N 1
ATOM 2751 C CA . SER A 1 332 ? -39.282 15.025 -24.767 1.00 34.24 332 SER A CA 1
ATOM 2752 C C . SER A 1 332 ? -39.432 14.020 -25.893 1.00 38.58 332 SER A C 1
ATOM 2753 O O . SER A 1 332 ? -39.405 14.421 -27.058 1.00 42.09 332 SER A O 1
ATOM 2756 N N . ALA A 1 333 ? -39.613 12.741 -25.587 1.00 35.11 333 ALA A N 1
ATOM 2757 C CA . ALA A 1 333 ? -39.642 11.733 -26.631 1.00 37.22 333 ALA A CA 1
ATOM 2758 C C . ALA A 1 333 ? -41.002 11.574 -27.269 1.00 42.49 333 ALA A C 1
ATOM 2759 O O . ALA A 1 333 ? -41.121 10.802 -28.220 1.00 43.24 333 ALA A O 1
ATOM 2761 N N . ILE A 1 334 ? -42.031 12.245 -26.755 1.00 44.67 334 ILE A N 1
ATOM 2762 C CA . ILE A 1 334 ? -43.380 12.105 -27.312 1.00 48.82 334 ILE A CA 1
ATOM 2763 C C . ILE A 1 334 ? -44.018 13.466 -27.566 1.00 48.98 334 ILE A C 1
ATOM 2764 O O . ILE A 1 334 ? -45.240 13.613 -27.464 1.00 54.86 334 ILE A O 1
ATOM 2769 N N . LEU A 1 335 ? -43.218 14.481 -27.864 1.00 49.63 335 LEU A N 1
ATOM 2770 C CA . LEU A 1 335 ? -43.806 15.700 -28.414 1.00 59.37 335 LEU A CA 1
ATOM 2771 C C . LEU A 1 335 ? -42.762 16.567 -29.088 1.00 58.64 335 LEU A C 1
ATOM 2772 O O . LEU A 1 335 ? -42.355 17.580 -28.527 1.00 62.19 335 LEU A O 1
ATOM 2774 N N . LYS B 1 2 ? -14.925 42.167 -15.596 1.00 61.89 2 LYS B N 1
ATOM 2775 C CA . LYS B 1 2 ? -15.020 40.705 -15.544 1.00 60.96 2 LYS B CA 1
ATOM 2776 C C . LYS B 1 2 ? -16.455 40.267 -15.376 1.00 60.56 2 LYS B C 1
ATOM 2777 O O . LYS B 1 2 ? -17.159 40.778 -14.507 1.00 61.88 2 LYS B O 1
ATOM 2783 N N . LEU B 1 3 ? -16.862 39.291 -16.188 1.00 54.09 3 LEU B N 1
ATOM 2784 C CA . LEU B 1 3 ? -18.271 38.924 -16.290 1.00 56.25 3 LEU B CA 1
ATOM 2785 C C . LEU B 1 3 ? -18.821 38.356 -14.990 1.00 58.39 3 LEU B C 1
ATOM 2786 O O . LEU B 1 3 ? -20.017 38.504 -14.706 1.00 57.17 3 LEU B O 1
ATOM 2791 N N . SER B 1 4 ? -17.985 37.658 -14.217 1.00 58.55 4 SER B N 1
ATOM 2792 C CA . SER B 1 4 ? -18.441 37.117 -12.940 1.00 56.66 4 SER B CA 1
ATOM 2793 C C . SER B 1 4 ? -18.828 38.239 -11.994 1.00 64.90 4 SER B C 1
ATOM 2794 O O . SER B 1 4 ? -19.833 38.142 -11.275 1.00 66.80 4 SER B O 1
ATOM 2797 N N . ASP B 1 5 ? -18.015 39.302 -11.960 1.00 61.04 5 ASP B N 1
ATOM 2798 C CA . ASP B 1 5 ? -18.296 40.436 -11.090 1.00 63.59 5 ASP B CA 1
ATOM 2799 C C . ASP B 1 5 ? -19.575 41.143 -11.506 1.00 66.72 5 ASP B C 1
ATOM 2800 O O . ASP B 1 5 ? -20.285 41.685 -10.652 1.00 67.05 5 ASP B O 1
ATOM 2805 N N . ILE B 1 6 ? -19.889 41.137 -12.806 1.00 62.66 6 ILE B N 1
ATOM 2806 C CA . ILE B 1 6 ? -21.160 41.693 -13.261 1.00 64.01 6 ILE B CA 1
ATOM 2807 C C . ILE B 1 6 ? -22.320 40.840 -12.776 1.00 65.54 6 ILE B C 1
ATOM 2808 O O . ILE B 1 6 ? -23.337 41.362 -12.305 1.00 69.58 6 ILE B O 1
ATOM 2813 N N . TYR B 1 7 ? -22.193 39.514 -12.895 1.00 63.05 7 TYR B N 1
ATOM 2814 C CA . TYR B 1 7 ? -23.247 38.635 -12.396 1.00 65.88 7 TYR B CA 1
ATOM 2815 C C . TYR B 1 7 ? -23.429 38.806 -10.891 1.00 66.58 7 TYR B C 1
ATOM 2816 O O . TYR B 1 7 ? -24.562 38.830 -10.401 1.00 65.33 7 TYR B O 1
ATOM 2825 N N . LEU B 1 8 ? -22.319 38.948 -10.149 1.00 69.12 8 LEU B N 1
ATOM 2826 C CA . LEU B 1 8 ? -22.372 39.037 -8.689 1.00 70.98 8 LEU B CA 1
ATOM 2827 C C . LEU B 1 8 ? -23.126 40.293 -8.224 1.00 74.27 8 LEU B C 1
ATOM 2828 O O . LEU B 1 8 ? -24.141 40.172 -7.524 1.00 76.20 8 LEU B O 1
ATOM 2833 N N . GLU B 1 9 ? -22.611 41.511 -8.542 1.00 73.45 9 GLU B N 1
ATOM 2834 C CA . GLU B 1 9 ? -23.481 42.706 -8.691 1.00 76.40 9 GLU B CA 1
ATOM 2835 C C . GLU B 1 9 ? -24.896 42.488 -9.184 1.00 75.19 9 GLU B C 1
ATOM 2836 O O . GLU B 1 9 ? -25.793 43.137 -8.643 1.00 76.30 9 GLU B O 1
ATOM 2842 N N . LEU B 1 10 ? -25.142 41.726 -10.229 1.00 73.47 10 LEU B N 1
ATOM 2843 C CA . LEU B 1 10 ? -26.545 41.614 -10.604 1.00 73.34 10 LEU B CA 1
ATOM 2844 C C . LEU B 1 10 ? -27.317 40.823 -9.566 1.00 75.11 10 LEU B C 1
ATOM 2845 O O . LEU B 1 10 ? -28.534 40.985 -9.435 1.00 73.30 10 LEU B O 1
ATOM 2850 N N . LYS B 1 11 ? -26.625 39.960 -8.827 1.00 75.05 11 LYS B N 1
ATOM 2851 C CA . LYS B 1 11 ? -27.305 39.111 -7.864 1.00 77.55 11 LYS B CA 1
ATOM 2852 C C . LYS B 1 11 ? -27.762 39.914 -6.654 1.00 81.62 11 LYS B C 1
ATOM 2853 O O . LYS B 1 11 ? -28.823 39.625 -6.086 1.00 81.76 11 LYS B O 1
ATOM 2859 N N . LYS B 1 12 ? -26.992 40.941 -6.279 1.00 82.38 12 LYS B N 1
ATOM 2860 C CA . LYS B 1 12 ? -27.285 41.841 -5.163 1.00 87.34 12 LYS B CA 1
ATOM 2861 C C . LYS B 1 12 ? -28.297 42.893 -5.616 1.00 88.51 12 LYS B C 1
ATOM 2862 O O . LYS B 1 12 ? -27.953 43.927 -6.197 1.00 86.31 12 LYS B O 1
ATOM 2868 N N . GLY B 1 13 ? -29.570 42.633 -5.340 1.00 92.44 13 GLY B N 1
ATOM 2869 C CA . GLY B 1 13 ? -30.594 43.615 -5.640 1.00 92.65 13 GLY B CA 1
ATOM 2870 C C . GLY B 1 13 ? -31.245 43.456 -6.996 1.00 87.55 13 GLY B C 1
ATOM 2871 O O . GLY B 1 13 ? -32.450 43.205 -7.066 1.00 90.11 13 GLY B O 1
ATOM 2872 N N . TYR B 1 14 ? -30.467 43.581 -8.077 1.00 88.65 14 TYR B N 1
ATOM 2873 C CA . TYR B 1 14 ? -30.998 43.527 -9.441 1.00 88.15 14 TYR B CA 1
ATOM 2874 C C . TYR B 1 14 ? -31.453 42.126 -9.838 1.00 82.93 14 TYR B C 1
ATOM 2875 O O . TYR B 1 14 ? -31.593 41.827 -11.032 1.00 79.03 14 TYR B O 1
ATOM 2884 N N . ALA B 1 15 ? -31.698 41.269 -8.847 1.00 79.68 15 ALA B N 1
ATOM 2885 C CA . ALA B 1 15 ? -32.036 39.875 -9.080 1.00 77.45 15 ALA B CA 1
ATOM 2886 C C . ALA B 1 15 ? -33.353 39.692 -9.828 1.00 75.64 15 ALA B C 1
ATOM 2887 O O . ALA B 1 15 ? -33.734 38.551 -10.100 1.00 78.47 15 ALA B O 1
ATOM 2889 N N . ASP B 1 16 ? -34.041 40.769 -10.189 1.00 75.83 16 ASP B N 1
ATOM 2890 C CA . ASP B 1 16 ? -35.312 40.674 -10.892 1.00 74.66 16 ASP B CA 1
ATOM 2891 C C . ASP B 1 16 ? -35.208 41.050 -12.363 1.00 75.94 16 ASP B C 1
ATOM 2892 O O . ASP B 1 16 ? -36.192 40.902 -13.098 1.00 69.88 16 ASP B O 1
ATOM 2897 N N . SER B 1 17 ? -34.047 41.523 -12.815 1.00 75.98 17 SER B N 1
ATOM 2898 C CA . SER B 1 17 ? -33.946 42.002 -14.182 1.00 70.24 17 SER B CA 1
ATOM 2899 C C . SER B 1 17 ? -33.882 40.833 -15.154 1.00 68.67 17 SER B C 1
ATOM 2900 O O . SER B 1 17 ? -33.674 39.680 -14.778 1.00 66.22 17 SER B O 1
ATOM 2903 N N . LEU B 1 18 ? -34.077 41.155 -16.434 1.00 70.97 18 LEU B N 1
ATOM 2904 C CA . LEU B 1 18 ? -34.005 40.138 -17.469 1.00 66.66 18 LEU B CA 1
ATOM 2905 C C . LEU B 1 18 ? -32.570 39.813 -17.821 1.00 64.39 18 LEU B C 1
ATOM 2906 O O . LEU B 1 18 ? -32.293 38.707 -18.291 1.00 63.13 18 LEU B O 1
ATOM 2911 N N . LEU B 1 19 ? -31.653 40.756 -17.597 1.00 65.49 19 LEU B N 1
ATOM 2912 C CA . LEU B 1 19 ? -30.240 40.486 -17.816 1.00 63.90 19 LEU B CA 1
ATOM 2913 C C . LEU B 1 19 ? -29.741 39.403 -16.869 1.00 63.74 19 LEU B C 1
ATOM 2914 O O . LEU B 1 19 ? -29.150 38.407 -17.305 1.00 58.65 19 LEU B O 1
ATOM 2919 N N . TYR B 1 20 ? -29.975 39.579 -15.565 1.00 64.03 20 TYR B N 1
ATOM 2920 C CA . TYR B 1 20 ? -29.509 38.595 -14.595 1.00 61.78 20 TYR B CA 1
ATOM 2921 C C . TYR B 1 20 ? -30.149 37.231 -14.832 1.00 62.39 20 TYR B C 1
ATOM 2922 O O . TYR B 1 20 ? -29.483 36.194 -14.698 1.00 62.22 20 TYR B O 1
ATOM 2931 N N . SER B 1 21 ? -31.438 37.209 -15.183 1.00 57.79 21 SER B N 1
ATOM 2932 C CA . SER B 1 21 ? -32.103 35.942 -15.466 1.00 59.16 21 SER B CA 1
ATOM 2933 C C . SER B 1 21 ? -31.438 35.220 -16.635 1.00 53.52 21 SER B C 1
ATOM 2934 O O . SER B 1 21 ? -31.132 34.029 -16.556 1.00 54.66 21 SER B O 1
ATOM 2937 N N . ASP B 1 22 ? -31.190 35.932 -17.723 1.00 51.14 22 ASP B N 1
ATOM 2938 C CA . ASP B 1 22 ? -30.614 35.284 -18.892 1.00 54.16 22 ASP B CA 1
ATOM 2939 C C . ASP B 1 22 ? -29.150 34.956 -18.671 1.00 52.48 22 ASP B C 1
ATOM 2940 O O . ASP B 1 22 ? -28.673 33.904 -19.107 1.00 52.18 22 ASP B O 1
ATOM 2945 N N . LEU B 1 23 ? -28.409 35.839 -18.011 1.00 50.26 23 LEU B N 1
ATOM 2946 C CA . LEU B 1 23 ? -27.001 35.546 -17.827 1.00 50.46 23 LEU B CA 1
ATOM 2947 C C . LEU B 1 23 ? -26.837 34.306 -16.955 1.00 52.81 23 LEU B C 1
ATOM 2948 O O . LEU B 1 23 ? -25.796 33.645 -17.005 1.00 49.63 23 LEU B O 1
ATOM 2953 N N . SER B 1 24 ? -27.880 33.945 -16.201 1.00 54.74 24 SER B N 1
ATOM 2954 C CA . SER B 1 24 ? -27.915 32.725 -15.396 1.00 55.77 24 SER B CA 1
ATOM 2955 C C . SER B 1 24 ? -27.960 31.453 -16.233 1.00 50.92 24 SER B C 1
ATOM 2956 O O . SER B 1 24 ? -27.705 30.370 -15.703 1.00 48.79 24 SER B O 1
ATOM 2959 N N . LEU B 1 25 ? -28.293 31.550 -17.509 1.00 47.59 25 LEU B N 1
ATOM 2960 C CA . LEU B 1 25 ? -28.220 30.371 -18.357 1.00 49.67 25 LEU B CA 1
ATOM 2961 C C . LEU B 1 25 ? -26.785 29.992 -18.718 1.00 44.31 25 LEU B C 1
ATOM 2962 O O . LEU B 1 25 ? -26.553 28.857 -19.130 1.00 46.78 25 LEU B O 1
ATOM 2967 N N . LEU B 1 26 ? -25.826 30.894 -18.551 1.00 46.32 26 LEU B N 1
ATOM 2968 C CA . LEU B 1 26 ? -24.412 30.610 -18.767 1.00 45.96 26 LEU B CA 1
ATOM 2969 C C . LEU B 1 26 ? -23.793 30.003 -17.507 1.00 47.11 26 LEU B C 1
ATOM 2970 O O . LEU B 1 26 ? -23.772 30.645 -16.454 1.00 44.76 26 LEU B O 1
ATOM 2975 N N . VAL B 1 27 ? -23.228 28.802 -17.628 1.00 42.60 27 VAL B N 1
ATOM 2976 C CA . VAL B 1 27 ? -22.753 28.084 -16.447 1.00 41.35 27 VAL B CA 1
ATOM 2977 C C . VAL B 1 27 ? -21.355 28.534 -16.043 1.00 45.57 27 VAL B C 1
ATOM 2978 O O . VAL B 1 27 ? -21.125 28.955 -14.904 1.00 47.49 27 VAL B O 1
ATOM 2982 N N . ASN B 1 28 ? -20.388 28.409 -16.943 1.00 42.63 28 ASN B N 1
ATOM 2983 C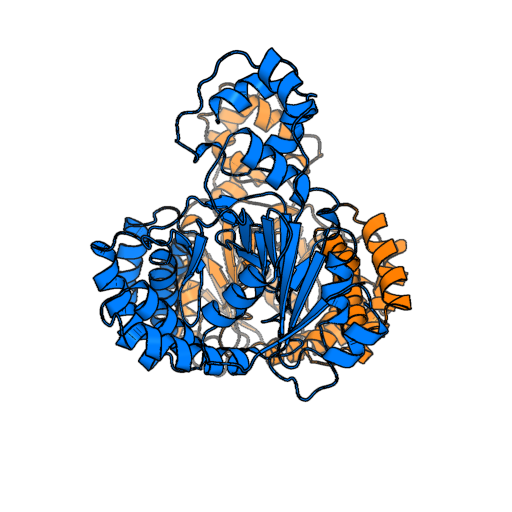 CA . ASN B 1 28 ? -18.991 28.670 -16.593 1.00 45.16 28 ASN B CA 1
ATOM 2984 C C . ASN B 1 28 ? -18.614 30.140 -16.785 1.00 47.05 28 ASN B C 1
ATOM 2985 O O . ASN B 1 28 ? -17.605 30.470 -17.398 1.00 46.46 28 ASN B O 1
ATOM 2990 N N . ILE B 1 29 ? -19.417 31.040 -16.208 1.00 50.27 29 ILE B N 1
ATOM 2991 C CA . ILE B 1 29 ? -19.088 32.467 -16.204 1.00 50.74 29 ILE B CA 1
ATOM 2992 C C . ILE B 1 29 ? -17.730 32.709 -15.566 1.00 52.47 29 ILE B C 1
ATOM 2993 O O . ILE B 1 29 ? -16.985 33.598 -15.985 1.00 53.98 29 ILE B O 1
ATOM 2998 N N . MET B 1 30 ? -17.408 31.959 -14.511 1.00 53.39 30 MET B N 1
ATOM 2999 C CA . MET B 1 30 ? -16.140 32.152 -13.810 1.00 54.12 30 MET B CA 1
ATOM 3000 C C . MET B 1 30 ? -14.965 31.983 -14.757 1.00 56.92 30 MET B C 1
ATOM 3001 O O . MET B 1 30 ? -13.966 32.703 -14.662 1.00 55.49 30 MET B O 1
ATOM 3006 N N . GLU B 1 31 ? -15.078 31.043 -15.694 1.00 54.94 31 GLU B N 1
ATOM 3007 C CA . GLU B 1 31 ? -13.984 30.748 -16.596 1.00 51.55 31 GLU B CA 1
ATOM 3008 C C . GLU B 1 31 ? -13.782 31.849 -17.635 1.00 51.51 31 GLU B C 1
ATOM 3009 O O . GLU B 1 31 ? -12.688 31.970 -18.184 1.00 54.41 31 GLU B O 1
ATOM 3015 N N . TYR B 1 32 ? -14.781 32.688 -17.891 1.00 55.35 32 TYR B N 1
ATOM 3016 C CA . TYR B 1 32 ? -14.635 33.742 -18.898 1.00 54.30 32 TYR B CA 1
ATOM 3017 C C . TYR B 1 32 ? -13.890 34.931 -18.305 1.00 58.21 32 TYR B C 1
ATOM 3018 O O . TYR B 1 32 ? -14.470 35.748 -17.583 1.00 57.84 32 TYR B O 1
ATOM 3027 N N . GLU B 1 33 ? -12.613 35.062 -18.651 1.00 61.68 33 GLU B N 1
ATOM 3028 C CA . GLU B 1 33 ? -11.735 36.020 -17.993 1.00 65.24 33 GLU B CA 1
ATOM 3029 C C . GLU B 1 33 ? -11.550 37.322 -18.770 1.00 67.18 33 GLU B C 1
ATOM 3030 O O . GLU B 1 33 ? -10.823 38.199 -18.302 1.00 67.20 33 GLU B O 1
ATOM 3036 N N . LYS B 1 34 ? -12.192 37.492 -19.924 1.00 66.47 34 LYS B N 1
ATOM 3037 C CA . LYS B 1 34 ? -11.924 38.685 -20.720 1.00 67.15 34 LYS B CA 1
ATOM 3038 C C . LYS B 1 34 ? -12.541 39.919 -20.071 1.00 68.50 34 LYS B C 1
ATOM 3039 O O . LYS B 1 34 ? -13.647 39.871 -19.528 1.00 67.63 34 LYS B O 1
ATOM 3045 N N . ASP B 1 35 ? -11.812 41.031 -20.122 1.00 68.66 35 ASP B N 1
ATOM 3046 C CA . ASP B 1 35 ? -12.314 42.272 -19.543 1.00 71.88 35 ASP B CA 1
ATOM 3047 C C . ASP B 1 35 ? -13.574 42.719 -20.272 1.00 73.18 35 ASP B C 1
ATOM 3048 O O . ASP B 1 35 ? -13.645 42.670 -21.504 1.00 71.34 35 ASP B O 1
ATOM 3053 N N . ILE B 1 36 ? -14.579 43.135 -19.504 1.00 74.60 36 ILE B N 1
ATOM 3054 C CA . ILE B 1 36 ? -15.784 43.768 -20.030 1.00 72.21 36 ILE B CA 1
ATOM 3055 C C . ILE B 1 36 ? -15.887 45.135 -19.378 1.00 75.66 36 ILE B C 1
ATOM 3056 O O . ILE B 1 36 ? -15.873 45.235 -18.142 1.00 77.66 36 ILE B O 1
ATOM 3061 N N . ASP B 1 37 ? -15.982 46.188 -20.193 1.00 74.79 37 ASP B N 1
ATOM 3062 C CA . ASP B 1 37 ? -16.025 47.543 -19.649 1.00 80.34 37 ASP B CA 1
ATOM 3063 C C . ASP B 1 37 ? -17.466 47.994 -19.430 1.00 80.18 37 ASP B C 1
ATOM 3064 O O . ASP B 1 37 ? -18.315 47.857 -20.318 1.00 84.35 37 ASP B O 1
ATOM 3069 N N . VAL B 1 38 ? -17.728 48.537 -18.243 1.00 75.38 38 VAL B N 1
ATOM 3070 C CA . VAL B 1 38 ? -19.072 48.834 -17.770 1.00 76.97 38 VAL B CA 1
ATOM 3071 C C . VAL B 1 38 ? -19.164 50.307 -17.395 1.00 79.69 38 VAL B C 1
ATOM 3072 O O . VAL B 1 38 ? -18.231 50.873 -16.809 1.00 78.89 38 VAL B O 1
ATOM 3076 N N . MET B 1 39 ? -20.301 50.922 -17.718 1.00 79.07 39 MET B N 1
ATOM 3077 C CA . MET B 1 39 ? -20.547 52.292 -17.295 1.00 78.82 39 MET B CA 1
ATOM 3078 C C . MET B 1 39 ? -21.322 52.336 -15.990 1.00 80.85 39 MET B C 1
ATOM 3079 O O . MET B 1 39 ? -21.082 53.217 -15.158 1.00 85.33 39 MET B O 1
ATOM 3084 N N . SER B 1 40 ? -22.225 51.381 -15.790 1.00 79.86 40 SER B N 1
ATOM 3085 C CA . SER B 1 40 ? -22.929 51.170 -14.531 1.00 83.46 40 SER B CA 1
ATOM 3086 C C . SER B 1 40 ? -23.769 49.913 -14.686 1.00 80.91 40 SER B C 1
ATOM 3087 O O . SER B 1 40 ? -24.089 49.505 -15.809 1.00 81.70 40 SER B O 1
ATOM 3090 N N . ILE B 1 41 ? -24.139 49.311 -13.556 1.00 77.61 41 ILE B N 1
ATOM 3091 C CA . ILE B 1 41 ? -24.908 48.070 -13.597 1.00 80.54 41 ILE B CA 1
ATOM 3092 C C . ILE B 1 41 ? -26.327 48.338 -14.059 1.00 82.27 41 ILE B C 1
ATOM 3093 O O . ILE B 1 41 ? -26.953 47.500 -14.725 1.00 78.57 41 ILE B O 1
ATOM 3098 N N . GLN B 1 42 ? -26.871 49.500 -13.692 1.00 85.05 42 GLN B N 1
ATOM 3099 C CA . GLN B 1 42 ? -28.201 49.872 -14.146 1.00 82.04 42 GLN B CA 1
ATOM 3100 C C . GLN B 1 42 ? -28.216 50.140 -15.637 1.00 79.20 42 GLN B C 1
ATOM 3101 O O . GLN B 1 42 ? -29.220 49.865 -16.297 1.00 78.41 42 GLN B O 1
ATOM 3107 N N . SER B 1 43 ? -27.119 50.681 -16.185 1.00 78.27 43 SER B N 1
ATOM 3108 C CA . SER B 1 43 ? -27.050 50.862 -17.631 1.00 77.88 43 SER B CA 1
ATOM 3109 C C . SER B 1 43 ? -27.020 49.523 -18.350 1.00 77.94 43 SER B C 1
ATOM 3110 O O . SER B 1 43 ? -27.541 49.403 -19.463 1.00 76.67 43 SER B O 1
ATOM 3113 N N . LEU B 1 44 ? -26.419 48.507 -17.734 1.00 79.04 44 LEU B N 1
ATOM 3114 C CA . LEU B 1 44 ? -26.490 47.172 -18.312 1.00 78.23 44 LEU B CA 1
ATOM 3115 C C . LEU B 1 44 ? -27.912 46.631 -18.252 1.00 73.59 44 LEU B C 1
ATOM 3116 O O . LEU B 1 44 ? -28.386 46.009 -19.207 1.00 74.04 44 LEU B O 1
ATOM 3121 N N . VAL B 1 45 ? -28.610 46.862 -17.143 1.00 74.52 45 VAL B N 1
ATOM 3122 C CA . VAL B 1 45 ? -29.957 46.321 -16.998 1.00 73.69 45 VAL B CA 1
ATOM 3123 C C . VAL B 1 45 ? -30.865 46.877 -18.080 1.00 74.78 45 VAL B C 1
ATOM 3124 O O . VAL B 1 45 ? -31.451 46.132 -18.870 1.00 75.92 45 VAL B O 1
ATOM 3128 N N . ALA B 1 46 ? -30.958 48.203 -18.154 1.00 74.80 46 ALA B N 1
ATOM 3129 C CA . ALA B 1 46 ? -31.891 48.830 -19.076 1.00 73.94 46 ALA B CA 1
ATOM 3130 C C . ALA B 1 46 ? -31.455 48.669 -20.530 1.00 76.48 46 ALA B C 1
ATOM 3131 O O . ALA B 1 46 ? -32.305 48.528 -21.416 1.00 74.70 46 ALA B O 1
ATOM 3133 N N . GLY B 1 47 ? -30.147 48.681 -20.799 1.00 75.82 47 GLY B N 1
ATOM 3134 C CA . GLY B 1 47 ? -29.685 48.481 -22.168 1.00 71.45 47 GLY B CA 1
ATOM 3135 C C . GLY B 1 47 ? -30.011 47.099 -22.706 1.00 72.87 47 GLY B C 1
ATOM 3136 O O . GLY B 1 47 ? -30.337 46.941 -23.893 1.00 71.27 47 GLY B O 1
ATOM 3137 N N . TYR B 1 48 ? -29.918 46.076 -21.845 1.00 70.49 48 TYR B N 1
ATOM 3138 C CA . TYR B 1 48 ? -30.292 44.718 -22.238 1.00 69.20 48 TYR B CA 1
ATOM 3139 C C . TYR B 1 48 ? -31.792 44.596 -22.476 1.00 67.61 48 TYR B C 1
ATOM 3140 O O . TYR B 1 48 ? -32.216 43.807 -23.325 1.00 65.52 48 TYR B O 1
ATOM 3149 N N . GLU B 1 49 ? -32.605 45.363 -21.739 1.00 72.99 49 GLU B N 1
ATOM 3150 C CA . GLU B 1 49 ? -34.047 45.357 -21.972 1.00 75.36 49 GLU B CA 1
ATOM 3151 C C . GLU B 1 49 ? -34.391 45.802 -23.384 1.00 71.58 49 GLU B C 1
ATOM 3152 O O . GLU B 1 49 ? -35.387 45.339 -23.952 1.00 69.36 49 GLU B O 1
ATOM 3158 N N . LYS B 1 50 ? -33.577 46.683 -23.969 1.00 70.67 50 LYS B N 1
ATOM 3159 C CA . LYS B 1 50 ? -33.870 47.248 -25.281 1.00 73.60 50 LYS B CA 1
ATOM 3160 C C . LYS B 1 50 ? -33.227 46.482 -26.430 1.00 72.70 50 LYS B C 1
ATOM 3161 O O . LYS B 1 50 ? -33.633 46.681 -27.582 1.00 71.35 50 LYS B O 1
ATOM 3167 N N . SER B 1 51 ? -32.238 45.627 -26.153 1.00 71.27 51 SER B N 1
ATOM 3168 C CA . SER B 1 51 ? -31.559 44.892 -27.215 1.00 67.14 51 SER B CA 1
ATOM 3169 C C . SER B 1 51 ? -32.515 43.925 -27.893 1.00 67.95 51 SER B C 1
ATOM 3170 O O . SER B 1 51 ? -33.461 43.420 -27.281 1.00 67.02 51 SER B O 1
ATOM 3173 N N . ASP B 1 52 ? -32.253 43.665 -29.169 1.00 69.05 52 ASP B N 1
ATOM 3174 C CA . ASP B 1 52 ? -33.085 42.755 -29.930 1.00 70.72 52 ASP B CA 1
ATOM 3175 C C . ASP B 1 52 ? -32.725 41.298 -29.627 1.00 66.43 52 ASP B C 1
ATOM 3176 O O . ASP B 1 52 ? -31.641 40.986 -29.128 1.00 61.95 52 ASP B O 1
ATOM 3181 N N . THR B 1 53 ? -33.675 40.407 -29.937 1.00 65.93 53 THR B N 1
ATOM 3182 C CA . THR B 1 53 ? -33.522 38.971 -29.753 1.00 58.74 53 THR B CA 1
ATOM 3183 C C . THR B 1 53 ? -33.022 38.333 -31.044 1.00 56.30 53 THR B C 1
ATOM 3184 O O . THR B 1 53 ? -33.743 38.362 -32.055 1.00 56.99 53 THR B O 1
ATOM 3188 N N . PRO B 1 54 ? -31.828 37.735 -31.064 1.00 54.64 54 PRO B N 1
ATOM 3189 C CA . PRO B 1 54 ? -31.300 37.191 -32.317 1.00 51.26 54 PRO B CA 1
ATOM 3190 C C . PRO B 1 54 ? -32.128 36.026 -32.836 1.00 49.04 54 PRO B C 1
ATOM 3191 O O . PRO B 1 54 ? -32.795 35.312 -32.093 1.00 50.32 54 PRO B O 1
ATOM 3195 N N . THR B 1 55 ? -32.065 35.831 -34.142 1.00 50.49 55 THR B N 1
ATOM 3196 C CA . THR B 1 55 ? -32.672 34.681 -34.791 1.00 49.09 55 THR B CA 1
ATOM 3197 C C . THR B 1 55 ? -31.692 33.502 -34.839 1.00 47.22 55 THR B C 1
ATOM 3198 O O . THR B 1 55 ? -30.479 33.676 -35.012 1.00 45.60 55 THR B O 1
ATOM 3202 N N . ILE B 1 56 ? -32.227 32.288 -34.718 1.00 48.46 56 ILE B N 1
ATOM 3203 C CA . ILE B 1 56 ? -31.400 31.089 -34.739 1.00 44.34 56 ILE B CA 1
ATOM 3204 C C . ILE B 1 56 ? -31.977 30.087 -35.724 1.00 43.53 56 ILE B C 1
ATOM 3205 O O . ILE B 1 56 ? -33.192 29.840 -35.722 1.00 42.29 56 ILE B O 1
ATOM 3210 N N . THR B 1 57 ? -31.087 29.495 -36.547 1.00 40.41 57 THR B N 1
ATOM 3211 C CA . THR B 1 57 ? -31.390 28.344 -37.397 1.00 42.23 57 THR B CA 1
ATOM 3212 C C . THR B 1 57 ? -30.989 27.061 -36.672 1.00 42.70 57 THR B C 1
ATOM 3213 O O . THR B 1 57 ? -29.948 27.005 -36.007 1.00 41.37 57 THR B O 1
ATOM 3217 N N . CYS B 1 58 ? -31.802 26.022 -36.827 1.00 41.80 58 CYS B N 1
ATOM 3218 C CA . CYS B 1 58 ? -31.454 24.691 -36.364 1.00 40.09 58 CYS B CA 1
ATOM 3219 C C . CYS B 1 58 ? -31.066 23.870 -37.581 1.00 39.87 58 CYS B C 1
ATOM 3220 O O . CYS B 1 58 ? -31.836 23.792 -38.544 1.00 36.24 58 CYS B O 1
ATOM 3223 N N . GLY B 1 59 ? -29.861 23.302 -37.559 1.00 35.70 59 GLY B N 1
ATOM 3224 C CA . GLY B 1 59 ? -29.328 22.559 -38.699 1.00 30.87 59 GLY B CA 1
ATOM 3225 C C . GLY B 1 59 ? -29.169 21.097 -38.314 1.00 32.16 59 GLY B C 1
ATOM 3226 O O . GLY B 1 59 ? -28.671 20.783 -37.217 1.00 30.49 59 GLY B O 1
ATOM 3227 N N . ILE B 1 60 ? -29.635 20.227 -39.201 1.00 28.62 60 ILE B N 1
ATOM 3228 C CA . ILE B 1 60 ? -29.613 18.782 -39.002 1.00 30.31 60 ILE B CA 1
ATOM 3229 C C . ILE B 1 60 ? -29.095 18.146 -40.278 1.00 34.42 60 ILE B C 1
ATOM 3230 O O . ILE B 1 60 ? -29.749 18.234 -41.327 1.00 35.38 60 ILE B O 1
ATOM 3235 N N . ILE B 1 61 ? -27.931 17.507 -40.203 1.00 30.32 61 ILE B N 1
ATOM 3236 C CA . ILE B 1 61 ? -27.466 16.634 -41.276 1.00 30.41 61 ILE B CA 1
ATOM 3237 C C . ILE B 1 61 ? -28.027 15.246 -41.036 1.00 34.85 61 ILE B C 1
ATOM 3238 O O . ILE B 1 61 ? -28.023 14.759 -39.892 1.00 38.28 61 ILE B O 1
ATOM 3243 N N . VAL B 1 62 ? -28.540 14.606 -42.097 1.00 32.60 62 VAL B N 1
ATOM 3244 C CA . VAL B 1 62 ? -29.195 13.313 -41.963 1.00 28.17 62 VAL B CA 1
ATOM 3245 C C . VAL B 1 62 ? -28.760 12.376 -43.065 1.00 35.24 62 VAL B C 1
ATOM 3246 O O . VAL B 1 62 ? -28.477 12.791 -44.195 1.00 37.78 62 VAL B O 1
ATOM 3250 N N . TYR B 1 63 ? -28.793 11.090 -42.746 1.00 37.21 63 TYR B N 1
ATOM 3251 C CA . TYR B 1 63 ? -28.674 10.046 -43.748 1.00 37.69 63 TYR B CA 1
ATOM 3252 C C . TYR B 1 63 ? -29.365 8.806 -43.205 1.00 43.74 63 TYR B C 1
ATOM 3253 O O . TYR B 1 63 ? -28.938 8.269 -42.182 1.00 40.50 63 TYR B O 1
ATOM 3262 N N . ASN B 1 64 ? -30.433 8.366 -43.877 1.00 42.93 64 ASN B N 1
ATOM 3263 C CA . ASN B 1 64 ? -31.202 7.176 -43.501 1.00 42.15 64 ASN B CA 1
ATOM 3264 C C . ASN B 1 64 ? -31.635 7.230 -42.034 1.00 42.71 64 ASN B C 1
ATOM 3265 O O . ASN B 1 64 ? -31.239 6.427 -41.192 1.00 45.70 64 ASN B O 1
ATOM 3270 N N . GLU B 1 65 ? -32.475 8.202 -41.739 1.00 47.74 65 GLU B N 1
ATOM 3271 C CA . GLU B 1 65 ? -32.917 8.427 -40.377 1.00 46.21 65 GLU B CA 1
ATOM 3272 C C . GLU B 1 65 ? -34.432 8.327 -40.267 1.00 46.40 65 GLU B C 1
ATOM 3273 O O . GLU B 1 65 ? -35.053 9.038 -39.478 1.00 44.84 65 GLU B O 1
ATOM 3279 N N . SER B 1 66 ? -35.062 7.432 -41.039 1.00 45.59 66 SER B N 1
ATOM 3280 C CA . SER B 1 66 ? -36.524 7.332 -40.935 1.00 48.83 66 SER B CA 1
ATOM 3281 C C . SER B 1 66 ? -36.964 6.878 -39.546 1.00 47.33 66 SER B C 1
ATOM 3282 O O . SER B 1 66 ? -37.988 7.348 -39.034 1.00 47.45 66 SER B O 1
ATOM 3285 N N . LYS B 1 67 ? -36.201 5.982 -38.911 1.00 47.85 67 LYS B N 1
ATOM 3286 C CA . LYS B 1 67 ? -36.499 5.502 -37.550 1.00 49.82 67 LYS B CA 1
ATOM 3287 C C . LYS B 1 67 ? -36.624 6.600 -36.505 1.00 48.50 67 LYS B C 1
ATOM 3288 O O . LYS B 1 67 ? -37.301 6.392 -35.488 1.00 47.20 67 LYS B O 1
ATOM 3294 N N . ARG B 1 68 ? -36.047 7.770 -36.751 1.00 44.34 68 ARG B N 1
ATOM 3295 C CA . ARG B 1 68 ? -35.733 8.700 -35.677 1.00 46.11 68 ARG B CA 1
ATOM 3296 C C . ARG B 1 68 ? -36.134 10.121 -35.999 1.00 42.45 68 ARG B C 1
ATOM 3297 O O . ARG B 1 68 ? -36.305 10.930 -35.083 1.00 42.95 68 ARG B O 1
ATOM 3305 N N . ILE B 1 69 ? -36.243 10.444 -37.290 1.00 40.06 69 ILE B N 1
ATOM 3306 C CA . ILE B 1 69 ? -36.234 11.852 -37.678 1.00 39.77 69 ILE B CA 1
ATOM 3307 C C . ILE B 1 69 ? -37.424 12.586 -37.073 1.00 40.84 69 ILE B C 1
ATOM 3308 O O . ILE B 1 69 ? -37.292 13.734 -36.634 1.00 40.34 69 ILE B O 1
ATOM 3313 N N . LYS B 1 70 ? -38.588 11.915 -36.969 1.00 42.53 70 LYS B N 1
ATOM 3314 C CA . LYS B 1 70 ? -39.804 12.572 -36.466 1.00 41.51 70 LYS B CA 1
ATOM 3315 C C . LYS B 1 70 ? -39.706 12.916 -34.977 1.00 43.09 70 LYS B C 1
ATOM 3316 O O . LYS B 1 70 ? -40.077 14.021 -34.552 1.00 40.03 70 LYS B O 1
ATOM 3322 N N . LYS B 1 71 ? -39.250 11.966 -34.158 1.00 42.62 71 LYS B N 1
ATOM 3323 C CA . LYS B 1 71 ? -38.999 12.285 -32.763 1.00 40.20 71 LYS B CA 1
ATOM 3324 C C . LYS B 1 71 ? -38.047 13.457 -32.662 1.00 39.97 71 LYS B C 1
ATOM 3325 O O . LYS B 1 71 ? -38.282 14.392 -31.897 1.00 38.59 71 LYS B O 1
ATOM 3331 N N . CYS B 1 72 ? -36.987 13.447 -33.473 1.00 43.33 72 CYS B N 1
ATOM 3332 C CA . CYS B 1 72 ? -36.026 14.537 -33.431 1.00 37.56 72 CYS B CA 1
ATOM 3333 C C . CYS B 1 72 ? -36.691 15.873 -33.764 1.00 38.02 72 CYS B C 1
ATOM 3334 O O . CYS B 1 72 ? -36.589 16.837 -32.996 1.00 37.36 72 CYS B O 1
ATOM 3337 N N . LEU B 1 73 ? -37.373 15.947 -34.916 1.00 38.69 73 LEU B N 1
ATOM 3338 C CA . LEU B 1 73 ? -37.958 17.217 -35.353 1.00 39.39 73 LEU B CA 1
ATOM 3339 C C . LEU B 1 73 ? -39.058 17.682 -34.410 1.00 38.94 73 LEU B C 1
ATOM 3340 O O . LEU B 1 73 ? -39.185 18.883 -34.147 1.00 40.58 73 LEU B O 1
ATOM 3345 N N . ASN B 1 74 ? -39.830 16.747 -33.849 1.00 40.23 74 ASN B N 1
ATOM 3346 C CA . ASN B 1 74 ? -40.846 17.136 -32.871 1.00 42.31 74 ASN B CA 1
ATOM 3347 C C . ASN B 1 74 ? -40.237 17.900 -31.702 1.00 45.19 74 ASN B C 1
ATOM 3348 O O . ASN B 1 74 ? -40.875 18.816 -31.164 1.00 44.88 74 ASN B O 1
ATOM 3353 N N . SER B 1 75 ? -38.987 17.591 -31.328 1.00 40.61 75 SER B N 1
ATOM 3354 C CA . SER B 1 75 ? -38.428 18.191 -30.115 1.00 38.19 75 SER B CA 1
ATOM 3355 C C . SER B 1 75 ? -37.876 19.584 -30.351 1.00 38.76 75 SER B C 1
ATOM 3356 O O . SER B 1 75 ? -37.636 20.299 -29.376 1.00 38.93 75 SER B O 1
ATOM 3359 N N . VAL B 1 76 ? -37.690 19.983 -31.614 1.00 41.09 76 VAL B N 1
ATOM 3360 C CA . VAL B 1 76 ? -37.192 21.314 -31.966 1.00 43.29 76 VAL B CA 1
ATOM 3361 C C . VAL B 1 76 ? -38.181 22.125 -32.810 1.00 48.15 76 VAL B C 1
ATOM 3362 O O . VAL B 1 76 ? -37.936 23.322 -33.043 1.00 45.19 76 VAL B O 1
ATOM 3366 N N . LYS B 1 77 ? -39.275 21.525 -33.298 1.00 48.44 77 LYS B N 1
ATOM 3367 C CA . LYS B 1 77 ? -40.150 22.189 -34.278 1.00 53.76 77 LYS B CA 1
ATOM 3368 C C . LYS B 1 77 ? -40.731 23.512 -33.779 1.00 57.55 77 LYS B C 1
ATOM 3369 O O . LYS B 1 77 ? -41.145 24.339 -34.600 1.00 60.72 77 LYS B O 1
ATOM 3375 N N . ASP B 1 78 ? -40.752 23.748 -32.470 1.00 56.05 78 ASP B N 1
ATOM 3376 C CA . ASP B 1 78 ? -41.347 24.970 -31.952 1.00 58.88 78 ASP B CA 1
ATOM 3377 C C . ASP B 1 78 ? -40.352 25.818 -31.179 1.00 64.54 78 ASP B C 1
ATOM 3378 O O . ASP B 1 78 ? -40.691 26.282 -30.087 1.00 69.59 78 ASP B O 1
ATOM 3383 N N . ASP B 1 79 ? -39.122 26.028 -31.694 1.00 57.92 79 ASP B N 1
ATOM 3384 C CA . ASP B 1 79 ? -38.255 26.989 -31.022 1.00 56.16 79 ASP B CA 1
ATOM 3385 C C . ASP B 1 79 ? -37.296 27.734 -31.948 1.00 51.48 79 ASP B C 1
ATOM 3386 O O . ASP B 1 79 ? -36.563 28.594 -31.463 1.00 53.96 79 ASP B O 1
ATOM 3391 N N . PHE B 1 80 ? -37.281 27.470 -33.248 1.00 50.09 80 PHE B N 1
ATOM 3392 C CA . PHE B 1 80 ? -36.301 28.074 -34.132 1.00 50.08 80 PHE B CA 1
ATOM 3393 C C . PHE B 1 80 ? -36.962 28.866 -35.251 1.00 51.77 80 PHE B C 1
ATOM 3394 O O . PHE B 1 80 ? -38.012 28.478 -35.772 1.00 54.61 80 PHE B O 1
ATOM 3402 N N . ASN B 1 81 ? -36.325 29.984 -35.617 1.00 49.85 81 ASN B N 1
ATOM 3403 C CA . ASN B 1 81 ? -36.762 30.765 -36.769 1.00 50.22 81 ASN B CA 1
ATOM 3404 C C . ASN B 1 81 ? -36.730 29.959 -38.062 1.00 52.88 81 ASN B C 1
ATOM 3405 O O . ASN B 1 81 ? -37.476 30.266 -39.001 1.00 52.26 81 ASN B O 1
ATOM 3410 N N . GLU B 1 82 ? -35.901 28.924 -38.127 1.00 47.41 82 GLU B N 1
ATOM 3411 C CA . GLU B 1 82 ? -35.693 28.182 -39.351 1.00 47.39 82 GLU B CA 1
ATOM 3412 C C . GLU B 1 82 ? -35.089 26.844 -38.964 1.00 43.79 82 GLU B C 1
ATOM 3413 O O . GLU B 1 82 ? -34.361 26.754 -37.978 1.00 45.48 82 GLU B O 1
ATOM 3419 N N . ILE B 1 83 ? -35.398 25.813 -39.741 1.00 41.55 83 ILE B N 1
ATOM 3420 C CA . ILE B 1 83 ? -34.818 24.491 -39.573 1.00 43.15 83 ILE B CA 1
ATOM 3421 C C . ILE B 1 83 ? -34.381 23.999 -40.941 1.00 43.87 83 ILE B C 1
ATOM 3422 O O . ILE B 1 83 ? -35.186 23.988 -41.874 1.00 43.46 83 ILE B O 1
ATOM 3427 N N . ILE B 1 84 ? -33.111 23.614 -41.070 1.00 38.18 84 ILE B N 1
ATOM 3428 C CA . ILE B 1 84 ? -32.555 23.109 -42.325 1.00 39.66 84 ILE B CA 1
ATOM 3429 C C . ILE B 1 84 ? -32.080 21.679 -42.122 1.00 39.44 84 ILE B C 1
ATOM 3430 O O . ILE B 1 84 ? -31.222 21.417 -41.270 1.00 36.76 84 ILE B O 1
ATOM 3435 N N . VAL B 1 85 ? -32.628 20.761 -42.900 1.00 33.99 85 VAL B N 1
ATOM 3436 C CA . VAL B 1 85 ? -32.181 19.375 -42.930 1.00 35.36 85 VAL B CA 1
ATOM 3437 C C . VAL B 1 85 ? -31.398 19.162 -44.222 1.00 41.39 85 VAL B C 1
ATOM 3438 O O . VAL B 1 85 ? -31.936 19.388 -45.319 1.00 38.38 85 VAL B O 1
ATOM 3442 N N . LEU B 1 86 ? -30.115 18.770 -44.102 1.00 35.92 86 LEU B N 1
ATOM 3443 C CA . LEU B 1 86 ? -29.275 18.439 -45.267 1.00 35.80 86 LEU B CA 1
ATOM 3444 C C . LEU B 1 86 ? -29.210 16.922 -45.410 1.00 39.73 86 LEU B C 1
ATOM 3445 O O . LEU B 1 86 ? -28.564 16.225 -44.608 1.00 37.10 86 LEU B O 1
ATOM 3450 N N . ASP B 1 87 ? -29.912 16.405 -46.410 1.00 35.33 87 ASP B N 1
ATOM 3451 C CA . ASP B 1 87 ? -29.993 14.977 -46.628 1.00 35.90 87 ASP B CA 1
ATOM 3452 C C . ASP B 1 87 ? -28.857 14.568 -47.563 1.00 44.86 87 ASP B C 1
ATOM 3453 O O . ASP B 1 87 ? -28.678 15.180 -48.629 1.00 42.66 87 ASP B O 1
ATOM 3458 N N . SER B 1 88 ? -28.091 13.537 -47.177 1.00 39.75 88 SER B N 1
ATOM 3459 C CA . SER B 1 88 ? -27.047 13.034 -48.075 1.00 43.45 88 SER B CA 1
ATOM 3460 C C . SER B 1 88 ? -27.621 11.886 -48.914 1.00 47.57 88 SER B C 1
ATOM 3461 O O . SER B 1 88 ? -27.129 10.752 -48.945 1.00 48.01 88 SER B O 1
ATOM 3464 N N . TYR B 1 89 ? -28.716 12.241 -49.615 1.00 43.65 89 TYR B N 1
ATOM 3465 C CA . TYR B 1 89 ? -29.379 11.370 -50.590 1.00 47.38 89 TYR B CA 1
ATOM 3466 C C . TYR B 1 89 ? -29.765 10.047 -49.946 1.00 49.76 89 TYR B C 1
ATOM 3467 O O . TYR B 1 89 ? -29.462 8.968 -50.460 1.00 54.93 89 TYR B O 1
ATOM 3476 N N . SER B 1 90 ? -30.439 10.145 -48.800 1.00 48.26 90 SER B N 1
ATOM 3477 C CA . SER B 1 90 ? -30.981 8.969 -48.138 1.00 47.50 90 SER B CA 1
ATOM 3478 C C . SER B 1 90 ? -31.695 8.071 -49.138 1.00 57.61 90 SER B C 1
ATOM 3479 O O . SER B 1 90 ? -32.311 8.542 -50.103 1.00 57.51 90 SER B O 1
ATOM 3482 N N . THR B 1 91 ? -31.607 6.763 -48.894 1.00 58.39 91 THR B N 1
ATOM 3483 C CA . THR B 1 91 ? -32.293 5.767 -49.698 1.00 57.87 91 THR B CA 1
ATOM 3484 C C . THR B 1 91 ? -33.535 5.216 -49.007 1.00 57.39 91 THR B C 1
ATOM 3485 O O . THR B 1 91 ? -34.268 4.427 -49.613 1.00 55.18 91 THR B O 1
ATOM 3489 N N . ASP B 1 92 ? -33.774 5.594 -47.757 1.00 51.73 92 ASP B N 1
ATOM 3490 C CA . ASP B 1 92 ? -35.011 5.267 -47.067 1.00 52.84 92 ASP B CA 1
ATOM 3491 C C . ASP B 1 92 ? -36.022 6.406 -47.252 1.00 49.77 92 ASP B C 1
ATOM 3492 O O . ASP B 1 92 ? -35.833 7.291 -48.089 1.00 46.84 92 ASP B O 1
ATOM 3497 N N . ASP B 1 93 ? -37.096 6.428 -46.444 1.00 51.52 93 ASP B N 1
ATOM 3498 C CA . ASP B 1 93 ? -38.149 7.429 -46.599 1.00 50.86 93 ASP B CA 1
ATOM 3499 C C . ASP B 1 93 ? -37.938 8.656 -45.720 1.00 51.73 93 ASP B C 1
ATOM 3500 O O . ASP B 1 93 ? -38.915 9.338 -45.381 1.00 52.37 93 ASP B O 1
ATOM 3505 N N . THR B 1 94 ? -36.682 8.977 -45.378 1.00 52.60 94 THR B N 1
ATOM 3506 C CA . THR B 1 94 ? -36.398 10.074 -44.453 1.00 45.29 94 THR B CA 1
ATOM 3507 C C . THR B 1 94 ? -37.028 11.376 -44.925 1.00 45.52 94 THR B C 1
ATOM 3508 O O . THR B 1 94 ? -37.714 12.054 -44.161 1.00 44.70 94 THR B O 1
ATOM 3512 N N . VAL B 1 95 ? -36.818 11.735 -46.197 1.00 49.26 95 VAL B N 1
ATOM 3513 C CA . VAL B 1 95 ? -37.286 13.024 -46.715 1.00 46.29 95 VAL B CA 1
ATOM 3514 C C . VAL B 1 95 ? -38.825 13.078 -46.789 1.00 49.17 95 VAL B C 1
ATOM 3515 O O . VAL B 1 95 ? -39.434 14.132 -46.544 1.00 46.50 95 VAL B O 1
ATOM 3519 N N . ASP B 1 96 ? -39.474 11.951 -47.095 1.00 49.75 96 ASP B N 1
ATOM 3520 C CA . ASP B 1 96 ? -40.932 11.911 -47.093 1.00 51.14 96 ASP B CA 1
ATOM 3521 C C . ASP B 1 96 ? -41.502 12.201 -45.716 1.00 54.27 96 ASP B C 1
ATOM 3522 O O . ASP B 1 96 ? -42.476 12.956 -45.588 1.00 54.99 96 ASP B O 1
ATOM 3527 N N . ILE B 1 97 ? -40.925 11.597 -44.670 1.00 49.39 97 ILE B N 1
ATOM 3528 C CA . ILE B 1 97 ? -41.451 11.826 -43.328 1.00 49.19 97 ILE B CA 1
ATOM 3529 C C . ILE B 1 97 ? -41.427 13.310 -43.010 1.00 51.10 97 ILE B C 1
ATOM 3530 O O . ILE B 1 97 ? -42.363 13.845 -42.401 1.00 53.47 97 ILE B O 1
ATOM 3535 N N . ILE B 1 98 ? -40.384 14.007 -43.473 1.00 49.98 98 ILE B N 1
ATOM 3536 C CA . ILE B 1 98 ? -40.224 15.428 -43.171 1.00 49.56 98 ILE B CA 1
ATOM 3537 C C . ILE B 1 98 ? -41.256 16.252 -43.937 1.00 52.06 98 ILE B C 1
ATOM 3538 O O . ILE B 1 98 ? -41.980 17.084 -43.365 1.00 51.02 98 ILE B O 1
ATOM 3543 N N . LYS B 1 99 ? -41.316 16.050 -45.252 1.00 52.23 99 LYS B N 1
ATOM 3544 C CA . LYS B 1 99 ? -42.245 16.817 -46.072 1.00 55.36 99 LYS B CA 1
ATOM 3545 C C . LYS B 1 99 ? -43.667 16.600 -45.609 1.00 54.49 99 LYS B C 1
ATOM 3546 O O . LYS B 1 99 ? -44.455 17.546 -45.575 1.00 61.44 99 LYS B O 1
ATOM 3552 N N . CYS B 1 100 ? -43.984 15.378 -45.167 1.00 54.18 100 CYS B N 1
ATOM 3553 C CA . CYS B 1 100 ? -45.333 15.068 -44.705 1.00 59.75 100 CYS B CA 1
ATOM 3554 C C . CYS B 1 100 ? -45.645 15.770 -43.389 1.00 58.93 100 CYS B C 1
ATOM 3555 O O . CYS B 1 100 ? -46.614 16.532 -43.290 1.00 63.87 100 CYS B O 1
ATOM 3558 N N . ASP B 1 101 ? -44.837 15.532 -42.362 1.00 56.91 101 ASP B N 1
ATOM 3559 C CA . ASP B 1 101 ? -45.207 15.938 -41.013 1.00 52.75 101 ASP B CA 1
ATOM 3560 C C . ASP B 1 101 ? -44.630 17.284 -40.593 1.00 53.60 101 ASP B C 1
ATOM 3561 O O . ASP B 1 101 ? -45.057 17.815 -39.556 1.00 52.81 101 ASP B O 1
ATOM 3566 N N . PHE B 1 102 ? -43.646 17.828 -41.326 1.00 49.87 102 PHE B N 1
ATOM 3567 C CA . PHE B 1 102 ? -42.971 19.080 -40.948 1.00 49.54 102 PHE B CA 1
ATOM 3568 C C . PHE B 1 102 ? -42.784 19.939 -42.191 1.00 48.57 102 PHE B C 1
ATOM 3569 O O . PHE B 1 102 ? -41.659 20.129 -42.669 1.00 48.99 102 PHE B O 1
ATOM 3577 N N . PRO B 1 103 ? -43.879 20.506 -42.728 1.00 52.50 103 PRO B N 1
ATOM 3578 C CA . PRO B 1 103 ? -43.798 21.191 -44.033 1.00 51.88 103 PRO B CA 1
ATOM 3579 C C . PRO B 1 103 ? -42.969 22.461 -44.019 1.00 48.85 103 PRO B C 1
ATOM 3580 O O . PRO B 1 103 ? -42.516 22.880 -45.089 1.00 52.62 103 PRO B O 1
ATOM 3584 N N . ASP B 1 104 ? -42.762 23.091 -42.858 1.00 49.38 104 ASP B N 1
ATOM 3585 C CA . ASP B 1 104 ? -41.944 24.298 -42.777 1.00 52.74 104 ASP B CA 1
ATOM 3586 C C . ASP B 1 104 ? -40.437 24.034 -42.675 1.00 50.15 104 ASP B C 1
ATOM 3587 O O . ASP B 1 104 ? -39.667 24.997 -42.687 1.00 49.00 104 ASP B O 1
ATOM 3592 N N . VAL B 1 105 ? -40.000 22.784 -42.550 1.00 47.72 105 VAL B N 1
ATOM 3593 C CA . VAL B 1 105 ? -38.569 22.463 -42.537 1.00 47.35 105 VAL B CA 1
ATOM 3594 C C . VAL B 1 105 ? -38.028 22.548 -43.957 1.00 48.08 105 VAL B C 1
ATOM 3595 O O . VAL B 1 105 ? -38.629 22.013 -44.908 1.00 48.64 105 VAL B O 1
ATOM 3599 N N . GLU B 1 106 ? -36.891 23.217 -44.114 1.00 44.80 106 GLU B N 1
ATOM 3600 C CA . GLU B 1 106 ? -36.278 23.363 -45.425 1.00 48.31 106 GLU B CA 1
ATOM 3601 C C . GLU B 1 106 ? -35.315 22.204 -45.673 1.00 47.85 106 GLU B C 1
ATOM 3602 O O . GLU B 1 106 ? -34.341 22.027 -44.928 1.00 44.52 106 GLU B O 1
ATOM 3608 N N . ILE B 1 107 ? -35.591 21.413 -46.707 1.00 40.92 107 ILE B N 1
ATOM 3609 C CA . ILE B 1 107 ? -34.754 20.278 -47.078 1.00 41.92 107 ILE B CA 1
ATOM 3610 C C . ILE B 1 107 ? -33.805 20.681 -48.198 1.00 46.94 107 ILE B C 1
ATOM 3611 O O . ILE B 1 107 ? -34.235 21.169 -49.251 1.00 46.89 107 ILE B O 1
ATOM 3616 N N . LYS B 1 108 ? -32.518 20.439 -47.986 1.00 41.58 108 LYS B N 1
ATOM 3617 C CA . LYS B 1 108 ? -31.468 20.627 -48.967 1.00 44.44 108 LYS B CA 1
ATOM 3618 C C . LYS B 1 108 ? -30.821 19.267 -49.190 1.00 47.02 108 LYS B C 1
ATOM 3619 O O . LYS B 1 108 ? -30.925 18.373 -48.345 1.00 44.28 108 LYS B O 1
ATOM 3625 N N . TYR B 1 109 ? -30.158 19.095 -50.328 1.00 42.73 109 TYR B N 1
ATOM 3626 C CA . TYR B 1 109 ? -29.496 17.835 -50.640 1.00 44.39 109 TYR B CA 1
ATOM 3627 C C . TYR B 1 109 ? -28.017 18.083 -50.896 1.00 44.72 109 TYR B C 1
ATOM 3628 O O . TYR B 1 109 ? -27.633 19.149 -51.382 1.00 47.94 109 TYR B O 1
ATOM 3637 N N . GLU B 1 110 ? -27.186 17.084 -50.582 1.00 44.06 110 GLU B N 1
ATOM 3638 C CA . GLU B 1 110 ? -25.747 17.203 -50.808 1.00 44.12 110 GLU B CA 1
ATOM 3639 C C . GLU B 1 110 ? -25.110 15.839 -50.704 1.00 45.03 110 GLU B C 1
ATOM 3640 O O . GLU B 1 110 ? -25.347 15.117 -49.727 1.00 41.45 110 GLU B O 1
ATOM 3646 N N . LYS B 1 111 ? -24.289 15.466 -51.665 1.00 41.84 111 LYS B N 1
ATOM 3647 C CA . LYS B 1 111 ? -23.828 14.091 -51.632 1.00 45.46 111 LYS B CA 1
ATOM 3648 C C . LYS B 1 111 ? -22.799 13.988 -50.519 1.00 41.93 111 LYS B C 1
ATOM 3649 O O . LYS B 1 111 ? -22.096 14.959 -50.227 1.00 36.22 111 LYS B O 1
ATOM 3655 N N . TRP B 1 112 ? -22.760 12.842 -49.848 1.00 42.79 112 TRP B N 1
ATOM 3656 C CA . TRP B 1 112 ? -21.780 12.655 -48.788 1.00 43.35 112 TRP B CA 1
ATOM 3657 C C . TRP B 1 112 ? -20.381 12.675 -49.387 1.00 48.82 112 TRP B C 1
ATOM 3658 O O . TRP B 1 112 ? -20.086 11.937 -50.337 1.00 45.62 112 TRP B O 1
ATOM 3669 N N . LYS B 1 113 ? -19.560 13.596 -48.914 1.00 44.73 113 LYS B N 1
ATOM 3670 C CA . LYS B 1 113 ? -18.125 13.473 -49.018 1.00 41.54 113 LYS B CA 1
ATOM 3671 C C . LYS B 1 113 ? -17.681 12.990 -47.655 1.00 47.59 113 LYS B C 1
ATOM 3672 O O . LYS B 1 113 ? -18.319 13.304 -46.640 1.00 55.38 113 LYS B O 1
ATOM 3678 N N . ASN B 1 114 ? -16.628 12.197 -47.609 1.00 46.67 114 ASN B N 1
ATOM 3679 C CA . ASN B 1 114 ? -16.368 11.516 -46.351 1.00 47.70 114 ASN B CA 1
ATOM 3680 C C . ASN B 1 114 ? -15.893 12.528 -45.309 1.00 44.33 114 ASN B C 1
ATOM 3681 O O . ASN B 1 114 ? -14.770 12.441 -44.810 1.00 40.39 114 ASN B O 1
ATOM 3686 N N . ASP B 1 115 ? -16.745 13.506 -44.995 1.00 38.11 115 ASP B N 1
ATOM 3687 C CA . ASP B 1 115 ? -16.297 14.708 -44.300 1.00 40.69 115 ASP B CA 1
ATOM 3688 C C . ASP B 1 115 ? -17.499 15.317 -43.575 1.00 39.70 115 ASP B C 1
ATOM 3689 O O . ASP B 1 115 ? -18.346 15.955 -44.216 1.00 36.19 115 ASP B O 1
ATOM 3694 N N . PHE B 1 116 ? -17.560 15.127 -42.239 1.00 34.32 116 PHE B N 1
ATOM 3695 C CA . PHE B 1 116 ? -18.669 15.696 -41.466 1.00 30.13 116 PHE B CA 1
ATOM 3696 C C . PHE B 1 116 ? -18.644 17.212 -41.505 1.00 30.23 116 PHE B C 1
ATOM 3697 O O . PHE B 1 116 ? -19.701 17.850 -41.555 1.00 33.25 116 PHE B O 1
ATOM 3705 N N . SER B 1 117 ? -17.456 17.813 -41.428 1.00 29.57 117 SER B N 1
ATOM 3706 C CA . SER B 1 117 ? -17.371 19.273 -41.433 1.00 35.69 117 SER B CA 1
ATOM 3707 C C . SER B 1 117 ? -17.912 19.862 -42.731 1.00 37.26 117 SER B C 1
ATOM 3708 O O . SER B 1 117 ? -18.560 20.919 -42.732 1.00 38.11 117 SER B O 1
ATOM 3711 N N . TYR B 1 118 ? -17.611 19.224 -43.855 1.00 37.92 118 TYR B N 1
ATOM 3712 C CA . TYR B 1 118 ? -18.091 19.755 -45.130 1.00 38.72 118 TYR B CA 1
ATOM 3713 C C . TYR B 1 118 ? -19.611 19.818 -45.146 1.00 36.21 118 TYR B C 1
ATOM 3714 O O . TYR B 1 118 ? -20.204 20.841 -45.511 1.00 39.47 118 TYR B O 1
ATOM 3723 N N . ALA B 1 119 ? -20.264 18.742 -44.718 1.00 36.67 119 ALA B N 1
ATOM 3724 C CA . ALA B 1 119 ? -21.725 18.746 -44.669 1.00 33.17 119 ALA B CA 1
ATOM 3725 C C . ALA B 1 119 ? -22.254 19.807 -43.713 1.00 35.20 119 ALA B C 1
ATOM 3726 O O . ALA B 1 119 ? -23.201 20.522 -44.039 1.00 35.17 119 ALA B O 1
ATOM 3728 N N . ARG B 1 120 ? -21.659 19.931 -42.517 1.00 34.14 120 ARG B N 1
ATOM 3729 C CA . ARG B 1 120 ? -22.161 20.918 -41.556 1.00 34.01 120 ARG B CA 1
ATOM 3730 C C . ARG B 1 120 ? -21.962 22.332 -42.083 1.00 36.25 120 ARG B C 1
ATOM 3731 O O . ARG B 1 120 ? -22.861 23.174 -41.987 1.00 32.71 120 ARG B O 1
ATOM 3739 N N . ASN B 1 121 ? -20.758 22.618 -42.602 1.00 36.55 121 ASN B N 1
ATOM 3740 C CA . ASN B 1 121 ? -20.446 23.928 -43.175 1.00 36.92 121 ASN B CA 1
ATOM 3741 C C . ASN B 1 121 ? -21.343 24.255 -44.357 1.00 41.68 121 ASN B C 1
ATOM 3742 O O . ASN B 1 121 ? -21.555 25.431 -44.668 1.00 42.82 121 ASN B O 1
ATOM 3747 N N . LYS B 1 122 ? -21.856 23.239 -45.046 1.00 38.34 122 LYS B N 1
ATOM 3748 C CA . LYS B 1 122 ? -22.798 23.522 -46.115 1.00 40.95 122 LYS B CA 1
ATOM 3749 C C . LYS B 1 122 ? -24.104 24.065 -45.540 1.00 46.17 122 LYS B C 1
ATOM 3750 O O . LYS B 1 122 ? -24.752 24.912 -46.167 1.00 45.75 122 LYS B O 1
ATOM 3756 N N . ILE B 1 123 ? -24.533 23.564 -44.361 1.00 38.74 123 ILE B N 1
ATOM 3757 C CA . ILE B 1 123 ? -25.725 24.130 -43.728 1.00 38.13 123 ILE B CA 1
ATOM 3758 C C . ILE B 1 123 ? -25.461 25.569 -43.327 1.00 42.21 123 ILE B C 1
ATOM 3759 O O . ILE B 1 123 ? -26.349 26.427 -43.432 1.00 44.94 123 ILE B O 1
ATOM 3764 N N . ILE B 1 124 ? -24.248 25.857 -42.842 1.00 40.90 124 ILE B N 1
ATOM 3765 C CA . ILE B 1 124 ? -23.899 27.238 -42.494 1.00 45.12 124 ILE B CA 1
ATOM 3766 C C . ILE B 1 124 ? -24.082 28.153 -43.716 1.00 48.90 124 ILE B C 1
ATOM 3767 O O . ILE B 1 124 ? -24.527 29.304 -43.591 1.00 50.83 124 ILE B O 1
ATOM 3772 N N . GLU B 1 125 ? -23.791 27.637 -44.918 1.00 46.62 125 GLU B N 1
ATOM 3773 C CA . GLU B 1 125 ? -23.988 28.418 -46.146 1.00 54.09 125 GLU B CA 1
ATOM 3774 C C . GLU B 1 125 ? -25.463 28.750 -46.403 1.00 51.08 125 GLU B C 1
ATOM 3775 O O . GLU B 1 125 ? -25.784 29.857 -46.850 1.00 51.49 125 GLU B O 1
ATOM 3781 N N . TYR B 1 126 ? -26.369 27.797 -46.160 1.00 49.34 126 TYR B N 1
ATOM 3782 C CA . TYR B 1 126 ? -27.775 27.988 -46.471 1.00 45.48 126 TYR B CA 1
ATOM 3783 C C . TYR B 1 126 ? -28.530 28.747 -45.394 1.00 50.79 126 TYR B C 1
ATOM 3784 O O . TYR B 1 126 ? -29.622 29.245 -45.666 1.00 49.25 126 TYR B O 1
ATOM 3793 N N . ALA B 1 127 ? -27.979 28.839 -44.186 1.00 47.98 127 ALA B N 1
ATOM 3794 C CA . ALA B 1 127 ? -28.710 29.374 -43.050 1.00 49.33 127 ALA B CA 1
ATOM 3795 C C . ALA B 1 127 ? -28.919 30.875 -43.185 1.00 51.77 127 ALA B C 1
ATOM 3796 O O . ALA B 1 127 ? -28.013 31.614 -43.573 1.00 50.56 127 ALA B O 1
ATOM 3798 N N . THR B 1 128 ? -30.102 31.334 -42.791 1.00 50.29 128 THR B N 1
ATOM 3799 C CA . THR B 1 128 ? -30.445 32.741 -42.909 1.00 51.53 128 THR B CA 1
ATOM 3800 C C . THR B 1 128 ? -30.547 33.449 -41.567 1.00 53.59 128 THR B C 1
ATOM 3801 O O . THR B 1 128 ? -30.815 34.662 -41.530 1.00 49.75 128 THR B O 1
ATOM 3805 N N . SER B 1 129 ? -30.346 32.741 -40.460 1.00 48.54 129 SER B N 1
ATOM 3806 C CA . SER B 1 129 ? -30.499 33.397 -39.183 1.00 45.91 129 SER B CA 1
ATOM 3807 C C . SER B 1 129 ? -29.160 33.974 -38.762 1.00 47.82 129 SER B C 1
ATOM 3808 O O . SER B 1 129 ? -28.136 33.806 -39.437 1.00 48.94 129 SER B O 1
ATOM 3811 N N . GLU B 1 130 ? -29.177 34.665 -37.623 1.00 46.30 130 GLU B N 1
ATOM 3812 C CA . GLU B 1 130 ? -27.968 35.244 -37.059 1.00 47.04 130 GLU B CA 1
ATOM 3813 C C . GLU B 1 130 ? -27.121 34.214 -36.302 1.00 48.28 130 GLU B C 1
ATOM 3814 O O . GLU B 1 130 ? -25.910 34.419 -36.156 1.00 47.14 130 GLU B O 1
ATOM 3820 N N . TRP B 1 131 ? -27.728 33.127 -35.816 1.00 43.19 131 TRP B N 1
ATOM 3821 C CA . TRP B 1 131 ? -27.013 32.065 -35.123 1.00 44.03 131 TRP B CA 1
ATOM 3822 C C . TRP B 1 131 ? -27.477 30.733 -35.679 1.00 43.52 131 TRP B C 1
ATOM 3823 O O . TRP B 1 131 ? -28.539 30.624 -36.313 1.00 43.50 131 TRP B O 1
ATOM 3834 N N . ILE B 1 132 ? -26.662 29.718 -35.437 1.00 39.85 132 ILE B N 1
ATOM 3835 C CA . ILE B 1 132 ? -26.960 28.355 -35.847 1.00 39.24 132 ILE B CA 1
ATOM 3836 C C . ILE B 1 132 ? -26.791 27.446 -34.633 1.00 37.01 132 ILE B C 1
ATOM 3837 O O . ILE B 1 132 ? -25.972 27.700 -33.747 1.00 38.73 132 ILE B O 1
ATOM 3842 N N . TYR B 1 133 ? -27.604 26.404 -34.582 1.00 35.85 133 TYR B N 1
ATOM 3843 C CA . TYR B 1 133 ? -27.532 25.384 -33.549 1.00 36.37 133 TYR B CA 1
ATOM 3844 C C . TYR B 1 133 ? -27.717 24.049 -34.260 1.00 36.32 133 TYR B C 1
ATOM 3845 O O . TYR B 1 133 ? -28.680 23.866 -35.012 1.00 32.20 133 TYR B O 1
ATOM 3854 N N . PHE B 1 134 ? -26.781 23.134 -34.051 1.00 30.16 134 PHE B N 1
ATOM 3855 C CA . PHE B 1 134 ? -26.826 21.842 -34.707 1.00 27.90 134 PHE B CA 1
ATOM 3856 C C . PHE B 1 134 ? -27.345 20.780 -33.754 1.00 30.66 134 PHE B C 1
ATOM 3857 O O . PHE B 1 134 ? -27.008 20.778 -32.564 1.00 28.58 134 PHE B O 1
ATOM 3865 N N . ILE B 1 135 ? -28.170 19.878 -34.282 1.00 31.72 135 ILE B N 1
ATOM 3866 C CA . ILE B 1 135 ? -28.660 18.740 -33.515 1.00 32.33 135 ILE B CA 1
ATOM 3867 C C . ILE B 1 135 ? -28.658 17.591 -34.507 1.00 32.41 135 ILE B C 1
ATOM 3868 O O . ILE B 1 135 ? -28.829 17.797 -35.711 1.00 29.54 135 ILE B O 1
ATOM 3873 N N . ASP B 1 136 ? -28.377 16.387 -34.015 1.00 31.43 136 ASP B N 1
ATOM 3874 C CA . ASP B 1 136 ? -28.366 15.215 -34.870 1.00 29.31 136 ASP B CA 1
ATOM 3875 C C . ASP B 1 136 ? -29.660 14.459 -34.715 1.00 31.39 136 ASP B C 1
ATOM 3876 O O . ASP B 1 136 ? -30.457 14.683 -33.786 1.00 34.23 136 ASP B O 1
ATOM 3881 N N . ALA B 1 137 ? -29.846 13.530 -35.644 1.00 31.77 137 ALA B N 1
ATOM 3882 C CA . ALA B 1 137 ? -31.115 12.830 -35.755 1.00 34.02 137 ALA B CA 1
ATOM 3883 C C . ALA B 1 137 ? -31.383 11.968 -34.538 1.00 36.29 137 ALA B C 1
ATOM 3884 O O . ALA B 1 137 ? -32.551 11.767 -34.174 1.00 34.64 137 ALA B O 1
ATOM 3886 N N . ASP B 1 138 ? -30.327 11.432 -33.912 1.00 35.64 138 ASP B N 1
ATOM 3887 C CA . ASP B 1 138 ? -30.491 10.585 -32.731 1.00 35.74 138 ASP B CA 1
ATOM 3888 C C . ASP B 1 138 ? -30.446 11.375 -31.428 1.00 35.88 138 ASP B C 1
ATOM 3889 O O . ASP B 1 138 ? -30.277 10.775 -30.351 1.00 39.22 138 ASP B O 1
ATOM 3894 N N . ASN B 1 139 ? -30.583 12.696 -31.493 1.00 30.88 139 ASN B N 1
ATOM 3895 C CA . ASN B 1 139 ? -30.725 13.545 -30.316 1.00 30.23 139 ASN B CA 1
ATOM 3896 C C . ASN B 1 139 ? -32.193 13.877 -30.053 1.00 34.79 139 ASN B C 1
ATOM 3897 O O . ASN B 1 139 ? -33.043 13.826 -30.954 1.00 35.03 139 ASN B O 1
ATOM 3902 N N . LEU B 1 140 ? -32.482 14.252 -28.801 1.00 34.84 140 LEU B N 1
ATOM 3903 C CA . LEU B 1 140 ? -33.762 14.847 -28.426 1.00 34.99 140 LEU B CA 1
ATOM 3904 C C . LEU B 1 140 ? -33.480 16.154 -27.702 1.00 34.46 140 LEU B C 1
ATOM 3905 O O . LEU B 1 140 ? -32.754 16.178 -26.694 1.00 34.01 140 LEU B O 1
ATOM 3910 N N . TYR B 1 141 ? -34.054 17.235 -28.206 1.00 33.64 141 TYR B N 1
ATOM 3911 C CA . TYR B 1 141 ? -33.950 18.524 -27.526 1.00 35.63 141 TYR B CA 1
ATOM 3912 C C . TYR B 1 141 ? -34.911 18.529 -26.327 1.00 34.14 141 TYR B C 1
ATOM 3913 O O . TYR B 1 141 ? -36.091 18.240 -26.502 1.00 34.97 141 TYR B O 1
ATOM 3922 N N . SER B 1 142 ? -34.427 18.842 -25.118 1.00 34.99 142 SER B N 1
ATOM 3923 C CA . SER B 1 142 ? -35.263 18.716 -23.910 1.00 37.37 142 SER B CA 1
ATOM 3924 C C . SER B 1 142 ? -36.467 19.683 -23.927 1.00 42.68 142 SER B C 1
ATOM 3925 O O . SER B 1 142 ? -36.299 20.864 -24.258 1.00 38.81 142 SER B O 1
ATOM 3928 N N . LYS B 1 143 ? -37.686 19.200 -23.536 1.00 43.87 143 LYS B N 1
ATOM 3929 C CA . LYS B 1 143 ? -38.808 20.143 -23.322 1.00 42.96 143 LYS B CA 1
ATOM 3930 C C . LYS B 1 143 ? -38.402 21.291 -22.410 1.00 43.25 143 LYS B C 1
ATOM 3931 O O . LYS B 1 143 ? -38.863 22.413 -22.587 1.00 46.29 143 LYS B O 1
ATOM 3937 N N . GLU B 1 144 ? -37.594 21.027 -21.397 1.00 42.30 144 GLU B N 1
ATOM 3938 C CA . GLU B 1 144 ? -37.228 22.072 -20.442 1.00 45.07 144 GLU B CA 1
ATOM 3939 C C . GLU B 1 144 ? -36.441 23.251 -21.047 1.00 48.63 144 GLU B C 1
ATOM 3940 O O . GLU B 1 144 ? -36.220 24.242 -20.333 1.00 47.17 144 GLU B O 1
ATOM 3946 N N . ASN B 1 145 ? -35.981 23.154 -22.317 1.00 44.14 145 ASN B N 1
ATOM 3947 C CA . ASN B 1 145 ? -35.207 24.183 -23.017 1.00 43.89 145 ASN B CA 1
ATOM 3948 C C . ASN B 1 145 ? -36.071 25.286 -23.632 1.00 46.28 145 ASN B C 1
ATOM 3949 O O . ASN B 1 145 ? -35.521 26.248 -24.180 1.00 42.45 145 ASN B O 1
ATOM 3954 N N . LYS B 1 146 ? -37.385 25.108 -23.665 1.00 49.54 146 LYS B N 1
ATOM 3955 C CA . LYS B 1 146 ? -38.280 26.009 -24.388 1.00 53.62 146 LYS B CA 1
ATOM 3956 C C . LYS B 1 146 ? -37.979 27.473 -24.063 1.00 52.74 146 LYS B C 1
ATOM 3957 O O . LYS B 1 146 ? -37.864 27.859 -22.887 1.00 49.68 146 LYS B O 1
ATOM 3963 N N . GLY B 1 147 ? -37.788 28.272 -25.125 1.00 49.62 147 GLY B N 1
ATOM 3964 C CA . GLY B 1 147 ? -37.545 29.700 -25.015 1.00 45.63 147 GLY B CA 1
ATOM 3965 C C . GLY B 1 147 ? -36.128 30.112 -24.656 1.00 51.42 147 GLY B C 1
ATOM 3966 O O . GLY B 1 147 ? -35.783 31.289 -24.819 1.00 52.27 147 GLY B O 1
ATOM 3967 N N . LYS B 1 148 ? -35.282 29.191 -24.185 1.00 47.06 148 LYS B N 1
ATOM 3968 C CA . LYS B 1 148 ? -34.005 29.611 -23.621 1.00 46.72 148 LYS B CA 1
ATOM 3969 C C . LYS B 1 148 ? -32.923 29.873 -24.665 1.00 44.54 148 LYS B C 1
ATOM 3970 O O . LYS B 1 148 ? -32.015 30.667 -24.403 1.00 47.64 148 LYS B O 1
ATOM 3976 N N . ILE B 1 149 ? -32.967 29.217 -25.829 1.00 43.45 149 ILE B N 1
ATOM 3977 C CA . ILE B 1 149 ? -31.792 29.274 -26.697 1.00 42.82 149 ILE B CA 1
ATOM 3978 C C . ILE B 1 149 ? -31.661 30.645 -27.343 1.00 44.73 149 ILE B C 1
ATOM 3979 O O . ILE B 1 149 ? -30.552 31.078 -27.681 1.00 45.66 149 ILE B O 1
ATOM 3984 N N . ALA B 1 150 ? -32.760 31.373 -27.481 1.00 45.21 150 ALA B N 1
ATOM 3985 C CA . ALA B 1 150 ? -32.643 32.749 -27.938 1.00 46.93 150 ALA B CA 1
ATOM 3986 C C . ALA B 1 150 ? -32.148 33.669 -26.823 1.00 44.05 150 ALA B C 1
ATOM 3987 O O . ALA B 1 150 ? -31.492 34.675 -27.099 1.00 46.51 150 ALA B O 1
ATOM 3989 N N . LYS B 1 151 ? -32.412 33.334 -25.562 1.00 45.97 151 LYS B N 1
ATOM 3990 C CA . LYS B 1 151 ? -31.890 34.176 -24.491 1.00 47.88 151 LYS B CA 1
ATOM 3991 C C . LYS B 1 151 ? -30.385 34.031 -24.393 1.00 47.85 151 LYS B C 1
ATOM 3992 O O . LYS B 1 151 ? -29.668 35.017 -24.170 1.00 50.01 151 LYS B O 1
ATOM 3998 N N . VAL B 1 152 ? -29.896 32.803 -24.559 1.00 45.61 152 VAL B N 1
ATOM 3999 C CA . VAL B 1 152 ? -28.455 32.572 -24.614 1.00 46.60 152 VAL B CA 1
ATOM 4000 C C . VAL B 1 152 ? -27.823 33.488 -25.651 1.00 41.07 152 VAL B C 1
ATOM 4001 O O . VAL B 1 152 ? -26.889 34.241 -25.359 1.00 45.81 152 VAL B O 1
ATOM 4005 N N . ALA B 1 153 ? -28.340 33.437 -26.877 1.00 44.85 153 ALA B N 1
ATOM 4006 C CA . ALA B 1 153 ? -27.829 34.278 -27.959 1.00 47.70 153 ALA B CA 1
ATOM 4007 C C . ALA B 1 153 ? -27.899 35.760 -27.598 1.00 49.43 153 ALA B C 1
ATOM 4008 O O . ALA B 1 153 ? -26.942 36.512 -27.842 1.00 48.78 153 ALA B O 1
ATOM 4010 N N . ARG B 1 154 ? -28.991 36.177 -26.937 1.00 51.02 154 ARG B N 1
ATOM 4011 C CA . ARG B 1 154 ? -29.174 37.583 -26.592 1.00 50.04 154 ARG B CA 1
ATOM 4012 C C . ARG B 1 154 ? -28.076 38.084 -25.653 1.00 50.87 154 ARG B C 1
ATOM 4013 O O . ARG B 1 154 ? -27.481 39.138 -25.907 1.00 52.30 154 ARG B O 1
ATOM 4021 N N . VAL B 1 155 ? -27.807 37.362 -24.546 1.00 53.74 155 VAL B N 1
ATOM 4022 C CA . VAL B 1 155 ? -26.735 37.784 -23.630 1.00 49.86 155 VAL B CA 1
ATOM 4023 C C . VAL B 1 155 ? -25.378 37.743 -24.304 1.00 52.63 155 VAL B C 1
ATOM 4024 O O . VAL B 1 155 ? -24.499 38.570 -24.008 1.00 51.01 155 VAL B O 1
ATOM 4028 N N . LEU B 1 156 ? -25.154 36.784 -25.195 1.00 52.55 156 LEU B N 1
ATOM 4029 C CA . LEU B 1 156 ? -23.828 36.708 -25.782 1.00 49.69 156 LEU B CA 1
ATOM 4030 C C . LEU B 1 156 ? -23.605 37.848 -26.772 1.00 50.01 156 LEU B C 1
ATOM 4031 O O . LEU B 1 156 ? -22.505 38.410 -26.836 1.00 51.73 156 LEU B O 1
ATOM 4036 N N . GLU B 1 157 ? -24.626 38.213 -27.555 1.00 52.99 157 GLU B N 1
ATOM 4037 C CA . GLU B 1 157 ? -24.461 39.389 -28.410 1.00 57.10 157 GLU B CA 1
ATOM 4038 C C . GLU B 1 157 ? -24.271 40.641 -27.561 1.00 54.05 157 GLU B C 1
ATOM 4039 O O . GLU B 1 157 ? -23.329 41.416 -27.771 1.00 54.02 157 GLU B O 1
ATOM 4045 N N . PHE B 1 158 ? -25.137 40.824 -26.569 1.00 51.55 158 PHE B N 1
ATOM 4046 C CA . PHE B 1 158 ? -25.075 41.995 -25.714 1.00 51.18 158 PHE B CA 1
ATOM 4047 C C . PHE B 1 158 ? -23.651 42.287 -25.269 1.00 53.53 158 PHE B C 1
ATOM 4048 O O . PHE B 1 158 ? -23.116 43.365 -25.532 1.00 58.12 158 PHE B O 1
ATOM 4056 N N . PHE B 1 159 ? -23.013 41.324 -24.618 1.00 52.56 159 PHE B N 1
ATOM 4057 C CA . PHE B 1 159 ? -21.669 41.504 -24.083 1.00 57.18 159 PHE B CA 1
ATOM 4058 C C . PHE B 1 159 ? -20.587 41.259 -25.133 1.00 55.26 159 PHE B C 1
ATOM 4059 O O . PHE B 1 159 ? -19.395 41.241 -24.790 1.00 51.44 159 PHE B O 1
ATOM 4067 N N . SER B 1 160 ? -20.998 41.103 -26.395 1.00 54.67 160 SER B N 1
ATOM 4068 C CA . SER B 1 160 ? -20.117 40.861 -27.533 1.00 53.56 160 SER B CA 1
ATOM 4069 C C . SER B 1 160 ? -19.059 39.808 -27.216 1.00 54.92 160 SER B C 1
ATOM 4070 O O . SER B 1 160 ? -17.853 40.040 -27.338 1.00 57.19 160 SER B O 1
ATOM 4073 N N . ILE B 1 161 ? -19.529 38.628 -26.828 1.00 53.21 161 ILE B N 1
ATOM 4074 C CA . ILE B 1 161 ? -18.650 37.526 -26.462 1.00 51.44 161 ILE B CA 1
ATOM 4075 C C . ILE B 1 161 ? -18.415 36.626 -27.673 1.00 51.29 161 ILE B C 1
ATOM 4076 O O . ILE B 1 161 ? -19.361 36.122 -28.291 1.00 50.26 161 ILE B O 1
ATOM 4081 N N . ASP B 1 162 ? -17.151 36.413 -28.009 1.00 53.10 162 ASP B N 1
ATOM 4082 C CA . ASP B 1 162 ? -16.777 35.454 -29.041 1.00 55.57 162 ASP B CA 1
ATOM 4083 C C . ASP B 1 162 ? -16.597 34.080 -28.400 1.00 53.81 162 ASP B C 1
ATOM 4084 O O . ASP B 1 162 ? -15.778 33.920 -27.481 1.00 50.32 162 ASP B O 1
ATOM 4089 N N . CYS B 1 163 ? -17.351 33.092 -28.884 1.00 48.21 163 CYS B N 1
ATOM 4090 C CA . CYS B 1 163 ? -17.394 31.788 -28.228 1.00 43.38 163 CYS B CA 1
ATOM 4091 C C . CYS B 1 163 ? -18.123 30.815 -29.139 1.00 44.82 163 CYS B C 1
ATOM 4092 O O . CYS B 1 163 ? -18.695 31.197 -30.169 1.00 40.41 163 CYS B O 1
ATOM 4095 N N . VAL B 1 164 ? -18.093 29.546 -28.757 1.00 37.75 164 VAL B N 1
ATOM 4096 C CA . VAL B 1 164 ? -19.138 28.628 -29.184 1.00 39.53 164 VAL B CA 1
ATOM 4097 C C . VAL B 1 164 ? -19.921 28.223 -27.940 1.00 39.16 164 VAL B C 1
ATOM 4098 O O . VAL B 1 164 ? -19.522 28.522 -26.810 1.00 34.66 164 VAL B O 1
ATOM 4102 N N . VAL B 1 165 ? -21.066 27.568 -28.153 1.00 32.94 165 VAL B N 1
ATOM 4103 C CA . VAL B 1 165 ? -22.012 27.311 -27.078 1.00 37.10 165 VAL B CA 1
ATOM 4104 C C . VAL B 1 165 ? -22.217 25.807 -26.995 1.00 36.22 165 VAL B C 1
ATOM 4105 O O . VAL B 1 165 ? -22.413 25.148 -28.024 1.00 36.10 165 VAL B O 1
ATOM 4109 N N . SER B 1 166 ? -22.148 25.270 -25.779 1.00 36.03 166 SER B N 1
ATOM 4110 C CA . SER B 1 166 ? -22.289 23.833 -25.526 1.00 34.30 166 SER B CA 1
ATOM 4111 C C . SER B 1 166 ? -23.510 23.603 -24.658 1.00 30.83 166 SER B C 1
ATOM 4112 O O . SER B 1 166 ? -23.444 23.869 -23.447 1.00 34.54 166 SER B O 1
ATOM 4115 N N . PRO B 1 167 ? -24.611 23.069 -25.169 1.00 31.54 167 PRO B N 1
ATOM 4116 C CA . PRO B 1 167 ? -25.585 22.458 -24.262 1.00 33.37 167 PRO B CA 1
ATOM 4117 C C . PRO B 1 167 ? -24.937 21.237 -23.645 1.00 35.61 167 PRO B C 1
ATOM 4118 O O . PRO B 1 167 ? -23.938 20.699 -24.151 1.00 31.93 167 PRO B O 1
ATOM 4122 N N . TYR B 1 168 ? -25.463 20.868 -22.484 1.00 29.97 168 TYR B N 1
ATOM 4123 C CA . TYR B 1 168 ? -25.150 19.578 -21.897 1.00 32.82 168 TYR B CA 1
ATOM 4124 C C . TYR B 1 168 ? -25.718 18.498 -22.801 1.00 31.32 168 TYR B C 1
ATOM 4125 O O . TYR B 1 168 ? -26.878 18.575 -23.189 1.00 31.61 168 TYR B O 1
ATOM 4134 N N . ILE B 1 169 ? -24.942 17.471 -23.123 1.00 29.23 169 ILE B N 1
ATOM 4135 C CA . ILE B 1 169 ? -25.487 16.344 -23.880 1.00 32.37 169 ILE B CA 1
ATOM 4136 C C . ILE B 1 169 ? -25.409 15.103 -23.011 1.00 40.31 169 ILE B C 1
ATOM 4137 O O . ILE B 1 169 ? -24.327 14.737 -22.530 1.00 39.74 169 ILE B O 1
ATOM 4142 N N . GLU B 1 170 ? -26.557 14.461 -22.797 1.00 38.95 170 GLU B N 1
ATOM 4143 C CA . GLU B 1 170 ? -26.636 13.323 -21.897 1.00 42.34 170 GLU B CA 1
ATOM 4144 C C . GLU B 1 170 ? -26.719 12.048 -22.715 1.00 40.51 170 GLU B C 1
ATOM 4145 O O . GLU B 1 170 ? -27.760 11.749 -23.325 1.00 42.13 170 GLU B O 1
ATOM 4151 N N . GLU B 1 171 ? -25.616 11.306 -22.721 1.00 41.13 171 GLU B N 1
ATOM 4152 C CA . GLU B 1 171 ? -25.596 9.965 -23.274 1.00 49.06 171 GLU B CA 1
ATOM 4153 C C . GLU B 1 171 ? -26.654 9.118 -22.579 1.00 53.67 171 GLU B C 1
ATOM 4154 O O . GLU B 1 171 ? -27.111 9.433 -21.468 1.00 50.57 171 GLU B O 1
ATOM 4160 N N . TYR B 1 172 ? -27.054 8.027 -23.235 1.00 52.14 172 TYR B N 1
ATOM 4161 C CA . TYR B 1 172 ? -28.124 7.251 -22.627 1.00 61.22 172 TYR B CA 1
ATOM 4162 C C . TYR B 1 172 ? -27.591 6.560 -21.374 1.00 64.70 172 TYR B C 1
ATOM 4163 O O . TYR B 1 172 ? -28.352 6.291 -20.436 1.00 65.83 172 TYR B O 1
ATOM 4172 N N . THR B 1 173 ? -26.281 6.265 -21.354 1.00 64.03 173 THR B N 1
ATOM 4173 C CA . THR B 1 173 ? -25.581 5.728 -20.193 1.00 65.47 173 THR B CA 1
ATOM 4174 C C . THR B 1 173 ? -25.352 6.761 -19.113 1.00 63.40 173 THR B C 1
ATOM 4175 O O . THR B 1 173 ? -24.740 6.430 -18.096 1.00 67.65 173 THR B O 1
ATOM 4179 N N . GLY B 1 174 ? -25.810 7.996 -19.307 1.00 61.23 174 GLY B N 1
ATOM 4180 C CA . GLY B 1 174 ? -25.764 9.010 -18.275 1.00 56.67 174 GLY B CA 1
ATOM 4181 C C . GLY B 1 174 ? -24.535 9.891 -18.304 1.00 54.47 174 GLY B C 1
ATOM 4182 O O . GLY B 1 174 ? -24.555 10.964 -17.703 1.00 56.84 174 GLY B O 1
ATOM 4183 N N . HIS B 1 175 ? -23.466 9.474 -18.985 1.00 58.35 175 HIS B N 1
ATOM 4184 C CA . HIS B 1 175 ? -22.308 10.347 -19.166 1.00 57.37 175 HIS B CA 1
ATOM 4185 C C . HIS B 1 175 ? -22.738 11.711 -19.715 1.00 57.19 175 HIS B C 1
ATOM 4186 O O . HIS B 1 175 ? -23.247 11.783 -20.838 1.00 53.17 175 HIS B O 1
ATOM 4193 N N . LEU B 1 176 ? -22.596 12.780 -18.918 1.00 53.42 176 LEU B N 1
ATOM 4194 C CA . LEU B 1 176 ? -22.851 14.144 -19.373 1.00 51.46 176 LEU B CA 1
ATOM 4195 C C . LEU B 1 176 ? -21.626 14.724 -20.066 1.00 51.86 176 LEU B C 1
ATOM 4196 O O . LEU B 1 176 ? -20.542 14.805 -19.470 1.00 46.45 176 LEU B O 1
ATOM 4201 N N . TYR B 1 177 ? -21.823 15.191 -21.294 1.00 41.18 177 TYR B N 1
ATOM 4202 C CA . TYR B 1 177 ? -20.822 15.938 -22.040 1.00 43.70 177 TYR B CA 1
ATOM 4203 C C . TYR B 1 177 ? -21.136 17.423 -21.936 1.00 38.42 177 TYR B C 1
ATOM 4204 O O . TYR B 1 177 ? -22.269 17.843 -22.180 1.00 36.67 177 TYR B O 1
ATOM 4213 N N . SER B 1 178 ? -20.132 18.219 -21.680 1.00 36.40 178 SER B N 1
ATOM 4214 C CA . SER B 1 178 ? -20.334 19.648 -21.684 1.00 37.33 178 SER B CA 1
ATOM 4215 C C . SER B 1 178 ? -19.398 20.372 -22.640 1.00 36.54 178 SER B C 1
ATOM 4216 O O . SER B 1 178 ? -19.518 21.589 -22.767 1.00 36.88 178 SER B O 1
ATOM 4219 N N . ASP B 1 179 ? -18.479 19.670 -23.324 1.00 36.22 179 ASP B N 1
ATOM 4220 C CA . ASP B 1 179 ? -17.725 20.256 -24.445 1.00 35.60 179 ASP B CA 1
ATOM 4221 C C . ASP B 1 179 ? -18.371 19.723 -25.723 1.00 36.25 179 ASP B C 1
ATOM 4222 O O . ASP B 1 179 ? -17.995 18.680 -26.243 1.00 33.12 179 ASP B O 1
ATOM 4227 N N . THR B 1 180 ? -19.389 20.422 -26.208 1.00 32.92 180 THR B N 1
ATOM 4228 C CA . THR B 1 180 ? -20.182 19.898 -27.297 1.00 34.39 180 THR B CA 1
ATOM 4229 C C . THR B 1 180 ? -20.265 20.844 -28.488 1.00 33.30 180 THR B C 1
ATOM 4230 O O . THR B 1 180 ? -20.425 20.364 -29.598 1.00 32.81 180 THR B O 1
ATOM 4234 N N . ARG B 1 181 ? -20.188 22.159 -28.275 1.00 33.60 181 ARG B N 1
ATOM 4235 C CA . ARG B 1 181 ? -19.907 23.136 -29.332 1.00 33.54 181 ARG B CA 1
ATOM 4236 C C . ARG B 1 181 ? -20.896 23.015 -30.499 1.00 34.49 181 ARG B C 1
ATOM 4237 O O . ARG B 1 181 ? -20.509 22.822 -31.646 1.00 33.41 181 ARG B O 1
ATOM 4245 N N . ARG B 1 182 ? -22.193 23.107 -30.185 1.00 33.27 182 ARG B N 1
ATOM 4246 C CA . ARG B 1 182 ? -23.286 22.923 -31.152 1.00 36.71 182 ARG B CA 1
ATOM 4247 C C . ARG B 1 182 ? -23.845 24.229 -31.700 1.00 31.85 182 ARG B C 1
ATOM 4248 O O . ARG B 1 182 ? -24.557 24.200 -32.696 1.00 34.28 182 ARG B O 1
ATOM 4256 N N . MET B 1 183 ? -23.572 25.357 -31.046 1.00 32.71 183 MET B N 1
ATOM 4257 C CA . MET B 1 183 ? -24.195 26.644 -31.329 1.00 35.80 183 MET B CA 1
ATOM 4258 C C . MET B 1 183 ? -23.143 27.731 -31.390 1.00 33.84 183 MET B C 1
ATOM 4259 O O . MET B 1 183 ? -22.238 27.769 -30.556 1.00 35.17 183 MET B O 1
ATOM 4264 N N . PHE B 1 184 ? -23.292 28.634 -32.355 1.00 36.09 184 PHE B N 1
ATOM 4265 C CA . PHE B 1 184 ? -22.389 29.768 -32.475 1.00 39.11 184 PHE B CA 1
ATOM 4266 C C . PHE B 1 184 ? -22.985 30.788 -33.441 1.00 44.44 184 PHE B C 1
ATOM 4267 O O . PHE B 1 184 ? -23.889 30.482 -34.226 1.00 39.12 184 PHE B O 1
ATOM 4275 N N . ARG B 1 185 ? -22.450 32.005 -33.368 1.00 44.69 185 ARG B N 1
ATOM 4276 C CA . ARG B 1 185 ? -22.944 33.125 -34.158 1.00 48.85 185 ARG B CA 1
ATOM 4277 C C . ARG B 1 185 ? -22.515 32.995 -35.610 1.00 48.43 185 ARG B C 1
ATOM 4278 O O . ARG B 1 185 ? -21.354 32.697 -35.908 1.00 48.21 185 ARG B O 1
ATOM 4286 N N . LEU B 1 186 ? -23.456 33.245 -36.516 1.00 46.81 186 LEU B N 1
ATOM 4287 C CA . LEU B 1 186 ? -23.190 33.165 -37.952 1.00 51.04 186 LEU B CA 1
ATOM 4288 C C . LEU B 1 186 ? -22.635 34.507 -38.459 1.00 53.03 186 LEU B C 1
ATOM 4289 O O . LEU B 1 186 ? -23.241 35.216 -39.267 1.00 55.25 186 LEU B O 1
ATOM 4294 N N . ASN B 1 187 ? -21.439 34.852 -37.984 1.00 51.05 187 ASN B N 1
ATOM 4295 C CA . ASN B 1 187 ? -20.804 36.104 -38.387 1.00 53.01 187 ASN B CA 1
ATOM 4296 C C . ASN B 1 187 ? -19.485 35.884 -39.126 1.00 55.61 187 ASN B C 1
ATOM 4297 O O . ASN B 1 187 ? -18.560 36.690 -39.018 1.00 59.35 187 ASN B O 1
ATOM 4302 N N . GLY B 1 188 ? -19.375 34.797 -39.879 1.00 52.11 188 GLY B N 1
ATOM 4303 C CA . GLY B 1 188 ? -18.181 34.526 -40.650 1.00 54.67 188 GLY B CA 1
ATOM 4304 C C . GLY B 1 188 ? -16.965 34.108 -39.858 1.00 59.61 188 GLY B C 1
ATOM 4305 O O . GLY B 1 188 ? -15.941 33.752 -40.463 1.00 66.47 188 GLY B O 1
ATOM 4306 N N . LYS B 1 189 ? -17.036 34.110 -38.536 1.00 56.12 189 LYS B N 1
ATOM 4307 C CA . LYS B 1 189 ? -15.839 33.875 -37.751 1.00 59.42 189 LYS B CA 1
ATOM 4308 C C . LYS B 1 189 ? -15.505 32.394 -37.574 1.00 55.21 189 LYS B C 1
ATOM 4309 O O . LYS B 1 189 ? -14.320 32.046 -37.541 1.00 51.18 189 LYS B O 1
ATOM 4315 N N . VAL B 1 190 ? -16.492 31.499 -37.435 1.00 51.84 190 VAL B N 1
ATOM 4316 C CA . VAL B 1 190 ? -16.140 30.108 -37.189 1.00 50.66 190 VAL B CA 1
ATOM 4317 C C . VAL B 1 190 ? -16.842 29.162 -38.150 1.00 46.70 190 VAL B C 1
ATOM 4318 O O . VAL B 1 190 ? -17.879 29.459 -38.730 1.00 44.65 190 VAL B O 1
ATOM 4322 N N . LYS B 1 191 ? -16.279 27.969 -38.230 1.00 45.67 191 LYS B N 1
ATOM 4323 C CA . LYS B 1 191 ? -16.539 27.007 -39.272 1.00 45.91 191 LYS B CA 1
ATOM 4324 C C . LYS B 1 191 ? -16.093 25.679 -38.694 1.00 42.19 191 LYS B C 1
ATOM 4325 O O . LYS B 1 191 ? -15.124 25.647 -37.936 1.00 43.73 191 LYS B O 1
ATOM 4331 N N . PHE B 1 192 ? -16.786 24.601 -39.038 1.00 37.20 192 PHE B N 1
ATOM 4332 C CA . PHE B 1 192 ? -16.337 23.285 -38.613 1.00 39.56 192 PHE B CA 1
ATOM 4333 C C . PHE B 1 192 ? -15.066 22.873 -39.335 1.00 43.69 192 PHE B C 1
ATOM 4334 O O . PHE B 1 192 ? -14.940 23.064 -40.543 1.00 36.89 192 PHE B O 1
ATOM 4342 N N . HIS B 1 193 ? -14.153 22.248 -38.580 1.00 45.50 193 HIS B N 1
ATOM 4343 C CA . HIS B 1 193 ? -12.907 21.670 -39.064 1.00 42.47 193 HIS B CA 1
ATOM 4344 C C . HIS B 1 193 ? -12.851 20.203 -38.658 1.00 40.87 193 HIS B C 1
ATOM 4345 O O . HIS B 1 193 ? -13.137 19.856 -37.498 1.00 37.73 193 HIS B O 1
ATOM 4352 N N . GLY B 1 194 ? -12.477 19.344 -39.598 1.00 32.51 194 GLY B N 1
ATOM 4353 C CA . GLY B 1 194 ? -12.250 17.933 -39.327 1.00 34.04 194 GLY B CA 1
ATOM 4354 C C . GLY B 1 194 ? -13.187 17.013 -40.096 1.00 37.02 194 GLY B C 1
ATOM 4355 O O . GLY B 1 194 ? -14.360 17.347 -40.276 1.00 36.49 194 GLY B O 1
ATOM 4356 N N . LYS B 1 195 ? -12.699 15.847 -40.543 1.00 37.15 195 LYS B N 1
ATOM 4357 C CA . LYS B 1 195 ? -13.567 14.895 -41.239 1.00 35.70 195 LYS B CA 1
ATOM 4358 C C . LYS B 1 195 ? -14.499 14.174 -40.276 1.00 38.90 195 LYS B C 1
ATOM 4359 O O . LYS B 1 195 ? -15.583 13.707 -40.672 1.00 34.06 195 LYS B O 1
ATOM 4365 N N . VAL B 1 196 ? -14.059 14.004 -39.031 1.00 31.70 196 VAL B N 1
ATOM 4366 C CA . VAL B 1 196 ? -14.855 13.353 -37.999 1.00 33.50 196 VAL B CA 1
ATOM 4367 C C . VAL B 1 196 ? -14.371 13.946 -36.678 1.00 32.66 196 VAL B C 1
ATOM 4368 O O . VAL B 1 196 ? -13.331 14.622 -36.632 1.00 31.36 196 VAL B O 1
ATOM 4372 N N . HIS B 1 197 ? -15.150 13.759 -35.606 1.00 30.78 197 HIS B N 1
ATOM 4373 C CA . HIS B 1 197 ? -14.848 14.451 -34.342 1.00 32.07 197 HIS B CA 1
ATOM 4374 C C . HIS B 1 197 ? -14.654 15.940 -34.600 1.00 32.84 197 HIS B C 1
ATOM 4375 O O . HIS B 1 197 ? -13.806 16.604 -33.994 1.00 29.17 197 HIS B O 1
ATOM 4382 N N . GLU B 1 198 ? -15.448 16.445 -35.543 1.00 30.14 198 GLU B N 1
ATOM 4383 C CA . GLU B 1 198 ? -15.378 17.820 -36.010 1.00 33.54 198 GLU B CA 1
ATOM 4384 C C . GLU B 1 198 ? -15.778 18.811 -34.930 1.00 31.63 198 GLU B C 1
ATOM 4385 O O . GLU B 1 198 ? -16.581 18.516 -34.055 1.00 32.48 198 GLU B O 1
ATOM 4391 N N . GLU B 1 199 ? -15.251 20.019 -35.032 1.00 32.42 199 GLU B N 1
ATOM 4392 C CA . GLU B 1 199 ? -15.642 21.052 -34.094 1.00 36.34 199 GLU B CA 1
ATOM 4393 C C . GLU B 1 199 ? -15.504 22.402 -34.775 1.00 40.98 199 GLU B C 1
ATOM 4394 O O . GLU B 1 199 ? -14.733 22.542 -35.740 1.00 38.94 199 GLU B O 1
ATOM 4400 N N . PRO B 1 200 ? -16.253 23.403 -34.323 1.00 37.89 200 PRO B N 1
ATOM 4401 C CA . PRO B 1 200 ? -16.188 24.721 -34.971 1.00 42.54 200 PRO B CA 1
ATOM 4402 C C . PRO B 1 200 ? -14.976 25.496 -34.471 1.00 45.08 200 PRO B C 1
ATOM 4403 O O . PRO B 1 200 ? -14.716 25.556 -33.270 1.00 48.47 200 PRO B O 1
ATOM 4407 N N . MET B 1 201 ? -14.192 26.035 -35.400 1.00 48.75 201 MET B N 1
ATOM 4408 C CA . MET B 1 201 ? -12.905 26.647 -35.082 1.00 50.43 201 MET B CA 1
ATOM 4409 C C . MET B 1 201 ? -12.902 28.058 -35.632 1.00 53.79 201 MET B C 1
ATOM 4410 O O . MET B 1 201 ? -13.583 28.349 -36.624 1.00 52.88 201 MET B O 1
ATOM 4415 N N . ASN B 1 202 ? -12.132 28.937 -35.001 1.00 51.00 202 ASN B N 1
ATOM 4416 C CA . ASN B 1 202 ? -11.879 30.222 -35.641 1.00 60.68 202 ASN B CA 1
ATOM 4417 C C . ASN B 1 202 ? -11.143 29.975 -36.950 1.00 65.01 202 ASN B C 1
ATOM 4418 O O . ASN B 1 202 ? -10.453 28.963 -37.107 1.00 63.78 202 ASN B O 1
ATOM 4423 N N . TYR B 1 203 ? -11.319 30.884 -37.914 1.00 73.33 203 TYR B N 1
ATOM 4424 C CA . TYR B 1 203 ? -10.727 30.626 -39.228 1.00 79.61 203 TYR B CA 1
ATOM 4425 C C . TYR B 1 203 ? -9.201 30.530 -39.149 1.00 77.83 203 TYR B C 1
ATOM 4426 O O . TYR B 1 203 ? -8.593 29.770 -39.914 1.00 77.84 203 TYR B O 1
ATOM 4435 N N . ASN B 1 204 ? -8.571 31.247 -38.207 1.00 77.04 204 ASN B N 1
ATOM 4436 C CA . ASN B 1 204 ? -7.143 31.103 -37.935 1.00 74.02 204 ASN B CA 1
ATOM 4437 C C . ASN B 1 204 ? -6.811 29.822 -37.164 1.00 71.60 204 ASN B C 1
ATOM 4438 O O . ASN B 1 204 ? -5.706 29.705 -36.620 1.00 71.04 204 ASN B O 1
ATOM 4443 N N . HIS B 1 205 ? -7.767 28.900 -37.055 1.00 70.10 205 HIS B N 1
ATOM 4444 C CA . HIS B 1 205 ? -7.627 27.587 -36.438 1.00 66.53 205 HIS B CA 1
ATOM 4445 C C . HIS B 1 205 ? -7.468 27.647 -34.918 1.00 65.44 205 HIS B C 1
ATOM 4446 O O . HIS B 1 205 ? -7.227 26.613 -34.282 1.00 61.44 205 HIS B O 1
ATOM 4453 N N . SER B 1 206 ? -7.599 28.814 -34.303 1.00 61.36 206 SER B N 1
ATOM 4454 C CA . SER B 1 206 ? -7.572 28.804 -32.857 1.00 55.31 206 SER B CA 1
ATOM 4455 C C . SER B 1 206 ? -8.875 28.233 -32.295 1.00 54.31 206 SER B C 1
ATOM 4456 O O . SER B 1 206 ? -9.903 28.161 -32.973 1.00 53.57 206 SER B O 1
ATOM 4459 N N . LEU B 1 207 ? -8.803 27.829 -31.025 1.00 51.99 207 LEU B N 1
ATOM 4460 C CA . LEU B 1 207 ? -9.882 27.150 -30.324 1.00 47.99 207 LEU B CA 1
ATOM 4461 C C . LEU B 1 207 ? -10.770 28.172 -29.627 1.00 47.11 207 LEU B C 1
ATOM 4462 O O . LEU B 1 207 ? -10.300 28.862 -28.707 1.00 45.53 207 LEU B O 1
ATOM 4467 N N . PRO B 1 208 ? -12.0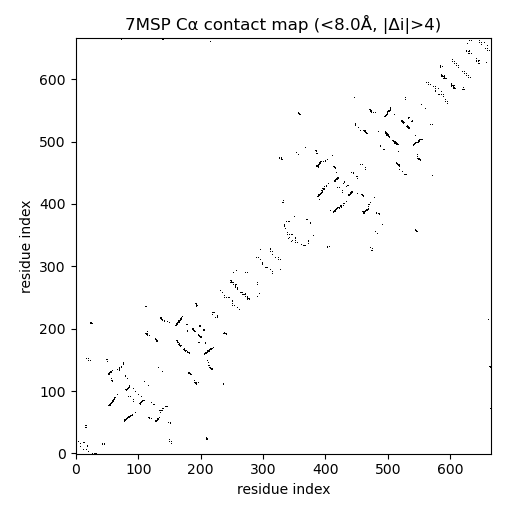33 28.311 -30.017 1.00 44.57 208 PRO B N 1
ATOM 4468 C CA . PRO B 1 208 ? -12.905 29.299 -29.374 1.00 46.45 208 PRO B CA 1
ATOM 4469 C C . PRO B 1 208 ? -13.178 28.948 -27.925 1.00 43.76 208 PRO B C 1
ATOM 4470 O O . PRO B 1 208 ? -13.198 27.777 -27.539 1.00 43.30 208 PRO B O 1
ATOM 4474 N N . PHE B 1 209 ? -13.438 29.982 -27.132 1.00 42.09 209 PHE B N 1
ATOM 4475 C CA . PHE B 1 209 ? -13.957 29.765 -25.790 1.00 41.54 209 PHE B CA 1
ATOM 4476 C C . PHE B 1 209 ? -15.317 29.064 -25.852 1.00 41.08 209 PHE B C 1
ATOM 4477 O O . PHE B 1 209 ? -16.182 29.433 -26.636 1.00 41.11 209 PHE B O 1
ATOM 4485 N N . ASN B 1 210 ? -15.524 28.076 -24.992 1.00 36.52 210 ASN B N 1
ATOM 4486 C CA . ASN B 1 210 ? -16.753 27.295 -24.960 1.00 37.27 210 ASN B CA 1
ATOM 4487 C C . ASN B 1 210 ? -17.613 27.697 -23.756 1.00 37.03 210 ASN B C 1
ATOM 4488 O O . ASN B 1 210 ? -17.273 27.364 -22.617 1.00 40.74 210 ASN B O 1
ATOM 4493 N N . PHE B 1 211 ? -18.699 28.443 -23.990 1.00 37.55 211 PHE B N 1
ATOM 4494 C CA . PHE B 1 211 ? -19.723 28.642 -22.963 1.00 38.15 211 PHE B CA 1
ATOM 4495 C C . PHE B 1 211 ? -20.660 27.451 -22.846 1.00 40.37 211 PHE B C 1
ATOM 4496 O O . PHE B 1 211 ? -21.428 27.145 -23.771 1.00 36.53 211 PHE B O 1
ATOM 4504 N N . ILE B 1 212 ? -20.620 26.833 -21.671 1.00 38.05 212 ILE B N 1
ATOM 4505 C CA . ILE B 1 212 ? -21.584 25.825 -21.253 1.00 36.76 212 ILE B CA 1
ATOM 4506 C C . ILE B 1 212 ? -22.865 26.525 -20.810 1.00 37.62 212 ILE B C 1
ATOM 4507 O O . ILE B 1 212 ? -22.807 27.539 -20.110 1.00 38.81 212 ILE B O 1
ATOM 4512 N N . VAL B 1 213 ? -24.025 25.999 -21.214 1.00 35.00 213 VAL B N 1
ATOM 4513 C CA . VAL B 1 213 ? -25.292 26.688 -20.997 1.00 36.63 213 VAL B CA 1
ATOM 4514 C C . VAL B 1 213 ? -26.287 25.673 -20.496 1.00 36.30 213 VAL B C 1
ATOM 4515 O O . VAL B 1 213 ? -26.158 24.484 -20.785 1.00 37.52 213 VAL B O 1
ATOM 4519 N N . ASN B 1 214 ? -27.281 26.142 -19.729 1.00 38.87 214 ASN B N 1
ATOM 4520 C CA . ASN B 1 214 ? -28.251 25.252 -19.082 1.00 36.98 214 ASN B CA 1
ATOM 4521 C C . ASN B 1 214 ? -29.342 24.802 -20.043 1.00 39.05 214 ASN B C 1
ATOM 4522 O O . ASN B 1 214 ? -30.533 24.999 -19.813 1.00 40.74 214 ASN B O 1
ATOM 4527 N N . LEU B 1 215 ? -28.910 24.148 -21.115 1.00 39.13 215 LEU B N 1
ATOM 4528 C CA . LEU B 1 215 ? -29.799 23.455 -22.026 1.00 34.34 215 LEU B CA 1
ATOM 4529 C C . LEU B 1 215 ? -29.424 21.992 -21.977 1.00 33.89 215 LEU B C 1
ATOM 4530 O O . LEU B 1 215 ? -28.264 21.659 -21.746 1.00 33.75 215 LEU B O 1
ATOM 4535 N N . LYS B 1 216 ? -30.382 21.116 -22.241 1.00 36.62 216 LYS B N 1
ATOM 4536 C CA . LYS B 1 216 ? -30.067 19.700 -22.277 1.00 36.10 216 LYS B CA 1
ATOM 4537 C C . LYS B 1 216 ? -30.516 19.087 -23.577 1.00 30.63 216 LYS B C 1
ATOM 4538 O O . LYS B 1 216 ? -31.589 19.398 -24.112 1.00 29.45 216 LYS B O 1
ATOM 4544 N N . VAL B 1 217 ? -29.700 18.168 -24.048 1.00 30.84 217 VAL B N 1
ATOM 4545 C CA . VAL B 1 217 ? -29.983 17.382 -25.237 1.00 30.53 217 VAL B CA 1
ATOM 4546 C C . VAL B 1 217 ? -29.699 15.935 -24.880 1.00 33.32 217 VAL B C 1
ATOM 4547 O O . VAL B 1 217 ? -28.630 15.626 -24.338 1.00 34.23 217 VAL B O 1
ATOM 4551 N N . TYR B 1 218 ? -30.630 15.049 -25.199 1.00 33.27 218 TYR B N 1
ATOM 4552 C CA . TYR B 1 218 ? -30.437 13.635 -24.936 1.00 35.59 218 TYR B CA 1
ATOM 4553 C C . TYR B 1 218 ? -29.890 12.972 -26.189 1.00 41.59 218 TYR B C 1
ATOM 4554 O O . TYR B 1 218 ? -30.367 13.235 -27.302 1.00 36.98 218 TYR B O 1
ATOM 4563 N N . HIS B 1 219 ? -28.862 12.146 -26.012 1.00 42.67 219 HIS B N 1
ATOM 4564 C CA . HIS B 1 219 ? -28.257 11.400 -27.111 1.00 43.14 219 HIS B CA 1
ATOM 4565 C C . HIS B 1 219 ? -28.569 9.928 -26.876 1.00 47.86 219 HIS B C 1
ATOM 4566 O O . HIS B 1 219 ? -28.049 9.314 -25.934 1.00 47.09 219 HIS B O 1
ATOM 4573 N N . ASN B 1 220 ? -29.452 9.386 -27.705 1.00 43.22 220 ASN B N 1
ATOM 4574 C CA . ASN B 1 220 ? -29.791 7.978 -27.692 1.00 48.51 220 ASN B CA 1
ATOM 4575 C C . ASN B 1 220 ? -28.861 7.180 -28.591 1.00 54.64 220 ASN B C 1
ATOM 4576 O O . ASN B 1 220 ? -29.071 5.976 -28.767 1.00 58.60 220 ASN B O 1
ATOM 4581 N N . GLY B 1 221 ? -27.866 7.836 -29.192 1.00 49.84 221 GLY B N 1
ATOM 4582 C CA . GLY B 1 221 ? -27.215 7.284 -30.373 1.00 51.88 221 GLY B CA 1
ATOM 4583 C C . GLY B 1 221 ? -26.437 6.004 -30.133 1.00 57.75 221 GLY B C 1
ATOM 4584 O O . GLY B 1 221 ? -26.250 5.212 -31.060 1.00 63.09 221 GLY B O 1
ATOM 4585 N N . TYR B 1 222 ? -25.981 5.775 -28.899 1.00 58.48 222 TYR B N 1
ATOM 4586 C CA . TYR B 1 222 ? -25.233 4.569 -28.554 1.00 66.11 222 TYR B CA 1
ATOM 4587 C C . TYR B 1 222 ? -25.994 3.674 -27.576 1.00 71.54 222 TYR B C 1
ATOM 4588 O O . TYR B 1 222 ? -25.387 2.978 -26.763 1.00 68.07 222 TYR B O 1
ATOM 4597 N N . ASN B 1 223 ? -27.343 3.618 -27.711 1.00 74.70 223 ASN B N 1
ATOM 4598 C CA . ASN B 1 223 ? -28.242 2.806 -26.885 1.00 80.60 223 ASN B CA 1
ATOM 4599 C C . ASN B 1 223 ? -28.719 1.529 -27.591 1.00 89.77 223 ASN B C 1
ATOM 4600 O O . ASN B 1 223 ? -27.994 0.522 -27.561 1.00 92.33 223 ASN B O 1
ATOM 4605 N N . PRO B 1 224 ? -29.910 1.559 -28.328 1.00 98.11 224 PRO B N 1
ATOM 4606 C CA . PRO B 1 224 ? -30.884 0.447 -28.266 1.00 100.97 224 PRO B CA 1
ATOM 4607 C C . PRO B 1 224 ? -30.311 -0.954 -28.164 1.00 107.47 224 PRO B C 1
ATOM 4608 O O . PRO B 1 224 ? -29.787 -1.347 -27.117 1.00 103.34 224 PRO B O 1
ATOM 4612 N N . SER B 1 225 ? -30.444 -1.726 -29.242 1.00 117.28 225 SER B N 1
ATOM 4613 C CA . SER B 1 225 ? -29.970 -3.106 -29.270 1.00 128.89 225 SER B CA 1
ATOM 4614 C C . SER B 1 225 ? -28.552 -3.168 -29.827 1.00 137.20 225 SER B C 1
ATOM 4615 O O . SER B 1 225 ? -27.755 -2.264 -29.563 1.00 143.44 225 SER B O 1
ATOM 4618 N N . GLU B 1 226 ? -28.219 -4.225 -30.588 1.00 142.38 226 GLU B N 1
ATOM 4619 C CA . GLU B 1 226 ? -26.936 -4.311 -31.295 1.00 137.73 226 GLU B CA 1
ATOM 4620 C C . GLU B 1 226 ? -26.838 -3.334 -32.464 1.00 135.07 226 GLU B C 1
ATOM 4621 O O . GLU B 1 226 ? -25.810 -3.310 -33.163 1.00 133.27 226 GLU B O 1
ATOM 4627 N N . ASN B 1 227 ? -27.891 -2.546 -32.685 1.00 127.00 227 ASN B N 1
ATOM 4628 C CA . ASN B 1 227 ? -27.903 -1.520 -33.714 1.00 119.51 227 ASN B CA 1
ATOM 4629 C C . ASN B 1 227 ? -26.935 -0.397 -33.370 1.00 109.89 227 ASN B C 1
ATOM 4630 O O . ASN B 1 227 ? -26.718 -0.069 -32.203 1.00 108.41 227 ASN B O 1
ATOM 4635 N N . ASN B 1 228 ? -26.331 0.172 -34.413 1.00 104.80 228 ASN B N 1
ATOM 4636 C CA . ASN B 1 228 ? -25.632 1.454 -34.356 1.00 95.88 228 ASN B CA 1
ATOM 4637 C C . ASN B 1 228 ? -24.253 1.400 -33.690 1.00 85.41 228 ASN B C 1
ATOM 4638 O O . ASN B 1 228 ? -23.329 2.059 -34.174 1.00 89.17 228 ASN B O 1
ATOM 4643 N N . ILE B 1 229 ? -24.093 0.653 -32.589 1.00 87.37 229 ILE B N 1
ATOM 4644 C CA . ILE B 1 229 ? -22.830 0.600 -31.840 1.00 79.45 229 ILE B CA 1
ATOM 4645 C C . ILE B 1 229 ? -21.602 0.387 -32.726 1.00 65.20 229 ILE B C 1
ATOM 4646 O O . ILE B 1 229 ? -20.864 1.341 -33.005 1.00 55.12 229 ILE B O 1
ATOM 4651 N N . LYS B 1 230 ? -21.372 -0.857 -33.154 1.00 66.68 230 LYS B N 1
ATOM 4652 C CA . LYS B 1 230 ? -20.218 -1.175 -33.988 1.00 61.68 230 LYS B CA 1
ATOM 4653 C C . LYS B 1 230 ? -20.268 -0.405 -35.293 1.00 58.13 230 LYS B C 1
ATOM 4654 O O . LYS B 1 230 ? -19.233 0.032 -35.808 1.00 52.91 230 LYS B O 1
ATOM 4660 N N . SER B 1 231 ? -21.469 -0.206 -35.835 1.00 59.45 231 SER B N 1
ATOM 4661 C CA . SER B 1 231 ? -21.553 0.365 -37.165 1.00 56.52 231 SER B CA 1
ATOM 4662 C C . SER B 1 231 ? -21.172 1.836 -37.153 1.00 53.31 231 SER B C 1
ATOM 4663 O O . SER B 1 231 ? -20.487 2.308 -38.069 1.00 44.99 231 SER B O 1
ATOM 4666 N N . LYS B 1 232 ? -21.623 2.590 -36.147 1.00 53.30 232 LYS B N 1
ATOM 4667 C CA . LYS B 1 232 ? -21.212 3.990 -36.081 1.00 51.95 232 LYS B CA 1
ATOM 4668 C C . LYS B 1 232 ? -19.701 4.093 -35.937 1.00 46.36 232 LYS B C 1
ATOM 4669 O O . LYS B 1 232 ? -19.076 4.990 -36.513 1.00 44.49 232 LYS B O 1
ATOM 4675 N N . THR B 1 233 ? -19.094 3.136 -35.247 1.00 45.45 233 THR B N 1
ATOM 4676 C CA . THR B 1 233 ? -17.666 3.210 -34.970 1.00 46.23 233 THR B CA 1
ATOM 4677 C C . THR B 1 233 ? -16.836 2.775 -36.171 1.00 41.78 233 THR B C 1
ATOM 4678 O O . THR B 1 233 ? -15.777 3.353 -36.430 1.00 40.16 233 THR B O 1
ATOM 4682 N N . ARG B 1 234 ? -17.286 1.757 -36.912 1.00 43.65 234 ARG B N 1
ATOM 4683 C CA . ARG B 1 234 ? -16.630 1.437 -38.181 1.00 44.29 234 ARG B CA 1
ATOM 4684 C C . ARG B 1 234 ? -16.669 2.638 -39.129 1.00 38.98 234 ARG B C 1
ATOM 4685 O O . ARG B 1 234 ? -15.655 2.997 -39.737 1.00 39.60 234 ARG B O 1
ATOM 4693 N N . ARG B 1 235 ? -17.814 3.309 -39.223 1.00 39.75 235 ARG B N 1
ATOM 4694 C CA . ARG B 1 235 ? -17.876 4.525 -40.034 1.00 43.31 235 ARG B CA 1
ATOM 4695 C C . ARG B 1 235 ? -16.874 5.574 -39.545 1.00 41.20 235 ARG B C 1
ATOM 4696 O O . ARG B 1 235 ? -16.078 6.103 -40.329 1.00 33.72 235 ARG B O 1
ATOM 4704 N N . ASN B 1 236 ? -16.877 5.859 -38.235 1.00 38.85 236 ASN B N 1
ATOM 4705 C CA . ASN B 1 236 ? -16.018 6.909 -37.672 1.00 40.53 236 ASN B CA 1
ATOM 4706 C C . ASN B 1 236 ? -14.533 6.572 -37.749 1.00 35.73 236 ASN B C 1
ATOM 4707 O O . ASN B 1 236 ? -13.721 7.442 -38.085 1.00 34.88 236 ASN B O 1
ATOM 4712 N N . ILE B 1 237 ? -14.147 5.334 -37.416 1.00 32.01 237 ILE B N 1
ATOM 4713 C CA . ILE B 1 237 ? -12.723 5.004 -37.413 1.00 34.32 237 ILE B CA 1
ATOM 4714 C C . ILE B 1 237 ? -12.133 5.079 -38.820 1.00 35.80 237 ILE B C 1
ATOM 4715 O O . ILE B 1 237 ? -10.942 5.364 -39.000 1.00 32.68 237 ILE B O 1
ATOM 4720 N N . ASN B 1 238 ? -12.944 4.815 -39.833 1.00 34.72 238 ASN B N 1
ATOM 4721 C CA . ASN B 1 238 ? -12.473 4.981 -41.197 1.00 35.56 238 ASN B CA 1
ATOM 4722 C C . ASN B 1 238 ? -12.065 6.424 -41.458 1.00 34.56 238 ASN B C 1
ATOM 4723 O O . ASN B 1 238 ? -11.068 6.681 -42.131 1.00 35.00 238 ASN B O 1
ATOM 4728 N N . LEU B 1 239 ? -12.830 7.385 -40.941 1.00 35.36 239 LEU B N 1
ATOM 4729 C CA . LEU B 1 239 ? -12.474 8.785 -41.124 1.00 30.92 239 LEU B CA 1
ATOM 4730 C C . LEU B 1 239 ? -11.323 9.210 -40.215 1.00 35.16 239 LEU B C 1
ATOM 4731 O O . LEU B 1 239 ? -10.485 10.039 -40.614 1.00 34.53 239 LEU B O 1
ATOM 4736 N N . THR B 1 240 ? -11.288 8.675 -38.985 1.00 32.38 240 THR B N 1
ATOM 4737 C CA . THR B 1 240 ? -10.208 8.999 -38.050 1.00 32.74 240 THR B CA 1
ATOM 4738 C C . THR B 1 240 ? -8.854 8.625 -38.631 1.00 31.69 240 THR B C 1
ATOM 4739 O O . THR B 1 240 ? -7.892 9.389 -38.529 1.00 30.42 240 THR B O 1
ATOM 4743 N N . GLU B 1 241 ? -8.778 7.438 -39.241 1.00 34.65 241 GLU B N 1
ATOM 4744 C CA . GLU B 1 241 ? -7.562 6.977 -39.897 1.00 35.96 241 GLU B CA 1
ATOM 4745 C C . GLU B 1 241 ? -7.000 8.038 -40.834 1.00 37.34 241 GLU B C 1
ATOM 4746 O O . GLU B 1 241 ? -5.783 8.250 -40.896 1.00 34.07 241 GLU B O 1
ATOM 4752 N N . GLU B 1 242 ? -7.885 8.752 -41.532 1.00 36.26 242 GLU B N 1
ATOM 4753 C CA . GLU B 1 242 ? -7.463 9.766 -42.499 1.00 39.36 242 GLU B CA 1
ATOM 4754 C C . GLU B 1 242 ? -6.961 11.032 -41.801 1.00 39.78 242 GLU B C 1
ATOM 4755 O O . GLU B 1 242 ? -5.954 11.631 -42.219 1.00 34.86 242 GLU B O 1
ATOM 4761 N N . MET B 1 243 ? -7.655 11.467 -40.733 1.00 32.21 243 MET B N 1
ATOM 4762 C CA . MET B 1 243 ? -7.135 12.603 -39.968 1.00 34.16 243 MET B CA 1
ATOM 4763 C C . MET B 1 243 ? -5.761 12.270 -39.422 1.00 32.60 243 MET B C 1
ATOM 4764 O O . MET B 1 243 ? -4.857 13.114 -39.391 1.00 35.65 243 MET B O 1
ATOM 4769 N N . LEU B 1 244 ? -5.590 11.027 -38.994 1.00 33.74 244 LEU B N 1
ATOM 4770 C CA . LEU B 1 244 ? -4.357 10.634 -38.343 1.00 33.52 244 LEU B CA 1
ATOM 4771 C C . LEU B 1 244 ? -3.221 10.578 -39.355 1.00 37.62 244 LEU B C 1
ATOM 4772 O O . LEU B 1 244 ? -2.142 11.125 -39.114 1.00 36.84 244 LEU B O 1
ATOM 4777 N N . ARG B 1 245 ? -3.473 9.999 -40.534 1.00 37.49 245 ARG B N 1
ATOM 4778 C CA . ARG B 1 245 ? -2.463 10.045 -41.592 1.00 37.86 245 ARG B CA 1
ATOM 4779 C C . ARG B 1 245 ? -2.003 11.475 -41.900 1.00 34.35 245 ARG B C 1
ATOM 4780 O O . ARG B 1 245 ? -0.841 11.687 -42.232 1.00 38.13 245 ARG B O 1
ATOM 4788 N N . LEU B 1 246 ? -2.886 12.460 -41.833 1.00 35.42 246 LEU B N 1
ATOM 4789 C CA . LEU B 1 246 ? -2.461 13.827 -42.113 1.00 34.77 246 LEU B CA 1
ATOM 4790 C C . LEU B 1 246 ? -1.653 14.408 -40.970 1.00 42.71 246 LEU B C 1
ATOM 4791 O O . LEU B 1 246 ? -0.761 15.233 -41.201 1.00 39.79 246 LEU B O 1
ATOM 4796 N N . GLU B 1 247 ? -1.949 14.008 -39.726 1.00 37.69 247 GLU B N 1
ATOM 4797 C CA . GLU B 1 247 ? -1.214 14.509 -38.573 1.00 35.91 247 GLU B CA 1
ATOM 4798 C C . GLU B 1 247 ? -0.900 13.299 -37.704 1.00 38.70 247 GLU B C 1
ATOM 4799 O O . GLU B 1 247 ? -1.563 13.056 -36.689 1.00 37.18 247 GLU B O 1
ATOM 4805 N N . PRO B 1 248 ? 0.110 12.510 -38.088 1.00 38.95 248 PRO B N 1
ATOM 4806 C CA . PRO B 1 248 ? 0.345 11.228 -37.420 1.00 33.61 248 PRO B CA 1
ATOM 4807 C C . PRO B 1 248 ? 0.900 11.359 -36.011 1.00 35.73 248 PRO B C 1
ATOM 4808 O O . PRO B 1 248 ? 0.837 10.368 -35.275 1.00 35.10 248 PRO B O 1
ATOM 4812 N N . GLU B 1 249 ? 1.358 12.546 -35.601 1.00 32.96 249 GLU B N 1
ATOM 4813 C CA . GLU B 1 249 ? 1.881 12.797 -34.255 1.00 35.77 249 GLU B CA 1
ATOM 4814 C C . GLU B 1 249 ? 0.884 13.500 -33.340 1.00 35.93 249 GLU B C 1
ATOM 4815 O O . GLU B 1 249 ? 1.216 13.807 -32.180 1.00 33.05 249 GLU B O 1
ATOM 4821 N N . ASN B 1 250 ? -0.299 13.797 -33.840 1.00 34.55 250 ASN B N 1
ATOM 4822 C CA . ASN B 1 250 ? -1.249 14.599 -33.103 1.00 35.22 250 ASN B CA 1
ATOM 4823 C C . ASN B 1 250 ? -1.888 13.717 -32.029 1.00 34.03 250 ASN B C 1
ATOM 4824 O O . ASN B 1 250 ? -2.472 12.675 -32.364 1.00 30.30 250 ASN B O 1
ATOM 4829 N N . PRO B 1 251 ? -1.767 14.063 -30.744 1.00 31.44 251 PRO B N 1
ATOM 4830 C CA . PRO B 1 251 ? -2.200 13.126 -29.698 1.00 29.41 251 PRO B CA 1
ATOM 4831 C C . PRO B 1 251 ? -3.708 13.016 -29.612 1.00 32.17 251 PRO B C 1
ATOM 4832 O O . PRO B 1 251 ? -4.231 11.962 -29.217 1.00 32.11 251 PRO B O 1
ATOM 4836 N N . LYS B 1 252 ? -4.438 14.052 -30.018 1.00 32.16 252 LYS B N 1
ATOM 4837 C CA . LYS B 1 252 ? -5.886 13.929 -30.059 1.00 26.97 252 LYS B CA 1
ATOM 4838 C C . LYS B 1 252 ? -6.321 12.852 -31.035 1.00 27.96 252 LYS B C 1
ATOM 4839 O O . LYS B 1 252 ? -7.179 12.022 -30.707 1.00 28.56 252 LYS B O 1
ATOM 4845 N N . TRP B 1 253 ? -5.749 12.845 -32.266 1.00 32.00 253 TRP B N 1
ATOM 4846 C CA . TRP B 1 253 ? -6.172 11.844 -33.248 1.00 27.09 253 TRP B CA 1
ATOM 4847 C C . TRP B 1 253 ? -5.701 10.463 -32.847 1.00 26.78 253 TRP B C 1
ATOM 4848 O O . TRP B 1 253 ? -6.387 9.466 -33.114 1.00 28.13 253 TRP B O 1
ATOM 4859 N N . LEU B 1 254 ? -4.511 10.382 -32.242 1.00 25.80 254 LEU B N 1
ATOM 4860 C CA . LEU B 1 254 ? -4.014 9.095 -31.761 1.00 27.38 254 LEU B CA 1
ATOM 4861 C C . LEU B 1 254 ? -4.965 8.540 -30.715 1.00 26.98 254 LEU B C 1
ATOM 4862 O O . LEU B 1 254 ? -5.285 7.346 -30.720 1.00 30.71 254 LEU B O 1
ATOM 4867 N N . PHE B 1 255 ? -5.444 9.407 -29.829 1.00 24.10 255 PHE B N 1
ATOM 4868 C CA . PHE B 1 255 ? -6.449 8.993 -28.837 1.00 28.23 255 PHE B CA 1
ATOM 4869 C C . PHE B 1 255 ? -7.734 8.496 -29.498 1.00 28.66 255 PHE B C 1
ATOM 4870 O O . PHE B 1 255 ? -8.210 7.394 -29.211 1.00 29.02 255 PHE B O 1
ATOM 4878 N N . PHE B 1 256 ? -8.320 9.313 -30.383 1.00 29.17 256 PHE B N 1
ATOM 4879 C CA . PHE B 1 256 ? -9.573 8.907 -31.018 1.00 26.39 256 PHE B CA 1
ATOM 4880 C C . PHE B 1 256 ? -9.414 7.578 -31.731 1.00 30.31 256 PHE B C 1
ATOM 4881 O O . PHE B 1 256 ? -10.317 6.734 -31.699 1.00 31.30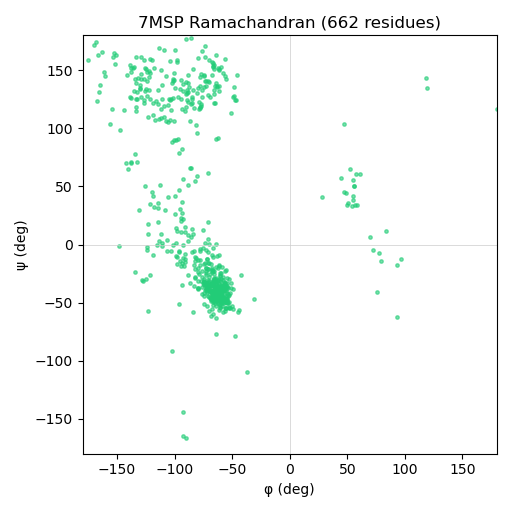 256 PHE B O 1
ATOM 4889 N N . PHE B 1 257 ? -8.263 7.368 -32.384 1.00 27.88 257 PHE B N 1
ATOM 4890 C CA . PHE B 1 257 ? -8.049 6.107 -33.075 1.00 30.56 257 PHE B CA 1
ATOM 4891 C C . PHE B 1 257 ? -7.971 4.943 -32.099 1.00 32.41 257 PHE B C 1
ATOM 4892 O O . PHE B 1 257 ? -8.637 3.920 -32.282 1.00 32.52 257 PHE B O 1
ATOM 4900 N N . GLY B 1 258 ? -7.180 5.075 -31.037 1.00 33.11 258 GLY B N 1
ATOM 4901 C CA . GLY B 1 258 ? -7.124 3.987 -30.073 1.00 31.63 258 GLY B CA 1
ATOM 4902 C C . GLY B 1 258 ? -8.475 3.681 -29.454 1.00 32.85 258 GLY B C 1
ATOM 4903 O O . GLY B 1 258 ? -8.830 2.520 -29.266 1.00 36.65 258 GLY B O 1
ATOM 4904 N N . ARG B 1 259 ? -9.228 4.723 -29.086 1.00 33.75 259 ARG B N 1
ATOM 4905 C CA . ARG B 1 259 ? -10.554 4.516 -28.512 1.00 34.37 259 ARG B CA 1
ATOM 4906 C C . ARG B 1 259 ? -11.464 3.790 -29.501 1.00 40.09 259 ARG B C 1
ATOM 4907 O O . ARG B 1 259 ? -12.209 2.870 -29.130 1.00 39.30 259 ARG B O 1
ATOM 4915 N N . GLU B 1 260 ? -11.428 4.201 -30.774 1.00 34.07 260 GLU B N 1
ATOM 4916 C CA . GLU B 1 260 ? -12.286 3.521 -31.737 1.00 36.87 260 GLU B CA 1
ATOM 4917 C C . GLU B 1 260 ? -11.829 2.089 -31.943 1.00 34.21 260 GLU B C 1
ATOM 4918 O O . GLU B 1 260 ? -12.659 1.198 -32.059 1.00 38.50 260 GLU B O 1
ATOM 4924 N N . LEU B 1 261 ? -10.526 1.829 -31.903 1.00 34.79 261 LEU B N 1
ATOM 4925 C CA . LEU B 1 261 ? -10.083 0.441 -31.902 1.00 38.11 261 LEU B CA 1
ATOM 4926 C C . LEU B 1 261 ? -10.695 -0.311 -30.729 1.00 43.02 261 LEU B C 1
ATOM 4927 O O . LEU B 1 261 ? -11.273 -1.396 -30.893 1.00 45.92 261 LEU B O 1
ATOM 4932 N N . HIS B 1 262 ? -10.661 0.286 -29.548 1.00 38.59 262 HIS B N 1
ATOM 4933 C CA . HIS B 1 262 ? -11.178 -0.441 -28.399 1.00 40.64 262 HIS B CA 1
ATOM 4934 C C . HIS B 1 262 ? -12.660 -0.718 -28.574 1.00 41.45 262 HIS B C 1
ATOM 4935 O O . HIS B 1 262 ? -13.114 -1.835 -28.317 1.00 45.34 262 HIS B O 1
ATOM 4942 N N . LEU B 1 263 ? -13.422 0.266 -29.068 1.00 39.54 263 LEU B N 1
ATOM 4943 C CA . LEU B 1 263 ? -14.842 0.042 -29.297 1.00 42.13 263 LEU B CA 1
ATOM 4944 C C . LEU B 1 263 ? -15.093 -1.049 -30.334 1.00 46.10 263 LEU B C 1
ATOM 4945 O O . LEU B 1 263 ? -16.184 -1.618 -30.358 1.00 47.14 263 LEU B O 1
ATOM 4950 N N . LEU B 1 264 ? -14.109 -1.364 -31.178 1.00 43.82 264 LEU B N 1
ATOM 4951 C CA . LEU B 1 264 ? -14.208 -2.461 -32.127 1.00 48.11 264 LEU B CA 1
ATOM 4952 C C . LEU B 1 264 ? -13.491 -3.707 -31.639 1.00 50.21 264 LEU B C 1
ATOM 4953 O O . LEU B 1 264 ? -13.014 -4.502 -32.462 1.00 51.60 264 LEU B O 1
ATOM 4958 N N . ASP B 1 265 ? -13.357 -3.860 -30.318 1.00 53.42 265 ASP B N 1
ATOM 4959 C CA . ASP B 1 265 ? -12.785 -5.062 -29.701 1.00 50.97 265 ASP B CA 1
ATOM 4960 C C . ASP B 1 265 ? -11.393 -5.352 -30.226 1.00 46.36 265 ASP B C 1
ATOM 4961 O O . ASP B 1 265 ? -11.006 -6.505 -30.377 1.00 55.51 265 ASP B O 1
ATOM 4966 N N . LYS B 1 266 ? -10.632 -4.303 -30.528 1.00 48.90 266 LYS B N 1
ATOM 4967 C CA . LYS B 1 266 ? -9.222 -4.489 -30.850 1.00 47.11 266 LYS B CA 1
ATOM 4968 C C . LYS B 1 266 ? -8.308 -3.882 -29.771 1.00 50.13 266 LYS B C 1
ATOM 4969 O O . LYS B 1 266 ? -7.369 -3.136 -30.098 1.00 47.39 266 LYS B O 1
ATOM 4975 N N . ASP B 1 267 ? -8.549 -4.238 -28.493 1.00 46.08 267 ASP B N 1
ATOM 4976 C CA . ASP B 1 267 ? -7.866 -3.599 -27.362 1.00 49.98 267 ASP B CA 1
ATOM 4977 C C . ASP B 1 267 ? -6.349 -3.654 -27.499 1.00 44.33 267 ASP B C 1
ATOM 4978 O O . ASP B 1 267 ? -5.654 -2.710 -27.108 1.00 45.93 267 ASP B O 1
ATOM 4983 N N . GLU B 1 268 ? -5.815 -4.711 -28.099 1.00 51.27 268 GLU B N 1
ATOM 4984 C CA . GLU B 1 268 ? -4.361 -4.839 -28.194 1.00 49.31 268 GLU B CA 1
ATOM 4985 C C . GLU B 1 268 ? -3.735 -3.814 -29.131 1.00 46.26 268 GLU B C 1
ATOM 4986 O O . GLU B 1 268 ? -2.630 -3.329 -28.867 1.00 47.67 268 GLU B O 1
ATOM 4992 N N . GLU B 1 269 ? -4.376 -3.509 -30.264 1.00 48.45 269 GLU B N 1
ATOM 4993 C CA . GLU B 1 269 ? -3.822 -2.470 -31.135 1.00 46.42 269 GLU B CA 1
ATOM 4994 C C . GLU B 1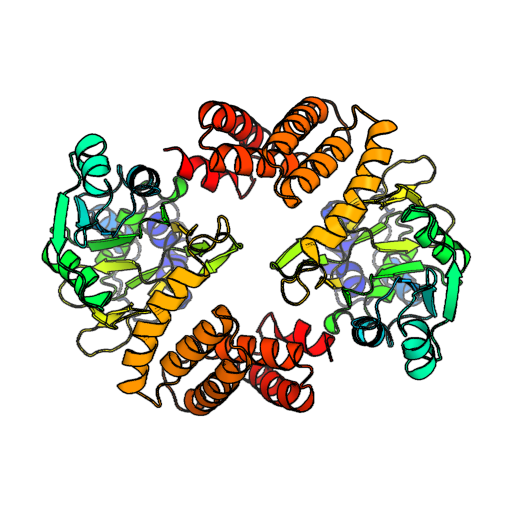 269 ? -4.056 -1.096 -30.543 1.00 40.33 269 GLU B C 1
ATOM 4995 O O . GLU B 1 269 ? -3.223 -0.198 -30.690 1.00 37.69 269 GLU B O 1
ATOM 5001 N N . ALA B 1 270 ? -5.189 -0.935 -29.866 1.00 38.84 270 ALA B N 1
ATOM 5002 C CA . ALA B 1 270 ? -5.533 0.330 -29.251 1.00 38.84 270 ALA B CA 1
ATOM 5003 C C . ALA B 1 270 ? -4.444 0.801 -28.280 1.00 37.63 270 ALA B C 1
ATOM 5004 O O . ALA B 1 270 ? -4.125 1.997 -28.227 1.00 33.85 270 ALA B O 1
ATOM 5006 N N . ILE B 1 271 ? -3.797 -0.138 -27.585 1.00 38.09 271 ILE B N 1
ATOM 5007 C CA . ILE B 1 271 ? -2.830 0.209 -26.534 1.00 38.55 271 ILE B CA 1
ATOM 5008 C C . ILE B 1 271 ? -1.636 0.986 -27.104 1.00 36.85 271 ILE B C 1
ATOM 5009 O O . ILE B 1 271 ? -1.237 2.025 -26.557 1.00 36.84 271 ILE B O 1
ATOM 5014 N N . ASP B 1 272 ? -1.081 0.545 -28.239 1.00 40.87 272 ASP B N 1
ATOM 5015 C CA . ASP B 1 272 ? 0.066 1.259 -28.809 1.00 39.14 272 ASP B CA 1
ATOM 5016 C C . ASP B 1 272 ? -0.283 2.686 -29.214 1.00 34.19 272 ASP B C 1
ATOM 5017 O O . ASP B 1 272 ? 0.527 3.610 -29.037 1.00 36.56 272 ASP B O 1
ATOM 5022 N N . TYR B 1 273 ? -1.476 2.887 -29.752 1.00 32.97 273 TYR B N 1
ATOM 5023 C CA . TYR B 1 273 ? -1.924 4.238 -30.080 1.00 32.04 273 TYR B CA 1
ATOM 5024 C C . TYR B 1 273 ? -2.151 5.088 -28.831 1.00 29.15 273 TYR B C 1
ATOM 5025 O O . TYR B 1 273 ? -1.859 6.292 -28.833 1.00 28.04 273 TYR B O 1
ATOM 5034 N N . LEU B 1 274 ? -2.743 4.501 -27.782 1.00 29.43 274 LEU B N 1
ATOM 5035 C CA . LEU B 1 274 ? -2.919 5.240 -26.523 1.00 32.12 274 LEU B CA 1
ATOM 5036 C C . LEU B 1 274 ? -1.572 5.592 -25.879 1.00 28.99 274 LEU B C 1
ATOM 5037 O O . LEU B 1 274 ? -1.376 6.722 -25.424 1.00 30.33 274 LEU B O 1
ATOM 5042 N N . LYS B 1 275 ? -0.614 4.668 -25.886 1.00 28.62 275 LYS B N 1
ATOM 5043 C CA . LYS B 1 275 ? 0.727 4.979 -25.366 1.00 30.58 275 LYS B CA 1
ATOM 5044 C C . LYS B 1 275 ? 1.370 6.136 -26.123 1.00 31.01 275 LYS B C 1
ATOM 5045 O O . LYS B 1 275 ? 1.973 7.048 -25.522 1.00 26.64 275 LYS B O 1
ATOM 5051 N N . LYS B 1 276 ? 1.209 6.142 -27.447 1.00 29.91 276 LYS B N 1
ATOM 5052 C CA . LYS B 1 276 ? 1.774 7.219 -28.251 1.00 29.29 276 LYS B CA 1
ATOM 5053 C C . LYS B 1 276 ? 1.042 8.534 -28.015 1.00 29.49 276 LYS B C 1
ATOM 5054 O O . LYS B 1 276 ? 1.670 9.595 -27.892 1.00 28.94 276 LYS B O 1
ATOM 5060 N N . SER B 1 277 ? -0.290 8.495 -27.999 1.00 25.47 277 SER B N 1
ATOM 5061 C CA . SER B 1 277 ? -1.065 9.679 -27.639 1.00 27.73 277 SER B CA 1
ATOM 5062 C C . SER B 1 277 ? -0.548 10.286 -26.333 1.00 27.75 277 SER B C 1
ATOM 5063 O O . SER B 1 277 ? -0.250 11.476 -26.255 1.00 28.35 277 SER B O 1
ATOM 5066 N N . ILE B 1 278 ? -0.441 9.474 -25.285 1.00 29.13 278 ILE B N 1
ATOM 5067 C CA . ILE B 1 278 ? -0.062 10.003 -23.976 1.00 25.59 278 ILE B CA 1
ATOM 5068 C C . ILE B 1 278 ? 1.345 10.567 -24.033 1.00 29.41 278 ILE B C 1
ATOM 5069 O O . ILE B 1 278 ? 1.601 11.661 -23.544 1.00 27.29 278 ILE B O 1
ATOM 5074 N N . ASN B 1 279 ? 2.249 9.883 -24.734 1.00 28.93 279 ASN B N 1
ATOM 5075 C CA . ASN B 1 279 ? 3.594 10.422 -24.909 1.00 32.27 279 ASN B CA 1
ATOM 5076 C C . ASN B 1 279 ? 3.537 11.823 -25.504 1.00 31.71 279 ASN B C 1
ATOM 5077 O O . ASN B 1 279 ? 4.111 12.776 -24.969 1.00 34.62 279 ASN B O 1
ATOM 5082 N N . ASN B 1 280 ? 2.773 11.976 -26.572 1.00 28.59 280 ASN B N 1
ATOM 5083 C CA . ASN B 1 280 ? 2.757 13.224 -27.319 1.00 30.83 280 ASN B CA 1
ATOM 5084 C C . ASN B 1 280 ? 1.932 14.293 -26.649 1.00 30.83 280 ASN B C 1
ATOM 5085 O O . ASN B 1 280 ? 2.082 15.461 -27.012 1.00 31.57 280 ASN B O 1
ATOM 5090 N N . TYR B 1 281 ? 1.089 13.955 -25.639 1.00 33.63 281 TYR B N 1
ATOM 5091 C CA . TYR B 1 281 ? 0.277 15.013 -25.022 1.00 28.19 281 TYR B CA 1
ATOM 5092 C C . TYR B 1 281 ? 1.087 15.950 -24.121 1.00 37.50 281 TYR B C 1
ATOM 5093 O O . TYR B 1 281 ? 0.605 17.029 -23.735 1.00 35.66 281 TYR B O 1
ATOM 5102 N N . LYS B 1 282 ? 2.290 15.551 -23.728 1.00 42.25 282 LYS B N 1
ATOM 5103 C CA . LYS B 1 282 ? 3.000 16.330 -22.722 1.00 45.06 282 LYS B CA 1
ATOM 5104 C C . LYS B 1 282 ? 3.332 17.724 -23.244 1.00 45.23 282 LYS B C 1
ATOM 5105 O O . LYS B 1 282 ? 3.166 18.716 -22.527 1.00 52.89 282 LYS B O 1
ATOM 5111 N N . LYS B 1 283 ? 3.728 17.832 -24.503 1.00 45.08 283 LYS B N 1
ATOM 5112 C CA . LYS B 1 283 ? 4.066 19.113 -25.105 1.00 52.62 283 LYS B CA 1
ATOM 5113 C C . LYS B 1 283 ? 2.936 19.700 -25.950 1.00 51.68 283 LYS B C 1
ATOM 5114 O O . LYS B 1 283 ? 3.174 20.632 -26.726 1.00 53.00 283 LYS B O 1
ATOM 5120 N N . PHE B 1 284 ? 1.712 19.186 -25.823 1.00 44.66 284 PHE B N 1
ATOM 5121 C CA . PHE B 1 284 ? 0.652 19.535 -26.758 1.00 43.94 284 PHE B CA 1
ATOM 5122 C C . PHE B 1 284 ? -0.252 20.559 -26.100 1.00 42.12 284 PHE B C 1
ATOM 5123 O O . PHE B 1 284 ? -0.546 20.468 -24.913 1.00 45.47 284 PHE B O 1
ATOM 5131 N N . ASN B 1 285 ? -0.736 21.505 -26.864 1.00 44.18 285 ASN B N 1
ATOM 5132 C CA . ASN B 1 285 ? -1.387 22.592 -26.166 1.00 47.10 285 ASN B CA 1
ATOM 5133 C C . ASN B 1 285 ? -2.893 22.347 -25.903 1.00 45.80 285 ASN B C 1
ATOM 5134 O O . ASN B 1 285 ? -3.424 22.788 -24.865 1.00 46.80 285 ASN B O 1
ATOM 5139 N N . ASP B 1 286 ? -3.558 21.542 -26.719 1.00 42.33 286 ASP B N 1
ATOM 5140 C CA . ASP B 1 286 ? -4.967 21.174 -26.481 1.00 38.43 286 ASP B CA 1
ATOM 5141 C C . ASP B 1 286 ? -4.996 19.821 -25.774 1.00 36.78 286 ASP B C 1
ATOM 5142 O O . ASP B 1 286 ? -5.040 18.775 -26.411 1.00 35.32 286 ASP B O 1
ATOM 5147 N N . GLN B 1 287 ? -4.982 19.831 -24.445 1.00 33.16 287 GLN B N 1
ATOM 5148 C CA . GLN B 1 287 ? -4.914 18.607 -23.645 1.00 36.24 287 GLN B CA 1
ATOM 5149 C C . GLN B 1 287 ? -6.300 18.088 -23.212 1.00 34.95 287 GLN B C 1
ATOM 5150 O O . GLN B 1 287 ? -6.397 17.301 -22.246 1.00 27.98 287 GLN B O 1
ATOM 5156 N N . ARG B 1 288 ? -7.366 18.459 -23.936 1.00 29.96 288 ARG B N 1
ATOM 5157 C CA . ARG B 1 288 ? -8.715 18.168 -23.451 1.00 32.51 288 ARG B CA 1
ATOM 5158 C C . ARG B 1 288 ? -8.945 16.674 -23.306 1.00 30.03 288 ARG B C 1
ATOM 5159 O O . ARG B 1 288 ? -9.602 16.231 -22.362 1.00 29.56 288 ARG B O 1
ATOM 5167 N N . HIS B 1 289 ? -8.407 15.869 -24.210 1.00 28.21 289 HIS B N 1
ATOM 5168 C CA . HIS B 1 289 ? -8.652 14.441 -24.109 1.00 28.86 289 HIS B CA 1
ATOM 5169 C C . HIS B 1 289 ? -7.510 13.679 -23.435 1.00 28.39 289 HIS B C 1
ATOM 5170 O O . HIS B 1 289 ? -7.519 12.438 -23.446 1.00 25.90 289 HIS B O 1
ATOM 5177 N N . PHE B 1 290 ? -6.552 14.395 -22.818 1.00 27.43 290 PHE B N 1
ATOM 5178 C CA . PHE B 1 290 ? -5.427 13.716 -22.161 1.00 32.65 290 PHE B CA 1
ATOM 5179 C C . PHE B 1 290 ? -5.943 12.808 -21.037 1.00 27.46 290 PHE B C 1
ATOM 5180 O O . PHE B 1 290 ? -5.559 11.640 -20.949 1.00 29.05 290 PHE B O 1
ATOM 5188 N N . ILE B 1 291 ? -6.891 13.290 -20.247 1.00 28.68 291 ILE B N 1
ATOM 5189 C CA . ILE B 1 291 ? -7.399 12.491 -19.129 1.00 28.99 291 ILE B CA 1
ATOM 5190 C C . ILE B 1 291 ? -8.119 11.249 -19.636 1.00 29.62 291 ILE B C 1
ATOM 5191 O O . ILE B 1 291 ? -7.936 10.146 -19.100 1.00 29.61 291 ILE B O 1
ATOM 5196 N N . ASP B 1 292 ? -8.894 11.393 -20.717 1.00 30.42 292 ASP B N 1
ATOM 5197 C CA . ASP B 1 292 ? -9.608 10.256 -21.276 1.00 29.21 292 ASP B CA 1
ATOM 5198 C C . ASP B 1 292 ? -8.651 9.213 -21.839 1.00 27.84 292 ASP B C 1
ATOM 5199 O O . ASP B 1 292 ? -8.908 8.013 -21.731 1.00 26.84 292 ASP B O 1
ATOM 5204 N N . ALA B 1 293 ? -7.565 9.646 -22.487 1.00 28.02 293 ALA B N 1
ATOM 5205 C CA . ALA B 1 293 ? -6.593 8.669 -22.977 1.00 28.82 293 ALA B CA 1
ATOM 5206 C C . ALA B 1 293 ? -5.947 7.920 -21.811 1.00 25.53 293 ALA B C 1
ATOM 5207 O O . ALA B 1 293 ? -5.751 6.699 -21.871 1.00 26.48 293 ALA B O 1
ATOM 5209 N N . LEU B 1 294 ? -5.604 8.636 -20.747 1.00 27.85 294 LEU B N 1
ATOM 5210 C CA . LEU B 1 294 ? -5.022 7.992 -19.560 1.00 26.97 294 LEU B CA 1
ATOM 5211 C C . LEU B 1 294 ? -6.016 6.997 -18.946 1.00 26.40 294 LEU B C 1
ATOM 5212 O O . LEU B 1 294 ? -5.684 5.831 -18.704 1.00 25.90 294 LEU B O 1
ATOM 5217 N N . VAL B 1 295 ? -7.274 7.421 -18.769 1.00 30.54 295 VAL B N 1
ATOM 5218 C CA . VAL B 1 295 ? -8.273 6.540 -18.143 1.00 29.41 295 VAL B CA 1
ATOM 5219 C C . VAL B 1 295 ? -8.517 5.319 -19.016 1.00 30.04 295 VAL B C 1
ATOM 5220 O O . VAL B 1 295 ? -8.543 4.181 -18.534 1.00 29.90 295 VAL B O 1
ATOM 5224 N N . LEU B 1 296 ? -8.626 5.523 -20.331 1.00 28.94 296 LEU B N 1
ATOM 5225 C CA . LEU B 1 296 ? -8.851 4.385 -21.216 1.00 27.44 296 LEU B CA 1
ATOM 5226 C C . LEU B 1 296 ? -7.687 3.416 -21.156 1.00 25.92 296 LEU B C 1
ATOM 5227 O O . LEU B 1 296 ? -7.885 2.204 -21.008 1.00 30.05 296 LEU B O 1
ATOM 5232 N N . LEU B 1 297 ? -6.458 3.921 -21.253 1.00 25.30 297 LEU B N 1
ATOM 5233 C CA . LEU B 1 297 ? -5.303 3.021 -21.213 1.00 30.17 297 LEU B CA 1
ATOM 5234 C C . LEU B 1 297 ? -5.222 2.245 -19.889 1.00 29.98 297 LEU B C 1
ATOM 5235 O O . LEU B 1 297 ? -4.984 1.028 -19.885 1.00 29.38 297 LEU B O 1
ATOM 5240 N N . CYS B 1 298 ? -5.364 2.935 -18.751 1.00 28.17 298 CYS B N 1
ATOM 5241 C CA . CYS B 1 298 ? -5.423 2.206 -17.479 1.00 29.66 298 CYS B CA 1
ATOM 5242 C C . CYS B 1 298 ? -6.497 1.116 -17.496 1.00 30.15 298 CYS B C 1
ATOM 5243 O O . CYS B 1 298 ? -6.254 -0.016 -17.040 1.00 29.35 298 CYS B O 1
ATOM 5246 N N . THR B 1 299 ? -7.691 1.427 -18.022 1.00 25.73 299 THR B N 1
ATOM 5247 C CA . THR B 1 299 ? -8.743 0.394 -18.101 1.00 27.44 299 THR B CA 1
ATOM 5248 C C . THR B 1 299 ? -8.249 -0.819 -18.866 1.00 32.37 299 THR B C 1
ATOM 5249 O O . THR B 1 299 ? -8.386 -1.949 -18.396 1.00 32.54 299 THR B O 1
ATOM 5253 N N . LEU B 1 300 ? -7.630 -0.599 -20.046 1.00 30.11 300 LEU B N 1
ATOM 5254 C CA . LEU B 1 300 ? -7.173 -1.711 -20.866 1.00 32.40 300 LEU B CA 1
ATOM 5255 C C . LEU B 1 300 ? -6.034 -2.474 -20.201 1.00 33.65 300 LEU B C 1
ATOM 5256 O O . LEU B 1 300 ? -5.983 -3.709 -20.280 1.00 37.17 300 LEU B O 1
ATOM 5261 N N . LEU B 1 301 ? -5.062 -1.771 -19.615 1.00 30.67 301 LEU B N 1
ATOM 5262 C CA . LEU B 1 301 ? -3.963 -2.484 -18.954 1.00 31.72 301 LEU B CA 1
ATOM 5263 C C . LEU B 1 301 ? -4.479 -3.283 -17.759 1.00 34.04 301 LEU B C 1
ATOM 5264 O O . LEU B 1 301 ? -4.063 -4.428 -17.529 1.00 33.09 301 LEU B O 1
ATOM 5269 N N . LEU B 1 302 ? -5.398 -2.697 -16.996 1.00 31.62 302 LEU B N 1
ATOM 5270 C CA . LEU B 1 302 ? -6.029 -3.439 -15.908 1.00 35.84 302 LEU B CA 1
ATOM 5271 C C . LEU B 1 302 ? -6.653 -4.732 -16.411 1.00 36.76 302 LEU B C 1
ATOM 5272 O O . LEU B 1 302 ? -6.316 -5.818 -15.924 1.00 38.19 302 LEU B O 1
ATOM 5277 N N . GLN B 1 303 ? -7.538 -4.629 -17.417 1.00 34.61 303 GLN B N 1
ATOM 5278 C CA . GLN B 1 303 ? -8.206 -5.800 -17.990 1.00 36.03 303 GLN B CA 1
ATOM 5279 C C . GLN B 1 303 ? -7.221 -6.856 -18.442 1.00 37.34 303 GLN B C 1
ATOM 5280 O O . GLN B 1 303 ? -7.494 -8.049 -18.332 1.00 39.12 303 GLN B O 1
ATOM 5286 N N . ARG B 1 304 ? -6.084 -6.452 -18.967 1.00 33.19 304 ARG B N 1
ATOM 5287 C CA . ARG B 1 304 ? -5.099 -7.435 -19.368 1.00 39.57 304 ARG B CA 1
ATOM 5288 C C . ARG B 1 304 ? -4.188 -7.867 -18.227 1.00 40.65 304 ARG B C 1
ATOM 5289 O O . ARG B 1 304 ? -3.243 -8.616 -18.467 1.00 37.42 304 ARG B O 1
ATOM 5297 N N . ASN B 1 305 ? -4.452 -7.419 -17.001 1.00 39.28 305 ASN B N 1
ATOM 5298 C CA . ASN B 1 305 ? -3.594 -7.729 -15.855 1.00 40.56 305 ASN B CA 1
ATOM 5299 C C . ASN B 1 305 ? -2.157 -7.259 -16.064 1.00 42.07 305 ASN B C 1
ATOM 5300 O O . ASN B 1 305 ? -1.191 -7.878 -15.593 1.00 38.38 305 ASN B O 1
ATOM 5305 N N . ASN B 1 306 ? -1.967 -6.139 -16.753 1.00 36.55 306 ASN B N 1
ATOM 5306 C CA . ASN B 1 306 ? -0.607 -5.612 -16.833 1.00 37.60 306 ASN B CA 1
ATOM 5307 C C . ASN B 1 306 ? -0.420 -4.592 -15.713 1.00 34.95 306 ASN B C 1
ATOM 5308 O O . ASN B 1 306 ? -0.555 -3.381 -15.894 1.00 35.96 306 ASN B O 1
ATOM 5313 N N . TYR B 1 307 ? -0.123 -5.099 -14.514 1.00 35.29 307 TYR B N 1
ATOM 5314 C CA . TYR B 1 307 ? -0.064 -4.210 -13.352 1.00 34.94 307 TYR B CA 1
ATOM 5315 C C . TYR B 1 307 ? 1.179 -3.338 -13.387 1.00 31.93 307 TYR B C 1
ATOM 5316 O O . TYR B 1 307 ? 1.112 -2.151 -13.054 1.00 34.27 307 TYR B O 1
ATOM 5325 N N . VAL B 1 308 ? 2.302 -3.895 -13.823 1.00 33.57 308 VAL B N 1
ATOM 5326 C CA . VAL B 1 308 ? 3.515 -3.107 -13.965 1.00 35.10 308 VAL B CA 1
ATOM 5327 C C . VAL B 1 308 ? 3.257 -1.873 -14.832 1.00 35.14 308 VAL B C 1
ATOM 5328 O O . VAL B 1 308 ? 3.595 -0.752 -14.445 1.00 33.86 308 VAL B O 1
ATOM 5332 N N . ASP B 1 309 ? 2.650 -2.050 -16.015 1.00 38.01 309 ASP B N 1
ATOM 5333 C CA . ASP B 1 309 ? 2.454 -0.875 -16.870 1.00 33.42 309 ASP B CA 1
ATOM 5334 C C . ASP B 1 309 ? 1.260 -0.050 -16.414 1.00 34.14 309 ASP B C 1
ATOM 5335 O O . ASP B 1 309 ? 1.293 1.182 -16.537 1.00 30.50 309 ASP B O 1
ATOM 5340 N N . LEU B 1 310 ? 0.223 -0.687 -15.835 1.00 32.71 310 LEU B N 1
ATOM 5341 C CA . LEU B 1 310 ? -0.878 0.082 -15.251 1.00 30.42 310 LEU B CA 1
ATOM 5342 C C . LEU B 1 310 ? -0.363 1.100 -14.236 1.00 30.32 310 LEU B C 1
ATOM 5343 O O . LEU B 1 310 ? -0.743 2.284 -14.264 1.00 30.76 310 LEU B O 1
ATOM 5348 N N . THR B 1 311 ? 0.509 0.651 -13.326 1.00 31.75 311 THR B N 1
ATOM 5349 C CA . THR B 1 311 ? 1.076 1.523 -12.304 1.00 30.28 311 THR B CA 1
ATOM 5350 C C . THR B 1 311 ? 1.710 2.772 -12.899 1.00 28.65 311 THR B C 1
ATOM 5351 O O . THR B 1 311 ? 1.514 3.883 -12.388 1.00 29.56 311 THR B O 1
ATOM 5355 N N . LEU B 1 312 ? 2.462 2.605 -13.992 1.00 30.95 312 LEU B N 1
ATOM 5356 C CA . LEU B 1 312 ? 3.134 3.732 -14.636 1.00 31.71 312 LEU B CA 1
ATOM 5357 C C . LEU B 1 312 ? 2.132 4.792 -15.072 1.00 29.49 312 LEU B C 1
ATOM 5358 O O . LEU B 1 312 ? 2.257 5.979 -14.744 1.00 28.41 312 LEU B O 1
ATOM 5363 N N . TYR B 1 313 ? 1.126 4.375 -15.820 1.00 30.30 313 TYR B N 1
ATOM 5364 C CA . TYR B 1 313 ? 0.152 5.316 -16.346 1.00 28.00 313 TYR B CA 1
ATOM 5365 C C . TYR B 1 313 ? -0.795 5.782 -15.274 1.00 27.69 313 TYR B C 1
ATOM 5366 O O . TYR B 1 313 ? -1.194 6.955 -15.282 1.00 26.68 313 TYR B O 1
ATOM 5375 N N . LEU B 1 314 ? -1.103 4.923 -14.290 1.00 30.57 314 LEU B N 1
ATOM 5376 C CA . LEU B 1 314 ? -1.922 5.398 -13.164 1.00 26.91 314 LEU B CA 1
ATOM 5377 C C . LEU B 1 314 ? -1.214 6.525 -12.413 1.00 29.76 314 LEU B C 1
ATOM 5378 O O . LEU B 1 314 ? -1.845 7.530 -12.021 1.00 28.85 314 LEU B O 1
ATOM 5383 N N . ASP B 1 315 ? 0.104 6.379 -12.200 1.00 27.63 315 ASP B N 1
ATOM 5384 C CA . ASP B 1 315 ? 0.852 7.436 -11.525 1.00 29.02 315 ASP B CA 1
ATOM 5385 C C . ASP B 1 315 ? 0.835 8.735 -12.331 1.00 29.44 315 ASP B C 1
ATOM 5386 O O . ASP B 1 315 ? 0.672 9.818 -11.767 1.00 29.24 315 ASP B O 1
ATOM 5391 N N . ILE B 1 316 ? 0.993 8.658 -13.658 1.00 28.24 316 ILE B N 1
ATOM 5392 C CA . ILE B 1 316 ? 0.863 9.871 -14.469 1.00 25.27 316 ILE B CA 1
ATOM 5393 C C . ILE B 1 316 ? -0.537 10.456 -14.341 1.00 26.98 316 ILE B C 1
ATOM 5394 O O . ILE B 1 316 ? -0.717 11.673 -14.211 1.00 29.29 316 ILE B O 1
ATOM 5399 N N . LEU B 1 317 ? -1.555 9.606 -14.407 1.00 26.64 317 LEU B N 1
ATOM 5400 C CA . LEU B 1 317 ? -2.933 10.093 -14.313 1.00 27.49 317 LEU B CA 1
ATOM 5401 C C . LEU B 1 317 ? -3.135 10.908 -13.036 1.00 30.43 317 LEU B C 1
ATOM 5402 O O . LEU B 1 317 ? -3.671 12.026 -13.065 1.00 30.33 317 LEU B O 1
ATOM 5407 N N . GLU B 1 318 ? -2.654 10.384 -11.906 1.00 28.52 318 GLU B N 1
ATOM 5408 C CA . GLU B 1 318 ? -2.913 11.061 -10.644 1.00 34.18 318 GLU B CA 1
ATOM 5409 C C . GLU B 1 318 ? -2.102 12.337 -10.514 1.00 34.12 318 GLU B C 1
ATOM 5410 O O . GLU B 1 318 ? -2.568 13.310 -9.919 1.00 40.17 318 GLU B O 1
ATOM 5416 N N . THR B 1 319 ? -0.886 12.348 -11.042 1.00 33.48 319 THR B N 1
ATOM 5417 C CA . THR B 1 319 ? -0.101 13.579 -11.041 1.00 36.02 319 THR B CA 1
ATOM 5418 C C . THR B 1 319 ? -0.753 14.647 -11.920 1.00 39.52 319 THR B C 1
ATOM 5419 O O . THR B 1 319 ? -0.911 15.795 -11.489 1.00 40.40 319 THR B O 1
ATOM 5423 N N . GLU B 1 320 ? -1.140 14.290 -13.171 1.00 37.63 320 GLU B N 1
ATOM 5424 C CA . GLU B 1 320 ? -1.727 15.285 -14.074 1.00 35.18 320 GLU B CA 1
ATOM 5425 C C . GLU B 1 320 ? -3.127 15.681 -13.652 1.00 39.65 320 GLU B C 1
ATOM 5426 O O . GLU B 1 320 ? -3.535 16.830 -13.872 1.00 42.07 320 GLU B O 1
ATOM 5432 N N . TYR B 1 321 ? -3.917 14.733 -13.144 1.00 34.65 321 TYR B N 1
ATOM 5433 C CA . TYR B 1 321 ? -5.321 14.987 -12.838 1.00 36.69 321 TYR B CA 1
ATOM 5434 C C . TYR B 1 321 ? -5.648 14.453 -11.440 1.00 36.74 321 TYR B C 1
ATOM 5435 O O . TYR B 1 321 ? -6.347 13.448 -11.284 1.00 34.94 321 TYR B O 1
ATOM 5444 N N . PRO B 1 322 ? -5.140 15.111 -10.396 1.00 44.14 322 PRO B N 1
ATOM 5445 C CA . PRO B 1 322 ? -5.342 14.596 -9.020 1.00 43.63 322 PRO B CA 1
ATOM 5446 C C . PRO B 1 322 ? -6.800 14.446 -8.620 1.00 48.10 322 PRO B C 1
ATOM 5447 O O . PRO B 1 322 ? -7.118 13.582 -7.793 1.00 46.34 322 PRO B O 1
ATOM 5451 N N . ARG B 1 323 ? -7.696 15.246 -9.187 1.00 47.69 323 ARG B N 1
ATOM 5452 C CA . ARG B 1 323 ? -9.117 15.118 -8.924 1.00 48.84 323 ARG B CA 1
ATOM 5453 C C . ARG B 1 323 ? -9.779 14.080 -9.823 1.00 49.04 323 ARG B C 1
ATOM 5454 O O . ARG B 1 323 ? -11.017 14.062 -9.917 1.00 48.50 323 ARG B O 1
ATOM 5462 N N . CYS B 1 324 ? -9.020 13.235 -10.526 1.00 42.90 324 CYS B N 1
ATOM 5463 C CA . CYS B 1 324 ? -9.696 12.338 -11.458 1.00 41.23 324 CYS B CA 1
ATOM 5464 C C . CYS B 1 324 ? -10.499 11.316 -10.671 1.00 41.55 324 CYS B C 1
ATOM 5465 O O . CYS B 1 324 ? -9.950 10.617 -9.819 1.00 34.92 324 CYS B O 1
ATOM 5468 N N . VAL B 1 325 ? -11.787 11.198 -10.999 1.00 41.40 325 VAL B N 1
ATOM 5469 C CA . VAL B 1 325 ? -12.669 10.384 -10.187 1.00 45.88 325 VAL B CA 1
ATOM 5470 C C . VAL B 1 325 ? -12.365 8.902 -10.329 1.00 41.92 325 VAL B C 1
ATOM 5471 O O . VAL B 1 325 ? -12.795 8.116 -9.487 1.00 43.04 325 VAL B O 1
ATOM 5475 N N . ASP B 1 326 ? -11.608 8.501 -11.351 1.00 37.50 326 ASP B N 1
ATOM 5476 C CA . ASP B 1 326 ? -11.301 7.093 -11.597 1.00 36.12 326 ASP B CA 1
ATOM 5477 C C . ASP B 1 326 ? -10.019 6.600 -10.918 1.00 33.46 326 ASP B C 1
ATOM 5478 O O . ASP B 1 326 ? -9.779 5.387 -10.897 1.00 33.28 326 ASP B O 1
ATOM 5483 N N . VAL B 1 327 ? -9.178 7.492 -10.398 1.00 28.59 327 VAL B N 1
ATOM 5484 C CA . VAL B 1 327 ? -7.893 7.068 -9.843 1.00 35.38 327 VAL B CA 1
ATOM 5485 C C . VAL B 1 327 ? -8.097 6.064 -8.700 1.00 34.35 327 VAL B C 1
ATOM 5486 O O . VAL B 1 327 ? -7.441 5.014 -8.640 1.00 32.32 327 VAL B O 1
ATOM 5490 N N . ASP B 1 328 ? -9.028 6.362 -7.793 1.00 34.87 328 ASP B N 1
ATOM 5491 C CA . ASP B 1 328 ? -9.238 5.480 -6.625 1.00 33.28 328 ASP B CA 1
ATOM 5492 C C . ASP B 1 328 ? -9.627 4.065 -7.046 1.00 31.81 328 ASP B C 1
ATOM 5493 O O . ASP B 1 328 ? -9.158 3.096 -6.453 1.00 32.98 328 ASP B O 1
ATOM 5498 N N . TYR B 1 329 ? -10.442 3.925 -8.102 1.00 31.22 329 TYR B N 1
ATOM 5499 C CA . TYR B 1 329 ? -10.815 2.603 -8.614 1.00 32.58 329 TYR B CA 1
ATOM 5500 C C . TYR B 1 329 ? -9.594 1.791 -9.070 1.00 33.75 329 TYR B C 1
ATOM 5501 O O . TYR B 1 329 ? -9.433 0.624 -8.689 1.00 31.24 329 TYR B O 1
ATOM 5510 N N . PHE B 1 330 ? -8.739 2.371 -9.929 1.00 32.64 330 PHE B N 1
ATOM 5511 C CA . PHE B 1 330 ? -7.568 1.616 -10.381 1.00 29.78 330 PHE B CA 1
ATOM 5512 C C . PHE B 1 330 ? -6.640 1.279 -9.216 1.00 29.62 330 PHE B C 1
ATOM 5513 O O . PHE B 1 330 ? -6.042 0.196 -9.189 1.00 30.24 330 PHE B O 1
ATOM 5521 N N . ARG B 1 331 ? -6.463 2.214 -8.280 1.00 26.90 331 ARG B N 1
ATOM 5522 C CA . ARG B 1 331 ? -5.604 1.925 -7.118 1.00 36.58 331 ARG B CA 1
ATOM 5523 C C . ARG B 1 331 ? -6.169 0.778 -6.290 1.00 35.55 331 ARG B C 1
ATOM 5524 O O . ARG B 1 331 ? -5.412 -0.052 -5.775 1.00 37.14 331 ARG B O 1
ATOM 5532 N N . SER B 1 332 ? -7.500 0.716 -6.160 1.00 32.70 332 SER B N 1
ATOM 5533 C CA . SER B 1 332 ? -8.140 -0.342 -5.373 1.00 33.98 332 SER B CA 1
ATOM 5534 C C . SER B 1 332 ? -8.074 -1.685 -6.075 1.00 37.94 332 SER B C 1
ATOM 5535 O O . SER B 1 332 ? -8.181 -2.720 -5.415 1.00 36.95 332 SER B O 1
ATOM 5538 N N . ALA B 1 333 ? -7.918 -1.697 -7.413 1.00 35.09 333 ALA B N 1
ATOM 5539 C CA . ALA B 1 333 ? -7.856 -2.958 -8.151 1.00 36.73 333 ALA B CA 1
ATOM 5540 C C . ALA B 1 333 ? -6.472 -3.601 -8.121 1.00 38.09 333 ALA B C 1
ATOM 5541 O O . ALA B 1 333 ? -6.313 -4.742 -8.569 1.00 39.03 333 ALA B O 1
ATOM 5543 N N . ILE B 1 334 ? -5.467 -2.891 -7.667 1.00 38.91 334 ILE B N 1
ATOM 5544 C CA . ILE B 1 334 ? -4.145 -3.508 -7.528 1.00 42.75 334 ILE B CA 1
ATOM 5545 C C . ILE B 1 334 ? -3.735 -3.550 -6.065 1.00 39.83 334 ILE B C 1
ATOM 5546 O O . ILE B 1 334 ? -2.546 -3.636 -5.775 1.00 52.42 334 ILE B O 1
#

InterPro domains:
  IPR001173 Glycosyltransferase 2-like [PF00535] (59-193)
  IPR011990 Tetratricopeptide-like helical domain superfamily [G3DSA:1.25.40.10] (228-389)
  IPR011990 Tetratricopeptide-like helical domain superfamily [SSF48452] (239-333)
  IPR026499 Peptide S-glycosyltransferase, SunS family [TIGR04195] (3-417)
  IPR029044 Nucleotide-diphospho-sugar transferases [G3DSA:3.90.550.10] (37-195)
  IPR029044 Nucleotide-diphospho-sugar transferases [SSF53448] (51-197)

Sequence (666 aa):
LSDIYLELKKGYADSLLYSDLSLLVNIMEYEKDIDVMSIQSLVAGYEKSDTPTITCGIIVYNESKRIKKCLNSVKDDFNEIIVLDSYSTDDTVDIIKCDFPDVEIKYEKWKNDFSYARNKIIEYATSEWIYFIDADNLYSKENKGKIAKVARVLEFFSIDCVVSPYIEEYTGHLYSDTRRMFRLNGKVKFHGKVHEEPMNYNHSLPFNFIVNLKVYHNGYNPSENNIKSKTRRNINLTEEMLRLEPENPKWLFFFGRELHLLDKDEEAIDYLKKSINNYKKFNDQRHFIDALVLLCTLLLQRNNYVDLTLYLDILETEYPRCVDVDYFRSAILKLSDIYLELKKGYADSLLYSDLSLLVNIMEYEKDIDVMSIQSLVAGYEKSDTPTITCGIIVYNESKRIKKCLNSVKDDFNEIIVLDSYSTDDTVDIIKCDFPDVEIKYEKWKNDFSYARNKIIEYATSEWIYFIDADNLYSKENKGKIAKVARVLEFFSIDCVVSPYIEEYTGHLYSDTRRMFRLNGKVKFHGKVHEEPMNYNHSLPFNFIVNLKVYHNGYNPSENNIKSKTRRNINLTEEMLRLEPENPKWLFFFGRELHLLDKDEEAIDYLKKSINNYKKFNDQRHFIDALVLLCTLLLQRNNYVDLTLYLDILETEYPRCVDVDYFRSAI

Organism: Bacillus subtilis (strain 168) (NCBI:txid224308)